Protein AF-0000000084555839 (afdb_homodimer)

Solvent-accessible surface area (backbone atoms only — not comparable to full-atom values): 30803 Å² total; per-residue (Å²): 134,95,77,89,76,88,74,80,77,80,77,76,78,78,76,76,76,76,74,70,78,74,72,72,72,71,71,73,68,73,72,70,64,72,69,70,69,66,74,74,69,61,77,71,42,89,78,49,50,37,58,37,58,81,68,30,46,62,40,41,57,36,42,36,50,47,16,20,75,46,68,78,52,48,59,37,49,46,43,77,37,67,68,51,37,22,25,45,70,39,37,57,35,46,31,54,32,42,55,54,39,40,77,72,46,28,33,40,33,37,38,48,27,44,37,27,42,55,27,39,48,43,51,45,56,48,55,69,39,75,82,69,57,90,27,29,82,61,24,25,68,87,48,60,62,88,40,33,55,83,72,60,77,47,54,88,69,58,67,25,17,35,20,33,21,39,32,43,52,49,25,30,51,78,73,61,38,69,54,64,52,64,67,46,92,79,41,54,52,68,75,31,17,48,48,45,25,25,41,64,91,78,60,45,70,69,73,46,62,88,70,96,64,79,52,94,82,53,77,55,51,64,67,17,51,48,48,47,43,54,54,51,51,45,39,42,74,49,46,28,40,72,54,76,62,34,66,42,37,34,30,38,60,84,47,94,37,85,87,44,71,43,60,66,62,39,52,79,72,86,111,141,91,85,89,78,83,75,79,77,78,80,78,78,77,78,77,76,78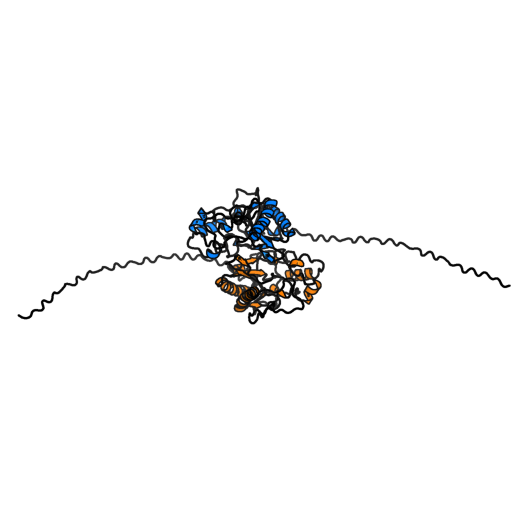,76,72,79,74,75,73,74,73,70,74,70,72,72,72,66,75,70,70,70,65,75,73,71,61,76,73,43,88,78,50,49,37,57,36,58,80,68,28,46,63,40,40,57,38,42,36,49,47,16,20,76,46,69,80,50,47,59,38,50,46,42,76,39,66,69,51,40,23,25,47,71,40,36,56,36,46,32,54,33,42,55,55,41,40,77,72,49,28,34,41,34,36,39,45,27,44,38,26,42,56,27,39,48,44,52,46,56,47,55,68,39,75,80,70,56,88,26,29,83,61,26,25,69,85,48,60,62,88,40,34,56,82,73,60,76,47,54,86,70,58,67,26,16,34,21,32,20,37,32,41,52,48,25,32,51,81,72,62,39,69,55,63,53,63,66,47,91,78,41,55,52,70,76,30,16,47,49,47,25,25,41,64,90,77,60,45,69,70,73,45,63,88,71,95,64,79,52,96,82,52,77,56,51,65,66,15,50,48,46,46,42,54,53,51,50,45,40,42,74,49,45,28,39,72,54,76,62,34,68,42,36,35,30,38,60,84,45,94,38,84,86,45,72,43,59,66,62,40,52,79,73,86,110

Organism: NCBI:txid82374

Foldseek 3Di:
DDDDDPPPCPPPPPPPPPPPPPPPPPPPPPCPVPPPPLVPQCCVPVVQKGFLCSLAVQEAEDAQLCDLPAQLSDRFPQAPDSTAMAHPVLSNLVNQLQVVVVVVQKGKYFHYAADALSRLVRVVVSLVVQPRRPRCVPAPVPDRSVCCVVVPLHDSDDPSLQGFKTFIFMAGNVVRGTDQLLDDPNHPDQQFFLPQQHDLVVLDGNHDDDDDDAPPSGGDDNRNNNRLSSSQVSSVVSAWDDDGRGSRMIGHHPRVRRPDRHHHGPDPVVD/DDDDDPPPPPPPPPPPPPPPPPPPPPPPPPPPVPPPPLVDQCPVPVVQKGFLCSLAVQEAEDAQLCDLPAQLSDRFPQAPDSTAMAHPVLSNLVNQLQVVVVVVQKGKYFHYAADALSRLVRVVVSLVVQPRRVCCVPAPVPDRSVCCVVVPLHDSDDPSLQGFKTFIFMAGNVVRGTDQLLDDPRHPDQQQFLPQQHDLVVLDGNHDDDDDDADPSGGDDSSNNNRLSSSQVSSVVSAWDDDGRGSRMIGHHPRPRRPDRHHHGPDPVVD

Secondary structure (DSSP, 8-state):
------------------------------------------TT-TT-EEEHHHH-TT-EE--GGGSS-SSSSSPPTTB-SS--EEEHHHHHHHHHHHHHHHHTTEEEEEEE----HHHHHHHHHHHH-TT--TTHHHH-TTS-GGGTTTTTSS-S--GGGGT-EEEEEEEETTTTEE---SS-TT--SGGGSTTTTEETTTTEE-S---SSS--TT-PPPHHHHHHHHHHHHHHHHTTEEE-SS-TTEEEETT-S-TT------B--TT-/------------------------------------------TT-TT-EEEHHHH-TT-EE--GGGSS-SSSSSPPTTB-SS--EEEHHHHHHHHHHHHHHHHTTEEEEEEE----HHHHHHHHHHHH-TT--TTHHHH-TTS-GGGTTTTTSS-S--GGGGT-EEEEEEEETTTTEE---SS-TT--SGGGSTTTTEETTTTEE-----SSS--TT-PPPHHHHHHHHHHHHHHHHTTEEE-SS-TTEEEETT-S-TT------B--TT-

pLDDT: mean 83.11, std 26.88, range [17.08, 98.94]

Radius of gyration: 32.77 Å; Cα contacts (8 Å, |Δi|>4): 913; chains: 2; bounding box: 186×90×65 Å

Sequence (542 aa):
MNKKLLGLVGGMLLASTVFMPVHSYAALADNTSVETTSRSVDVNDPTGFVVLSDVVPDIIQEVRYFSTYNFVGDRINGYTQPSILMSREAAEALKEVSDDVKKKGYRLKVYDAYRPQRAVDNFVAWAEDLGDKRMKDYFYPEVDKTRLFADGYIDAKSGHSRGSAIDLTLFDMNTGKEVDMGGTFDHFGLESHPTWCGDPNTGKYTGKFEGKSVPKNGKITEKQFKNRMILREAMMKHGFEPIDTEWWHFFLKNEPYPNTYFNFIIDDMKKMNKKLLGLVGGMLLASTVFMPVHSYAALADNTSVETTSRSVDVNDPTGFVVLSDVVPDIIQEVRYFSTYNFVGDRINGYTQPSILMSREAAEALKEVSDDVKKKGYRLKVYDAYRPQRAVDNFVAWAEDLGDKRMKDYFYPEVDKTRLFADGYIDAKSGHSRGSAIDLTLFDMNTGKEVDMGGTFDHFGLESHPTWCGDPNTGKYTGKFEGKSVPKNGKITEKQFKNRMILREAMMKHGFEPIDTEWWHFFLKNEPYPNTYFNFIIDDMKK

Nearest PDB structures (foldseek):
  1r44-assembly2_B  TM=9.490E-01  e=5.840E-23  Enterococcus faecium
  5hnm-assembly3_C  TM=6.308E-01  e=1.904E-03  Enterococcus faecalis V583
  4mph-assembly1_B  TM=4.986E-01  e=3.792E-04  Bacillus anthracis
  5zhw-assembly2_B  TM=6.302E-01  e=4.539E-03  Enterococcus faecalis V583
  4jid-assembly2_B  TM=5.377E-01  e=1.233E-03  Bacillus anthracis str. Ames

InterPro domains:
  IPR000755 D-alanyl-D-alanine dipeptidase [MF_01924] (48-265)
  IPR000755 D-alanyl-D-alanine dipeptidase [PF01427] (47-197)
  IPR000755 D-alanyl-D-alanine dipeptidase [PF01427] (212-266)
  IPR000755 D-alanyl-D-alanine dipeptidase [PIRSF026671] (38-267)
  IPR000755 D-alanyl-D-alanine dipeptidase [PTHR43126] (40-265)
  IPR009045 Peptidase M74/Hedgehog-like, zinc-binding domain superfamily [G3DSA:3.30.1380.10] (46-267)
  IPR009045 Peptidase M74/Hedgehog-like, zinc-binding domain superfamily [SSF55166] (47-264)

Structure (mmCIF, N/CA/C/O backbone):
data_AF-0000000084555839-model_v1
#
loop_
_entity.id
_entity.type
_entity.pdbx_description
1 polymer 'D-alanyl-D-alanine dipeptidase'
#
loop_
_atom_site.group_PDB
_atom_site.id
_atom_site.type_symbol
_atom_site.label_atom_id
_atom_site.label_alt_id
_atom_site.label_comp_id
_atom_site.label_asym_id
_atom_site.label_entity_id
_atom_site.label_seq_id
_atom_site.pdbx_PDB_ins_code
_atom_site.Cartn_x
_atom_site.Cartn_y
_atom_site.Cartn_z
_atom_site.occupancy
_atom_site.B_iso_or_equiv
_atom_site.auth_seq_id
_atom_site.auth_comp_id
_atom_site.auth_asym_id
_atom_site.auth_atom_id
_atom_site.pdbx_PDB_model_num
ATOM 1 N N . MET A 1 1 ? -95.312 -48.469 -25.906 1 18.44 1 MET A N 1
ATOM 2 C CA . MET A 1 1 ? -95.75 -48.312 -24.516 1 18.44 1 MET A CA 1
ATOM 3 C C . MET A 1 1 ? -94.562 -47.969 -23.625 1 18.44 1 MET A C 1
ATOM 5 O O . MET A 1 1 ? -94.688 -47.25 -22.641 1 18.44 1 MET A O 1
ATOM 9 N N . ASN A 1 2 ? -93.5 -48.812 -23.625 1 17.2 2 ASN A N 1
ATOM 10 C CA . ASN A 1 2 ? -92.875 -49.094 -22.328 1 17.2 2 ASN A CA 1
ATOM 11 C C . ASN A 1 2 ? -92 -47.938 -21.875 1 17.2 2 ASN A C 1
ATOM 13 O O . ASN A 1 2 ? -91.188 -47.438 -22.656 1 17.2 2 ASN A O 1
ATOM 17 N N . LYS A 1 3 ? -91.875 -47.531 -20.516 1 17.08 3 LYS A N 1
ATOM 18 C CA . LYS A 1 3 ? -91.875 -46.5 -19.453 1 17.08 3 LYS A CA 1
ATOM 19 C C . LYS A 1 3 ? -90.438 -46.156 -19.078 1 17.08 3 LYS A C 1
ATOM 21 O O . LYS A 1 3 ? -90.125 -45 -18.812 1 17.08 3 LYS A O 1
ATOM 26 N N . LYS A 1 4 ? -89.562 -47.188 -18.562 1 18.69 4 LYS A N 1
ATOM 27 C CA . LYS A 1 4 ? -89.125 -47 -17.188 1 18.69 4 LYS A CA 1
ATOM 28 C C . LYS A 1 4 ? -88 -45.938 -17.109 1 18.69 4 LYS A C 1
ATOM 30 O O . LYS A 1 4 ? -87.25 -45.75 -18.047 1 18.69 4 LYS A O 1
ATOM 35 N N . LEU A 1 5 ? -87.688 -45.312 -15.859 1 19.17 5 LEU A N 1
ATOM 36 C CA . LEU A 1 5 ? -87.438 -44.094 -15.055 1 19.17 5 LEU A CA 1
ATOM 37 C C . LEU A 1 5 ? -85.938 -43.906 -14.766 1 19.17 5 LEU A C 1
ATOM 39 O O . LEU A 1 5 ? -85.562 -42.844 -14.344 1 19.17 5 LEU A O 1
ATOM 43 N N . LEU A 1 6 ? -85 -44.906 -15.141 1 23.05 6 LEU A N 1
ATOM 44 C CA . LEU A 1 6 ? -84 -45.125 -14.094 1 23.05 6 LEU A CA 1
ATOM 45 C C . LEU A 1 6 ? -83.125 -43.875 -13.875 1 23.05 6 LEU A C 1
ATOM 47 O O . LEU A 1 6 ? -82.5 -43.375 -14.812 1 23.05 6 LEU A O 1
ATOM 51 N N . GLY A 1 7 ? -83.375 -43.062 -12.836 1 21.22 7 GLY A N 1
ATOM 52 C CA . GLY A 1 7 ? -83 -41.781 -12.281 1 21.22 7 GLY A CA 1
ATOM 53 C C . GLY A 1 7 ? -81.562 -41.719 -11.875 1 21.22 7 GLY A C 1
ATOM 54 O O . GLY A 1 7 ? -81.125 -42.438 -10.977 1 21.22 7 GLY A O 1
ATOM 55 N N . LEU A 1 8 ? -80.562 -41.875 -12.75 1 24 8 LEU A N 1
ATOM 56 C CA . LEU A 1 8 ? -79.125 -42.031 -12.461 1 24 8 LEU A CA 1
ATOM 57 C C . LEU A 1 8 ? -78.625 -40.875 -11.57 1 24 8 LEU A C 1
ATOM 59 O O . LEU A 1 8 ? -78.75 -39.719 -11.945 1 24 8 LEU A O 1
ATOM 63 N N . VAL A 1 9 ? -78.688 -41.062 -10.219 1 22.38 9 VAL A N 1
ATOM 64 C CA . VAL A 1 9 ? -78.438 -40.25 -9.039 1 22.38 9 VAL A CA 1
ATOM 65 C C . VAL A 1 9 ? -77 -39.688 -9.094 1 22.38 9 VAL A C 1
ATOM 67 O O . VAL A 1 9 ? -76.062 -40.469 -9.242 1 22.38 9 VAL A O 1
ATOM 70 N N . GLY A 1 10 ? -76.688 -38.594 -9.664 1 22.97 10 GLY A N 1
ATOM 71 C CA . GLY A 1 10 ? -75.438 -37.812 -9.875 1 22.97 10 GLY A CA 1
ATOM 72 C C . GLY A 1 10 ? -74.75 -37.438 -8.586 1 22.97 10 GLY A C 1
ATOM 73 O O . GLY A 1 10 ? -75.188 -36.531 -7.891 1 22.97 10 GLY A O 1
ATOM 74 N N . GLY A 1 11 ? -74.5 -38.406 -7.637 1 20.33 11 GLY A N 1
ATOM 75 C CA . GLY A 1 11 ? -74.062 -38.031 -6.293 1 20.33 11 GLY A CA 1
ATOM 76 C C . GLY A 1 11 ? -72.875 -37.094 -6.273 1 20.33 11 GLY A C 1
ATOM 77 O O . GLY A 1 11 ? -72 -37.219 -7.102 1 20.33 11 GLY A O 1
ATOM 78 N N . MET A 1 12 ? -73 -35.875 -5.844 1 23.2 12 MET A N 1
ATOM 79 C CA . MET A 1 12 ? -72.25 -34.656 -5.641 1 23.2 12 MET A CA 1
ATOM 80 C C . MET A 1 12 ? -71.062 -34.906 -4.664 1 23.2 12 MET A C 1
ATOM 82 O O . MET A 1 12 ? -71.312 -35.219 -3.498 1 23.2 12 MET A O 1
ATOM 86 N N . LEU A 1 13 ? -70.125 -35.781 -4.902 1 22.61 13 LEU A N 1
ATOM 87 C CA . LEU A 1 13 ? -69.188 -36.094 -3.836 1 22.61 13 LEU A CA 1
ATOM 88 C C . LEU A 1 13 ? -68.5 -34.812 -3.365 1 22.61 13 LEU A C 1
ATOM 90 O O . LEU A 1 13 ? -68 -34.062 -4.18 1 22.61 13 LEU A O 1
ATOM 94 N N . LEU A 1 1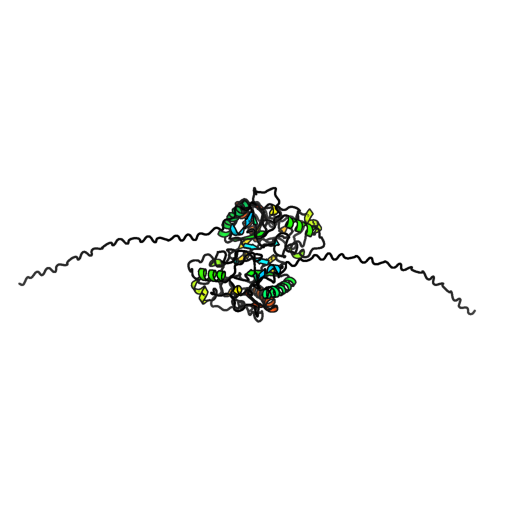4 ? -68.875 -34.281 -2.234 1 21.66 14 LEU A N 1
ATOM 95 C CA . LEU A 1 14 ? -68.438 -33.125 -1.439 1 21.66 14 LEU A CA 1
ATOM 96 C C . LEU A 1 14 ? -66.938 -33.281 -1.084 1 21.66 14 LEU A C 1
ATOM 98 O O . LEU A 1 14 ? -66.562 -34.25 -0.437 1 21.66 14 LEU A O 1
ATOM 102 N N . ALA 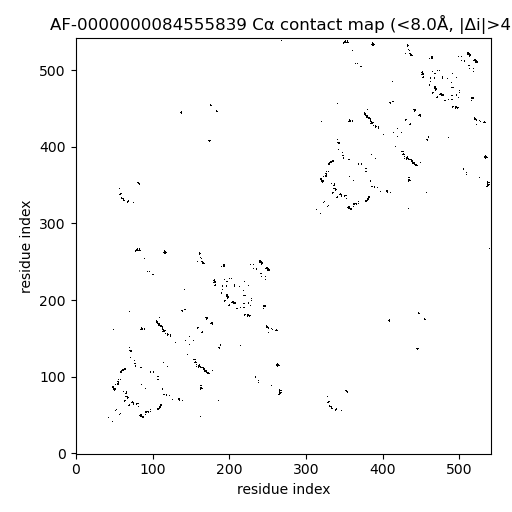A 1 15 ? -66.062 -33.062 -1.959 1 22.34 15 ALA A N 1
ATOM 103 C CA . ALA A 1 15 ? -64.625 -33.156 -1.672 1 22.34 15 ALA A CA 1
ATOM 104 C C . ALA A 1 15 ? -64.25 -32.25 -0.513 1 22.34 15 ALA A C 1
ATOM 106 O O . ALA A 1 15 ? -64.5 -31.047 -0.55 1 22.34 15 ALA A O 1
ATOM 107 N N . SER A 1 16 ? -64.375 -32.719 0.734 1 21.23 16 SER A N 1
ATOM 108 C CA . SER A 1 16 ? -63.969 -32.031 1.959 1 21.23 16 SER A CA 1
ATOM 109 C C . SER A 1 16 ? -62.531 -31.547 1.883 1 21.23 16 SER A C 1
ATOM 111 O O . SER A 1 16 ? -61.625 -32.281 1.478 1 21.23 16 SER A O 1
ATOM 113 N N . THR A 1 17 ? -62.312 -30.328 1.509 1 25 17 THR A N 1
ATOM 114 C CA . THR A 1 17 ? -61.062 -29.578 1.425 1 25 17 THR A CA 1
ATOM 115 C C . THR A 1 17 ? -60.375 -29.531 2.781 1 25 17 THR A C 1
ATOM 117 O O . THR A 1 17 ? -60.875 -28.938 3.73 1 25 17 THR A O 1
ATOM 120 N N . VAL A 1 18 ? -60 -30.656 3.389 1 24.2 18 VAL A N 1
ATOM 121 C CA . VAL A 1 18 ? -59.375 -30.531 4.707 1 24.2 18 VAL A CA 1
ATOM 122 C C . VAL A 1 18 ? -58.219 -29.547 4.641 1 24.2 18 VAL A C 1
ATOM 124 O O . VAL A 1 18 ? -57.312 -29.703 3.803 1 24.2 18 VAL A O 1
ATOM 127 N N . PHE A 1 19 ? -58.406 -28.359 5.016 1 25.02 19 PHE A N 1
ATOM 128 C CA . PHE A 1 19 ? -57.469 -27.266 5.207 1 25.02 19 PHE A CA 1
ATOM 129 C C . PHE A 1 19 ? -56.375 -27.656 6.211 1 25.02 19 PHE A C 1
ATOM 131 O O . PHE A 1 19 ? -56.688 -27.844 7.398 1 25.02 19 PHE A O 1
ATOM 138 N N . MET A 1 20 ? -55.656 -28.672 5.992 1 24.89 20 MET A N 1
ATOM 139 C CA . MET A 1 20 ? -54.719 -28.906 7.082 1 24.89 20 MET A CA 1
ATOM 140 C C . MET A 1 20 ? -53.844 -27.672 7.34 1 24.89 20 MET A C 1
ATOM 142 O O . MET A 1 20 ? -53.344 -27.047 6.402 1 24.89 20 MET A O 1
ATOM 146 N N . PRO A 1 21 ? -54.094 -27.062 8.539 1 26.33 21 PRO A N 1
ATOM 147 C CA . PRO A 1 21 ? -53.312 -25.875 8.891 1 26.33 21 PRO A CA 1
ATOM 148 C C . PRO A 1 21 ? -51.812 -26.125 8.82 1 26.33 21 PRO A C 1
ATOM 150 O O . PRO A 1 21 ? -51.344 -27.203 9.164 1 26.33 21 PRO A O 1
ATOM 153 N N . VAL A 1 22 ? -51.219 -25.734 7.695 1 27.47 22 VAL A N 1
ATOM 154 C CA . VAL A 1 22 ? -49.781 -25.75 7.555 1 27.47 22 VAL A CA 1
ATOM 155 C C . VAL A 1 22 ? -49.125 -25.094 8.773 1 27.47 22 VAL A C 1
ATOM 157 O O . VAL A 1 22 ? -49.438 -23.953 9.109 1 27.47 22 VAL A O 1
ATOM 160 N N . HIS A 1 23 ? -49 -25.875 9.828 1 26.06 23 HIS A N 1
ATOM 161 C CA . HIS A 1 23 ? -48.219 -25.344 10.945 1 26.06 23 HIS A CA 1
ATOM 162 C C . HIS A 1 23 ? -46.906 -24.719 10.461 1 26.06 23 HIS A C 1
ATOM 164 O O . HIS A 1 23 ? -46.188 -25.312 9.656 1 26.06 23 HIS A O 1
ATOM 170 N N . SER A 1 24 ? -46.906 -23.484 10.359 1 24.17 24 SER A N 1
ATOM 171 C CA . SER A 1 24 ? -45.75 -22.641 10.102 1 24.17 24 SER A CA 1
ATOM 172 C C . SER A 1 24 ? -44.562 -23.047 10.992 1 24.17 24 SER A C 1
ATOM 174 O O . SER A 1 24 ? -44.688 -23.031 12.219 1 24.17 24 SER A O 1
ATOM 176 N N . TYR A 1 25 ? -44.031 -24.172 10.711 1 22.83 25 TYR A N 1
ATOM 177 C CA . TYR A 1 25 ? -42.812 -24.359 11.492 1 22.83 25 TYR A CA 1
ATOM 178 C C . TYR A 1 25 ? -41.969 -23.078 11.484 1 22.83 25 TYR A C 1
ATOM 180 O O . TYR A 1 25 ? -41.562 -22.594 10.422 1 22.83 25 TYR A O 1
ATOM 188 N N . ALA A 1 26 ? -42.188 -22.266 12.445 1 25.02 26 ALA A N 1
ATOM 189 C CA . ALA A 1 26 ? -41.25 -21.203 12.734 1 25.02 26 ALA A CA 1
ATOM 190 C C . ALA A 1 26 ? -39.812 -21.719 12.695 1 25.02 26 ALA A C 1
ATOM 192 O O . ALA A 1 26 ? -39.469 -22.656 13.414 1 25.02 26 ALA A O 1
ATOM 193 N N . ALA A 1 27 ? -39.281 -21.75 11.469 1 26.27 27 ALA A N 1
ATOM 194 C CA . ALA A 1 27 ? -37.844 -21.875 11.406 1 26.27 27 ALA A CA 1
ATOM 195 C C . ALA A 1 27 ? -37.156 -21.156 12.586 1 26.27 27 ALA A C 1
ATOM 197 O O . ALA A 1 27 ? -37.312 -19.953 12.758 1 26.27 27 ALA A O 1
ATOM 198 N N . LEU A 1 28 ? -37.094 -21.828 13.641 1 25.45 28 LEU A N 1
ATOM 199 C CA . LEU A 1 28 ? -36.188 -21.297 14.617 1 25.45 28 LEU A CA 1
ATOM 200 C C . LEU A 1 28 ? -34.844 -20.922 13.961 1 25.45 28 LEU A C 1
ATOM 202 O O . LEU A 1 28 ? -34.156 -21.781 13.406 1 25.45 28 LEU A O 1
ATOM 206 N N . ALA A 1 29 ? -34.906 -19.828 13.156 1 26.53 29 ALA A N 1
ATOM 207 C CA . ALA A 1 29 ? -33.625 -19.188 12.82 1 26.53 29 ALA A CA 1
ATOM 208 C C . ALA A 1 29 ? -32.688 -19.203 14.016 1 26.53 29 ALA A C 1
ATOM 210 O O . ALA A 1 29 ? -32.938 -18.562 15.031 1 26.53 29 ALA A O 1
ATOM 211 N N . ASP A 1 30 ? -32.219 -20.328 14.305 1 26.44 30 ASP A N 1
ATOM 212 C CA . ASP A 1 30 ? -31.078 -20.234 15.211 1 26.44 30 ASP A CA 1
ATOM 213 C C . ASP A 1 30 ? -30.141 -19.094 14.797 1 26.44 30 ASP A C 1
ATOM 215 O O . ASP A 1 30 ? -29.594 -19.109 13.688 1 26.44 30 ASP A O 1
ATOM 219 N N . ASN A 1 31 ? -30.5 -17.906 15.172 1 28.39 31 ASN A N 1
ATOM 220 C CA . ASN A 1 31 ? -29.594 -16.766 15.148 1 28.39 31 ASN A CA 1
ATOM 221 C C . ASN A 1 31 ? -28.188 -17.156 15.617 1 28.39 31 ASN A C 1
ATOM 223 O O . ASN A 1 31 ? -27.906 -17.172 16.812 1 28.39 31 ASN A O 1
ATOM 227 N N . THR A 1 32 ? -27.641 -18.141 15.016 1 27.53 32 THR A N 1
ATOM 228 C CA . THR A 1 32 ? -26.219 -18.172 15.352 1 27.53 32 THR A CA 1
ATOM 229 C C . THR A 1 32 ? -25.594 -16.781 15.195 1 27.53 32 THR A C 1
ATOM 231 O O . THR A 1 32 ? -25.453 -16.297 14.07 1 27.53 32 THR A O 1
ATOM 234 N N . SER A 1 33 ? -25.906 -15.93 16.125 1 28.25 33 SER A N 1
ATOM 235 C CA . SER A 1 33 ? -25.141 -14.695 16.234 1 28.25 33 SER A CA 1
ATOM 236 C C . SER A 1 33 ? -23.656 -14.953 16.031 1 28.25 33 SER A C 1
ATOM 238 O O . SER A 1 33 ? -23.031 -15.711 16.781 1 28.25 33 SER A O 1
ATOM 240 N N . VAL A 1 34 ? -23.297 -15.172 14.836 1 28.28 34 VAL A N 1
ATOM 241 C CA . VAL A 1 34 ? -21.859 -14.969 14.68 1 28.28 34 VAL A CA 1
ATOM 242 C C . VAL A 1 34 ? -21.391 -13.82 15.57 1 28.28 34 VAL A C 1
ATOM 244 O O . VAL A 1 34 ? -21.797 -12.672 15.375 1 28.28 34 VAL A O 1
ATOM 247 N N . GLU A 1 35 ? -21.25 -14.156 16.859 1 27.91 35 GLU A N 1
ATOM 248 C CA . GLU A 1 35 ? -20.547 -13.188 17.703 1 27.91 35 GLU A CA 1
ATOM 249 C C . GLU A 1 35 ? -19.375 -12.562 16.969 1 27.91 35 GLU A C 1
ATOM 251 O O . GLU A 1 35 ? -18.406 -13.258 16.625 1 27.91 35 GLU A O 1
ATOM 256 N N . THR A 1 36 ? -19.672 -11.68 16.141 1 29 36 THR A N 1
ATOM 257 C CA . THR A 1 36 ? -18.578 -10.773 15.812 1 29 36 THR A CA 1
ATOM 258 C C . THR A 1 36 ? -17.766 -10.422 17.062 1 29 36 THR A C 1
ATOM 260 O O . THR A 1 36 ? -18.266 -9.734 17.953 1 29 36 THR A O 1
ATOM 263 N N . THR A 1 37 ? -17.156 -11.422 17.594 1 28.48 37 THR A N 1
ATOM 264 C CA . THR A 1 37 ? -16.25 -11.008 18.656 1 28.48 37 THR A CA 1
ATOM 265 C C . THR A 1 37 ? -15.508 -9.727 18.266 1 28.48 37 THR A C 1
ATOM 267 O O . THR A 1 37 ? -14.695 -9.727 17.344 1 28.48 37 THR A O 1
ATOM 270 N N . SER A 1 38 ? -16.234 -8.711 18.312 1 29.28 38 SER A N 1
ATOM 271 C CA . SER A 1 38 ? -15.477 -7.461 18.375 1 29.28 38 SER A CA 1
ATOM 272 C C . SER A 1 38 ? -14.258 -7.598 19.297 1 29.28 38 SER A C 1
ATOM 274 O O . SER A 1 38 ? -14.398 -7.855 20.484 1 29.28 38 SER A O 1
ATOM 276 N N . ARG A 1 39 ? -13.156 -8.164 18.875 1 32.16 39 ARG A N 1
ATOM 277 C CA . ARG A 1 39 ? -12.008 -7.969 19.75 1 32.16 39 ARG A CA 1
ATOM 278 C C . ARG A 1 39 ? -12.102 -6.625 20.484 1 32.16 39 ARG A C 1
ATOM 280 O O . ARG A 1 39 ? -12.383 -5.602 19.859 1 32.16 39 ARG A O 1
ATOM 287 N N . SER A 1 40 ? -12.414 -6.672 21.75 1 30.94 40 SER A N 1
ATOM 288 C CA . SER A 1 40 ? -12.438 -5.555 22.688 1 30.94 40 SER A CA 1
ATOM 289 C C . SER A 1 40 ? -11.305 -4.57 22.391 1 30.94 40 SER A C 1
ATOM 291 O O . SER A 1 40 ? -10.148 -4.969 22.234 1 30.94 40 SER A O 1
ATOM 293 N N . VAL A 1 41 ? -11.562 -3.541 21.688 1 36.84 41 VAL A N 1
ATOM 294 C CA . VAL A 1 41 ? -10.734 -2.348 21.844 1 36.84 41 VAL A CA 1
ATOM 295 C C . VAL A 1 41 ? -10.242 -2.238 23.281 1 36.84 41 VAL A C 1
ATOM 297 O O . VAL A 1 41 ? -11.039 -2.189 24.219 1 36.84 41 VAL A O 1
ATOM 300 N N . ASP A 1 42 ? -9.203 -2.84 23.578 1 34.53 42 ASP A N 1
ATOM 301 C CA . ASP A 1 42 ? -8.758 -2.461 24.922 1 34.53 42 ASP A CA 1
ATOM 302 C C . ASP A 1 42 ? -8.891 -0.956 25.141 1 34.53 42 ASP A C 1
ATOM 304 O O . ASP A 1 42 ? -8.031 -0.181 24.703 1 34.53 42 ASP A O 1
ATOM 308 N N . VAL A 1 43 ? -10.016 -0.462 25.234 1 39.88 43 VAL A N 1
ATOM 309 C CA . VAL A 1 43 ? -10.328 0.853 25.781 1 39.88 43 VAL A CA 1
ATOM 310 C C . VAL A 1 43 ? -9.406 1.155 26.969 1 39.88 43 VAL A C 1
ATOM 312 O O . VAL A 1 43 ? -9.367 2.285 27.453 1 39.88 43 VAL A O 1
ATOM 315 N N . ASN A 1 44 ? -8.898 0.145 27.453 1 39.59 44 ASN A N 1
ATOM 316 C CA . ASN A 1 44 ? -8.156 0.344 28.688 1 39.59 44 ASN A CA 1
ATOM 317 C C . ASN A 1 44 ? -6.695 0.694 28.422 1 39.59 44 ASN A C 1
ATOM 319 O O . ASN A 1 44 ? -5.855 0.59 29.312 1 39.59 44 ASN A O 1
ATOM 323 N N . ASP A 1 45 ? -6.211 0.78 27.094 1 52.12 45 ASP A N 1
ATOM 324 C CA . ASP A 1 45 ? -4.848 1.301 27.031 1 52.12 45 ASP A CA 1
ATOM 325 C C . ASP A 1 45 ? -4.785 2.734 27.547 1 52.12 45 ASP A C 1
ATOM 327 O O . ASP A 1 45 ? -5.453 3.623 27.016 1 52.12 45 ASP A O 1
ATOM 331 N N . PRO A 1 46 ? -4.367 2.877 28.656 1 55.31 46 PRO A N 1
ATOM 332 C CA . PRO A 1 46 ? -4.281 4.195 29.297 1 55.31 46 PRO A CA 1
ATOM 333 C C . PRO A 1 46 ? -3.873 5.297 28.328 1 55.31 46 P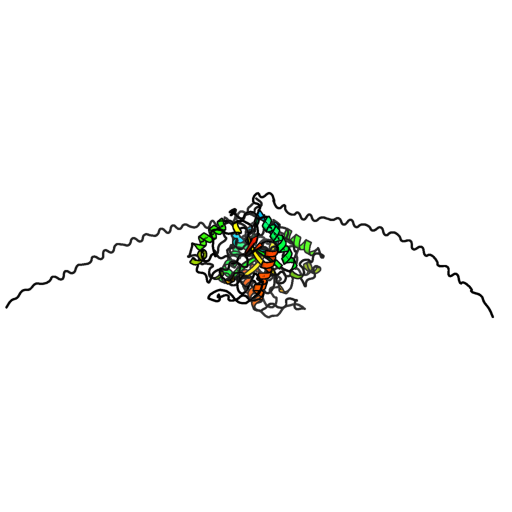RO A C 1
ATOM 335 O O . PRO A 1 46 ? -4.039 6.48 28.625 1 55.31 46 PRO A O 1
ATOM 338 N N . THR A 1 47 ? -3.463 4.922 27.047 1 67.25 47 THR A N 1
ATOM 339 C CA . THR A 1 47 ? -2.945 6.02 26.25 1 67.25 47 THR A CA 1
ATOM 340 C C . THR A 1 47 ? -4.051 6.625 25.391 1 67.25 47 THR A C 1
ATOM 342 O O . THR A 1 47 ? -3.904 7.734 24.875 1 67.25 47 THR A O 1
ATOM 345 N N . GLY A 1 48 ? -5.273 6 25.328 1 92.38 48 GLY A N 1
ATOM 346 C CA . GLY A 1 48 ? -6.309 6.598 24.5 1 92.38 48 GLY A CA 1
ATOM 347 C C . GLY A 1 48 ? -6.113 6.332 23.016 1 92.38 48 GLY A C 1
ATOM 348 O O . GLY A 1 48 ? -6.875 6.836 22.188 1 92.38 48 GLY A O 1
ATOM 349 N N . PHE A 1 49 ? -5.168 5.465 22.672 1 96.06 49 PHE A N 1
ATOM 350 C CA . PHE A 1 49 ? -4.887 5.137 21.281 1 96.06 49 PHE A CA 1
ATOM 351 C C . PHE A 1 49 ? -5.477 3.777 20.922 1 96.06 49 PHE A C 1
ATOM 353 O O . PHE A 1 49 ? -5.688 2.932 21.797 1 96.06 49 PHE A O 1
ATOM 360 N N . VAL A 1 50 ? -5.777 3.574 19.656 1 96.25 50 VAL A N 1
ATOM 361 C CA . VAL A 1 50 ? -6.266 2.311 19.109 1 96.25 50 VAL A CA 1
ATOM 362 C C . VAL A 1 50 ? -5.48 1.949 17.859 1 96.25 50 VAL A C 1
ATOM 364 O O . VAL A 1 50 ? -4.883 2.818 17.219 1 96.25 50 VAL A O 1
ATOM 367 N N . VAL A 1 51 ? -5.406 0.643 17.578 1 95.38 51 VAL A N 1
ATOM 368 C CA . VAL A 1 51 ? -4.988 0.203 16.25 1 95.38 51 VAL A CA 1
ATOM 369 C C . VAL A 1 51 ? -6.062 0.56 15.227 1 95.38 51 VAL A C 1
ATOM 371 O O . VAL A 1 51 ? -7.195 0.084 15.32 1 95.38 51 VAL A O 1
ATOM 374 N N . LEU A 1 52 ? -5.719 1.296 14.289 1 97.38 52 LEU A N 1
ATOM 375 C CA . LEU A 1 52 ? -6.711 1.9 13.406 1 97.38 52 LEU A CA 1
ATOM 376 C C . LEU A 1 52 ? -7.527 0.829 12.695 1 97.38 52 LEU A C 1
ATOM 378 O O . LEU A 1 52 ? -8.75 0.947 12.578 1 97.38 52 LEU A O 1
ATOM 382 N N . SER A 1 53 ? -6.902 -0.233 12.219 1 96.38 53 SER A N 1
ATOM 383 C CA . SER A 1 53 ? -7.562 -1.261 11.422 1 96.38 53 SER A CA 1
ATOM 384 C C . SER A 1 53 ? -8.594 -2.02 12.25 1 96.38 53 SER A C 1
ATOM 386 O O . SER A 1 53 ? -9.469 -2.695 11.695 1 96.38 53 SER A O 1
ATOM 388 N N . ASP A 1 54 ? -8.469 -1.982 13.516 1 94.56 54 ASP A N 1
ATOM 389 C CA . ASP A 1 54 ? -9.445 -2.635 14.375 1 94.56 54 ASP A CA 1
ATOM 390 C C . ASP A 1 54 ? -10.75 -1.836 14.43 1 94.56 54 ASP A C 1
ATOM 392 O O . ASP A 1 54 ? -11.828 -2.404 14.609 1 94.56 54 ASP A O 1
ATOM 396 N N . VAL A 1 55 ? -10.617 -0.56 14.281 1 97.44 55 VAL A N 1
ATOM 397 C CA . VAL A 1 55 ? -11.773 0.332 14.344 1 97.44 55 VAL A CA 1
ATOM 398 C C . VAL A 1 55 ? -12.305 0.583 12.93 1 97.44 55 VAL A C 1
ATOM 400 O O . VAL A 1 55 ? -13.516 0.69 12.727 1 97.44 55 VAL A O 1
ATOM 403 N N . VAL A 1 56 ? -11.43 0.674 12 1 98.38 56 VAL A N 1
ATOM 404 C CA . VAL A 1 56 ? -11.758 0.931 10.594 1 98.38 56 VAL A CA 1
ATOM 405 C C . VAL A 1 56 ? -11.211 -0.198 9.727 1 98.38 56 VAL A C 1
ATOM 407 O O . VAL A 1 56 ? -10.219 -0.017 9.008 1 98.38 56 VAL A O 1
ATOM 410 N N . PRO A 1 57 ? -11.828 -1.263 9.633 1 96.81 57 PRO A N 1
ATOM 411 C CA . PRO A 1 57 ? -11.266 -2.451 8.992 1 96.81 57 PRO A CA 1
ATOM 412 C C . PRO A 1 57 ? -11.141 -2.301 7.477 1 96.81 57 PRO A C 1
ATOM 414 O O . PRO A 1 57 ? -10.406 -3.055 6.836 1 96.81 57 PRO A O 1
ATOM 417 N N . ASP A 1 58 ? -11.867 -1.324 6.918 1 98.06 58 ASP A N 1
ATOM 418 C CA . ASP A 1 58 ? -11.93 -1.226 5.461 1 98.06 58 ASP A CA 1
ATOM 419 C C . ASP A 1 58 ? -10.773 -0.388 4.918 1 98.06 58 ASP A C 1
ATOM 421 O O . ASP A 1 58 ? -10.641 -0.219 3.703 1 98.06 58 ASP A O 1
ATOM 425 N N . ILE A 1 59 ? -9.867 0.085 5.793 1 98.5 59 ILE A N 1
ATOM 426 C CA . ILE A 1 59 ? -8.734 0.851 5.289 1 98.5 59 ILE A CA 1
ATOM 427 C C . ILE A 1 59 ? -7.73 -0.089 4.625 1 98.5 59 ILE A C 1
ATOM 429 O O . ILE A 1 59 ? -7.652 -1.271 4.969 1 98.5 59 ILE A O 1
ATOM 433 N N . ILE A 1 60 ? -7.113 0.423 3.643 1 98.06 60 ILE A N 1
ATOM 434 C CA . ILE A 1 60 ? -5.887 -0.163 3.111 1 98.06 60 ILE A CA 1
ATOM 435 C C . ILE A 1 60 ? -4.676 0.544 3.713 1 98.06 60 ILE A C 1
ATOM 437 O O . ILE A 1 60 ? -4.656 1.772 3.82 1 98.06 60 ILE A O 1
ATOM 441 N N . GLN A 1 61 ? -3.682 -0.22 4.188 1 97.56 61 GLN A N 1
ATOM 442 C CA . GLN A 1 61 ? -2.533 0.395 4.844 1 97.56 61 GLN A CA 1
ATOM 443 C C . GLN A 1 61 ? -1.259 0.188 4.031 1 97.56 61 GLN A C 1
ATOM 445 O O . GLN A 1 61 ? -0.999 -0.914 3.545 1 97.56 61 GLN A O 1
ATOM 450 N N . GLU A 1 62 ? -0.6 1.125 3.783 1 97.31 62 GLU A N 1
ATOM 451 C CA . GLU A 1 62 ? 0.773 1.15 3.289 1 97.31 62 GLU A CA 1
ATOM 452 C C . GLU A 1 62 ? 1.647 2.074 4.133 1 97.31 62 GLU A C 1
ATOM 454 O O . GLU A 1 62 ? 1.85 3.238 3.781 1 97.31 62 GLU A O 1
ATOM 459 N N . VAL A 1 63 ? 2.18 1.564 5.211 1 97.25 63 VAL A N 1
ATOM 460 C CA . VAL A 1 63 ? 2.871 2.377 6.203 1 97.25 63 VAL A CA 1
ATOM 461 C C . VAL A 1 63 ? 4.219 2.834 5.652 1 97.25 63 VAL A C 1
ATOM 463 O O . VAL A 1 63 ? 5.215 2.115 5.758 1 97.25 63 VAL A O 1
ATOM 466 N N . ARG A 1 64 ? 4.23 3.967 5.152 1 97.25 64 ARG A N 1
ATOM 467 C CA . ARG A 1 64 ? 5.344 4.484 4.363 1 97.25 64 ARG A CA 1
ATOM 468 C C . ARG A 1 64 ? 6.613 4.574 5.207 1 97.25 64 ARG A C 1
ATOM 470 O O . ARG A 1 64 ? 7.699 4.215 4.742 1 97.25 64 ARG A O 1
ATOM 477 N N . TYR A 1 65 ? 6.492 4.938 6.473 1 98.06 65 TYR A N 1
ATOM 478 C CA . TYR A 1 65 ? 7.672 5.223 7.281 1 98.06 65 TYR A CA 1
ATOM 479 C C . TYR A 1 65 ? 8.211 3.949 7.926 1 98.06 65 TYR A C 1
ATOM 481 O O . TYR A 1 65 ? 9.25 3.977 8.594 1 98.06 65 TYR A O 1
ATOM 489 N N . PHE A 1 66 ? 7.527 2.846 7.699 1 96.56 66 PHE A N 1
ATOM 490 C CA . PHE A 1 66 ? 8.078 1.537 8.023 1 96.56 66 PHE A CA 1
ATOM 491 C C . PHE A 1 66 ? 8.969 1.026 6.898 1 96.56 66 PHE A C 1
ATOM 493 O O . PHE A 1 66 ? 9.82 0.162 7.113 1 96.56 66 PHE A O 1
ATOM 500 N N . SER A 1 67 ? 8.797 1.52 5.688 1 94.75 67 SER A N 1
ATOM 501 C CA . SER A 1 67 ? 9.641 1.201 4.539 1 94.75 67 SER A CA 1
ATOM 502 C C . SER A 1 67 ? 10.766 2.217 4.383 1 94.75 67 SER A C 1
ATOM 504 O O . SER A 1 67 ? 10.867 3.168 5.16 1 94.75 67 SER A O 1
ATOM 506 N N . THR A 1 68 ? 11.617 1.967 3.355 1 97.81 68 THR A N 1
ATOM 507 C CA . THR A 1 68 ? 12.711 2.9 3.109 1 97.81 68 THR A CA 1
ATOM 508 C C . THR A 1 68 ? 12.359 3.855 1.972 1 97.81 68 THR A C 1
ATOM 510 O O . THR A 1 68 ? 13.117 4.785 1.681 1 97.81 68 THR A O 1
ATOM 513 N N . TYR A 1 69 ? 11.195 3.611 1.3 1 97.88 69 TYR A N 1
ATOM 514 C CA . TYR A 1 69 ? 10.766 4.555 0.273 1 97.88 69 TYR A CA 1
ATOM 515 C C . TYR A 1 69 ? 10.062 5.754 0.894 1 97.88 69 TYR A C 1
ATOM 517 O O . TYR A 1 69 ? 8.836 5.809 0.938 1 97.88 69 TYR A O 1
ATOM 525 N N . ASN A 1 70 ? 10.789 6.668 1.31 1 98.25 70 ASN A N 1
ATOM 526 C CA . ASN A 1 70 ? 10.43 7.973 1.855 1 98.25 70 ASN A CA 1
ATOM 527 C C . ASN A 1 70 ? 11.539 8.992 1.643 1 98.25 70 ASN A C 1
ATOM 529 O O . ASN A 1 70 ? 12.594 8.672 1.098 1 98.25 70 ASN A O 1
ATOM 533 N N . PHE A 1 71 ? 11.336 10.219 2.094 1 98.19 71 PHE A N 1
ATOM 534 C CA . PHE A 1 71 ? 12.258 11.289 1.732 1 98.19 71 PHE A CA 1
ATOM 535 C C . PHE A 1 71 ? 13.586 11.133 2.467 1 98.19 71 PHE A C 1
ATOM 537 O O . PHE A 1 71 ? 14.578 11.766 2.105 1 98.19 71 PHE A O 1
ATOM 544 N N . VAL A 1 72 ? 13.656 10.297 3.543 1 98.5 72 VAL A N 1
ATOM 545 C CA . VAL A 1 72 ? 14.883 10.023 4.293 1 98.5 72 VAL A CA 1
ATOM 546 C C . VAL A 1 72 ? 15.656 8.891 3.627 1 98.5 72 VAL A C 1
ATOM 548 O O . VAL A 1 72 ? 16.891 8.93 3.541 1 98.5 72 VAL A O 1
ATOM 551 N N . GLY A 1 73 ? 14.969 7.879 3.174 1 98.19 73 GLY A N 1
ATOM 552 C CA . GLY A 1 73 ? 15.602 6.75 2.516 1 98.19 73 GLY A CA 1
ATOM 553 C C . GLY A 1 73 ? 15.867 5.586 3.451 1 98.19 73 GLY A C 1
ATOM 554 O O . GLY A 1 73 ? 16.5 4.602 3.064 1 98.19 73 GLY A O 1
ATOM 555 N N . ASP A 1 74 ? 15.398 5.727 4.699 1 98.19 74 ASP A N 1
ATOM 556 C CA . ASP A 1 74 ? 15.523 4.695 5.727 1 98.19 74 ASP A CA 1
ATOM 557 C C . ASP A 1 74 ? 14.195 4.5 6.461 1 98.19 74 ASP A C 1
ATOM 559 O O . ASP A 1 74 ? 13.312 5.352 6.395 1 98.19 74 ASP A O 1
ATOM 563 N N . ARG A 1 75 ? 14.07 3.312 7.105 1 98 75 ARG A N 1
ATOM 564 C CA . ARG A 1 75 ? 12.969 3.178 8.055 1 98 75 ARG A CA 1
ATOM 565 C C . ARG A 1 75 ? 13.078 4.215 9.172 1 98 75 ARG A C 1
ATOM 567 O O . ARG A 1 75 ? 14.156 4.418 9.727 1 98 75 ARG A O 1
ATOM 574 N N . ILE A 1 76 ? 12 4.84 9.484 1 98.56 76 ILE A N 1
ATOM 575 C CA . ILE A 1 76 ? 12.016 5.98 10.398 1 98.56 76 ILE A CA 1
ATOM 576 C C . ILE A 1 76 ? 12.008 5.484 11.844 1 98.56 76 ILE A C 1
ATOM 578 O O . ILE A 1 76 ? 11.344 4.492 12.164 1 98.56 76 ILE A O 1
ATOM 582 N N . ASN A 1 77 ? 12.688 6.219 12.711 1 98.38 77 ASN A N 1
ATOM 583 C CA . ASN A 1 77 ? 12.742 5.855 14.125 1 98.38 77 ASN A CA 1
ATOM 584 C C . ASN A 1 77 ? 11.352 5.785 14.742 1 98.38 77 ASN A C 1
ATOM 586 O O . ASN A 1 77 ? 10.531 6.68 14.539 1 98.38 77 ASN A O 1
ATOM 590 N N . GLY A 1 78 ? 11.141 4.688 15.438 1 97.44 78 GLY A N 1
ATOM 591 C CA . GLY A 1 78 ? 9.875 4.543 16.141 1 97.44 78 GLY A CA 1
ATOM 592 C C . GLY A 1 78 ? 8.898 3.637 15.422 1 97.44 78 GLY A C 1
ATOM 593 O O . GLY A 1 78 ? 7.895 3.211 16 1 97.44 78 GLY A O 1
ATOM 594 N N . TYR A 1 79 ? 9.125 3.385 14.188 1 96.56 79 TYR A N 1
ATOM 595 C CA . TYR A 1 79 ? 8.289 2.477 13.414 1 96.56 79 TYR A CA 1
ATOM 596 C C . TYR A 1 79 ? 8.859 1.064 13.422 1 96.56 79 TYR A C 1
ATOM 598 O O . TYR A 1 79 ? 9.539 0.657 12.477 1 96.56 79 TYR A O 1
ATOM 606 N N . THR A 1 80 ? 8.477 0.318 14.438 1 93.38 80 THR A N 1
ATOM 607 C CA . THR A 1 80 ? 9.016 -1.031 14.578 1 93.38 80 THR A CA 1
ATOM 608 C C . THR A 1 80 ? 8.047 -2.061 14 1 93.38 80 THR A C 1
ATOM 610 O O . THR A 1 80 ? 8.422 -3.219 13.789 1 93.38 80 THR A O 1
ATOM 613 N N . GLN A 1 81 ? 6.867 -1.677 13.719 1 91.56 81 GLN A N 1
ATOM 614 C CA . GLN A 1 81 ? 5.832 -2.469 13.062 1 91.56 81 GLN A CA 1
ATOM 615 C C . GLN A 1 81 ? 5.074 -1.637 12.031 1 91.56 81 GLN A C 1
ATOM 617 O O . GLN A 1 81 ? 4.996 -0.413 12.148 1 91.56 81 GLN A O 1
ATOM 622 N N . PRO A 1 82 ? 4.586 -2.312 11.062 1 94.38 82 PRO A N 1
ATOM 623 C CA . PRO A 1 82 ? 3.797 -1.591 10.062 1 94.38 82 PRO A CA 1
ATOM 624 C C . PRO A 1 82 ? 2.348 -1.374 10.492 1 94.38 82 PRO A C 1
ATOM 626 O O . PRO A 1 82 ? 1.424 -1.595 9.711 1 94.38 82 PRO A O 1
ATOM 629 N N . SER A 1 83 ? 2.146 -0.877 11.672 1 93.06 83 SER A N 1
ATOM 630 C CA . SER A 1 83 ? 0.826 -0.632 12.234 1 93.06 83 SER A CA 1
ATOM 631 C C . SER A 1 83 ? 0.51 0.859 12.281 1 93.06 83 SER A C 1
ATOM 633 O O . SER A 1 83 ? 1.417 1.688 12.375 1 93.06 83 SER A O 1
ATOM 635 N N . ILE A 1 84 ? -0.739 1.132 12.172 1 96.69 84 ILE A N 1
ATOM 636 C CA . ILE A 1 84 ? -1.209 2.51 12.242 1 96.69 84 ILE A CA 1
ATOM 637 C C . ILE A 1 84 ? -2.021 2.713 13.516 1 96.69 84 ILE A C 1
ATOM 639 O O . ILE A 1 84 ? -3.01 2.012 13.75 1 96.69 84 ILE A O 1
ATOM 643 N N . LEU A 1 85 ? -1.608 3.625 14.336 1 96.81 85 LEU A N 1
ATOM 644 C CA . LEU A 1 85 ? -2.297 3.967 15.578 1 96.81 85 LEU A CA 1
ATOM 645 C C . LEU A 1 85 ? -2.916 5.359 15.492 1 96.81 85 LEU A C 1
ATOM 647 O O . LEU A 1 85 ? -2.414 6.219 14.766 1 96.81 85 LEU A O 1
ATOM 651 N N . MET A 1 86 ? -3.934 5.547 16.203 1 97.81 86 MET A N 1
ATOM 652 C CA . MET A 1 86 ? -4.609 6.836 16.328 1 97.81 86 MET A CA 1
ATOM 653 C C . MET A 1 86 ? -5.32 6.957 17.672 1 97.81 86 MET A C 1
ATOM 655 O O . MET A 1 86 ? -5.59 5.953 18.328 1 97.81 86 MET A O 1
ATOM 659 N N . SER A 1 87 ? -5.539 8.25 18.047 1 97.94 87 SER A N 1
ATOM 660 C CA . SER A 1 87 ? -6.461 8.398 19.172 1 97.94 87 SER A CA 1
ATOM 661 C C . SER A 1 87 ? -7.816 7.773 18.859 1 97.94 87 SER A C 1
ATOM 663 O O . SER A 1 87 ? -8.25 7.754 17.703 1 97.94 87 SER A O 1
ATOM 665 N N . ARG A 1 88 ? -8.445 7.285 19.859 1 97.75 88 ARG A N 1
ATOM 666 C CA . ARG A 1 88 ? -9.734 6.625 19.703 1 97.75 88 ARG A CA 1
ATOM 667 C C . ARG A 1 88 ? -10.742 7.547 19.016 1 97.75 88 ARG A C 1
ATOM 669 O O . ARG A 1 88 ? -11.453 7.129 18.094 1 97.75 88 ARG A O 1
ATOM 676 N N . GLU A 1 89 ? -10.812 8.781 19.438 1 98.38 89 GLU A N 1
ATOM 677 C CA . GLU A 1 89 ? -11.758 9.75 18.891 1 98.38 89 GLU A CA 1
ATOM 678 C C . GLU A 1 89 ? -11.531 9.961 17.406 1 98.38 89 GLU A C 1
ATOM 680 O O . GLU A 1 89 ? -12.484 9.984 16.625 1 98.38 89 GLU A O 1
ATOM 685 N N . ALA A 1 90 ? -10.312 10.086 17.031 1 98.75 90 ALA A N 1
ATOM 686 C CA . ALA A 1 90 ? -9.992 10.289 15.617 1 98.75 90 ALA A CA 1
ATOM 687 C C . ALA A 1 90 ? -10.328 9.055 14.789 1 98.75 90 ALA A C 1
ATOM 689 O O . ALA A 1 90 ? -10.844 9.164 13.672 1 98.75 90 ALA A O 1
ATOM 690 N N . ALA A 1 91 ? -10.016 7.898 15.32 1 98.75 91 ALA A N 1
ATOM 691 C CA . ALA A 1 91 ? -10.305 6.648 14.625 1 98.75 91 ALA A CA 1
ATOM 692 C C . ALA A 1 91 ? -11.805 6.488 14.391 1 98.75 91 ALA A C 1
ATOM 694 O O . ALA A 1 91 ? -12.234 6.082 13.305 1 98.75 91 ALA A O 1
ATOM 695 N N . GLU A 1 92 ? -12.562 6.781 15.391 1 98.69 92 GLU A N 1
ATOM 696 C CA . GLU A 1 92 ? -14.016 6.676 15.273 1 98.69 92 GLU A CA 1
ATOM 697 C C . GLU A 1 92 ? -14.555 7.629 14.219 1 98.69 92 GLU A C 1
ATOM 699 O O . GLU A 1 92 ? -15.438 7.266 13.438 1 98.69 92 GLU A O 1
ATOM 704 N N . ALA A 1 93 ? -14.008 8.828 14.227 1 98.88 93 ALA A N 1
ATOM 705 C CA . ALA A 1 93 ? -14.398 9.781 13.188 1 98.88 93 ALA A CA 1
ATOM 706 C C . ALA A 1 93 ? -14.008 9.273 11.797 1 98.88 93 ALA A C 1
ATOM 708 O O . ALA A 1 93 ? -14.773 9.414 10.844 1 98.88 93 ALA A O 1
ATOM 709 N N . LEU A 1 94 ? -12.844 8.648 11.688 1 98.94 94 LEU A N 1
ATOM 710 C CA . LEU A 1 94 ? -12.367 8.141 10.406 1 98.94 94 LEU A CA 1
ATOM 711 C C . LEU A 1 94 ? -13.227 6.984 9.922 1 98.94 94 LEU A C 1
ATOM 713 O O . LEU A 1 94 ? -13.367 6.773 8.711 1 98.94 94 LEU A O 1
ATOM 717 N N . LYS A 1 95 ? -13.75 6.242 10.859 1 98.94 95 LYS A N 1
ATOM 718 C CA . LYS A 1 95 ? -14.672 5.168 10.492 1 98.94 95 LYS A CA 1
ATOM 719 C C . LYS A 1 95 ? -15.844 5.703 9.68 1 98.94 95 LYS A C 1
ATOM 721 O O . LYS A 1 95 ? -16.266 5.086 8.695 1 98.94 95 LYS A O 1
ATOM 726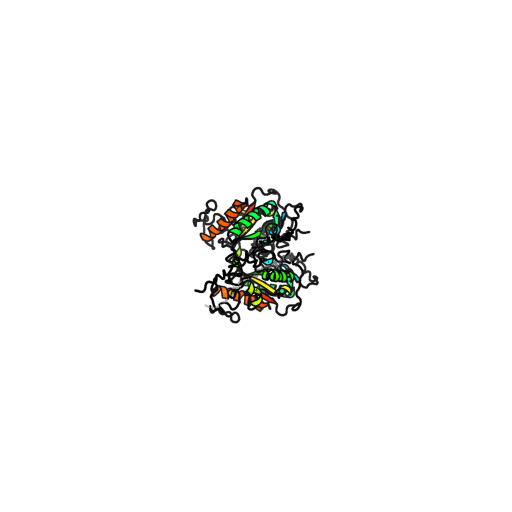 N N . GLU A 1 96 ? -16.344 6.824 10.07 1 98.88 96 GLU A N 1
ATOM 727 C CA . GLU A 1 96 ? -17.438 7.441 9.336 1 98.88 96 GLU A CA 1
ATOM 728 C C . GLU A 1 96 ? -17 7.887 7.945 1 98.88 96 GLU A C 1
ATOM 730 O O . GLU A 1 96 ? -17.75 7.715 6.973 1 98.88 96 GLU A O 1
ATOM 735 N N . VAL A 1 97 ? -15.812 8.445 7.848 1 98.94 97 VAL A N 1
ATOM 736 C CA . VAL A 1 97 ? -15.266 8.82 6.547 1 98.94 97 VAL A CA 1
ATOM 737 C C . VAL A 1 97 ? -15.164 7.59 5.648 1 98.94 97 VAL A C 1
ATOM 739 O O . VAL A 1 97 ? -15.602 7.617 4.496 1 98.94 97 VAL A O 1
ATOM 742 N N . SER A 1 98 ? -14.609 6.551 6.203 1 98.88 98 SER A N 1
ATOM 743 C CA . SER A 1 98 ? -14.422 5.301 5.477 1 98.88 98 SER A CA 1
ATOM 744 C C . SER A 1 98 ? -15.75 4.758 4.961 1 98.88 98 SER A C 1
ATOM 746 O O . SER A 1 98 ? -15.852 4.348 3.803 1 98.88 98 SER A O 1
ATOM 748 N N . ASP A 1 99 ? -16.75 4.789 5.793 1 98.69 99 ASP A N 1
ATOM 749 C CA . ASP A 1 99 ? -18.062 4.293 5.395 1 98.69 99 ASP A CA 1
ATOM 750 C C . ASP A 1 99 ? -18.641 5.121 4.25 1 98.69 99 ASP A C 1
ATOM 752 O O . ASP A 1 99 ? -19.219 4.574 3.307 1 98.69 99 ASP A O 1
ATOM 756 N N . ASP A 1 100 ? -18.469 6.398 4.316 1 98.75 100 ASP A N 1
ATOM 757 C CA . ASP A 1 100 ? -18.984 7.289 3.287 1 98.75 100 ASP A CA 1
ATOM 758 C C . ASP A 1 100 ? -18.328 7.027 1.938 1 98.75 100 ASP A C 1
ATOM 760 O O . ASP A 1 100 ? -19 6.883 0.921 1 98.75 100 ASP A O 1
ATOM 764 N N . VAL A 1 101 ? -17.016 6.957 1.934 1 98.81 101 VAL A N 1
ATOM 765 C CA . VAL A 1 101 ? -16.328 6.855 0.648 1 98.81 101 VAL A CA 1
ATOM 766 C C . VAL A 1 101 ? -16.5 5.449 0.079 1 98.81 101 VAL A C 1
ATOM 768 O O . VAL A 1 101 ? -16.5 5.262 -1.141 1 98.81 101 VAL A O 1
ATOM 771 N N . LYS A 1 102 ? -16.594 4.488 0.925 1 98.44 102 LYS A N 1
ATOM 772 C CA . LYS A 1 102 ? -16.828 3.125 0.455 1 98.44 102 LYS A CA 1
ATOM 773 C C . LYS A 1 102 ? -18.125 3.035 -0.35 1 98.44 102 LYS A C 1
ATOM 775 O O . LYS A 1 102 ? -18.172 2.35 -1.374 1 98.44 102 LYS A O 1
ATOM 780 N N . LYS A 1 103 ? -19.156 3.723 0.077 1 97.81 103 LYS A N 1
ATOM 781 C CA . LYS A 1 103 ? -20.438 3.752 -0.632 1 97.81 103 LYS A CA 1
ATOM 782 C C . LYS A 1 103 ? -20.281 4.332 -2.033 1 97.81 103 LYS A C 1
ATOM 784 O O . LYS A 1 103 ? -21.094 4.066 -2.92 1 97.81 103 LYS A O 1
ATOM 789 N N . LYS A 1 104 ? -19.25 5.055 -2.201 1 98 104 LYS A N 1
ATOM 790 C CA . LYS A 1 104 ? -19 5.707 -3.484 1 98 104 LYS A CA 1
ATOM 791 C C . LYS A 1 104 ? -18 4.91 -4.32 1 98 104 LYS A C 1
ATOM 793 O O . LYS A 1 104 ? -17.547 5.375 -5.371 1 98 104 LYS A O 1
ATOM 798 N N . GLY A 1 105 ? -17.562 3.762 -3.867 1 97.81 105 GLY A N 1
ATOM 799 C CA . GLY A 1 105 ? -16.672 2.891 -4.629 1 97.81 105 GLY A CA 1
ATOM 800 C C . GLY A 1 105 ? -15.211 3.09 -4.305 1 97.81 105 GLY A C 1
ATOM 801 O O . GLY A 1 105 ? -14.336 2.662 -5.062 1 97.81 105 GLY A O 1
ATOM 802 N N . TYR A 1 106 ? -14.969 3.795 -3.127 1 98.69 106 TYR A N 1
ATOM 803 C CA . TYR A 1 106 ? -13.586 4.066 -2.742 1 98.69 106 TYR A CA 1
ATOM 804 C C . TYR A 1 106 ? -13.25 3.383 -1.423 1 98.69 106 TYR A C 1
ATOM 806 O O . TYR A 1 106 ? -14.141 2.969 -0.682 1 98.69 106 TYR A O 1
ATOM 814 N N . ARG A 1 107 ? -11.992 3.143 -1.196 1 98.69 107 ARG A N 1
ATOM 815 C CA . ARG A 1 107 ? -11.414 2.881 0.118 1 98.69 107 ARG A CA 1
ATOM 816 C C . ARG A 1 107 ? -10.43 3.98 0.513 1 98.69 107 ARG A C 1
ATOM 818 O O . ARG A 1 107 ? -9.922 4.703 -0.347 1 98.69 107 ARG A O 1
ATOM 825 N N . LEU A 1 108 ? -10.258 4.145 1.829 1 98.94 108 LEU A N 1
ATOM 826 C CA . LEU A 1 108 ? -9.156 4.98 2.301 1 98.94 108 LEU A CA 1
ATOM 827 C C . LEU A 1 108 ? -7.848 4.199 2.32 1 98.94 108 LEU A C 1
ATOM 829 O O . LEU A 1 108 ? -7.793 3.084 2.848 1 98.94 108 LEU A O 1
ATOM 833 N N . LYS A 1 109 ? -6.863 4.703 1.687 1 98.75 109 LYS A N 1
ATOM 834 C CA . LYS A 1 109 ? -5.504 4.188 1.805 1 98.75 109 LYS A CA 1
ATOM 835 C C . LYS A 1 109 ? -4.652 5.078 2.701 1 98.75 109 LYS A C 1
ATOM 837 O O . LYS A 1 109 ? -4.469 6.266 2.412 1 98.75 109 LYS A O 1
ATOM 842 N N . VAL A 1 110 ? -4.109 4.539 3.764 1 98.81 110 VAL A N 1
ATOM 843 C CA . VAL A 1 110 ? -3.463 5.32 4.812 1 98.81 110 VAL A CA 1
ATOM 844 C C . VAL A 1 110 ? -1.953 5.105 4.762 1 98.81 110 VAL A C 1
ATOM 846 O O . VAL A 1 110 ? -1.485 3.965 4.695 1 98.81 110 VAL A O 1
ATOM 849 N N . TYR A 1 111 ? -1.229 6.207 4.828 1 98.56 111 TYR A N 1
ATOM 850 C CA . TYR A 1 111 ? 0.227 6.176 4.777 1 98.56 111 TYR A CA 1
ATOM 851 C C . TYR A 1 111 ? 0.828 6.379 6.16 1 98.56 111 TYR A C 1
ATOM 853 O O . TYR A 1 111 ? 1.913 5.871 6.457 1 98.56 111 TYR A O 1
ATOM 861 N N . ASP A 1 112 ? 0.17 7.207 6.949 1 98.62 112 ASP A N 1
ATOM 862 C CA . ASP A 1 112 ? 0.688 7.574 8.266 1 98.62 112 ASP A CA 1
ATOM 863 C C . ASP A 1 112 ? -0.397 8.227 9.117 1 98.62 112 ASP A C 1
ATOM 865 O O . ASP A 1 112 ? -1.276 8.914 8.594 1 98.62 112 ASP A O 1
ATOM 869 N N . ALA A 1 113 ? -0.341 7.938 10.398 1 98.62 113 ALA A N 1
ATOM 870 C CA . ALA A 1 113 ? -1.188 8.617 11.375 1 98.62 113 ALA A CA 1
ATOM 871 C C . ALA A 1 113 ? -0.383 9.039 12.602 1 98.62 113 ALA A C 1
ATOM 873 O O . ALA A 1 113 ? 0.407 9.984 12.539 1 98.62 113 ALA A O 1
ATOM 874 N N . TYR A 1 114 ? -0.558 8.297 13.703 1 98 114 TYR A N 1
ATOM 875 C CA . TYR A 1 114 ? 0.325 8.609 14.82 1 98 114 TYR A CA 1
ATOM 876 C C . TYR A 1 114 ? 1.788 8.469 14.414 1 98 114 TYR A C 1
ATOM 878 O O . TYR A 1 114 ? 2.178 7.469 13.805 1 98 114 TYR A O 1
ATOM 886 N N . ARG A 1 115 ? 2.525 9.477 14.734 1 98.44 115 ARG A N 1
ATOM 887 C CA . ARG A 1 115 ? 3.963 9.562 14.508 1 98.44 115 ARG A CA 1
ATOM 888 C C . ARG A 1 115 ? 4.703 9.906 15.797 1 98.44 115 ARG A C 1
ATOM 890 O O . ARG A 1 115 ? 4.594 11.023 16.297 1 98.44 115 ARG A O 1
ATOM 897 N N . PRO A 1 116 ? 5.477 8.984 16.359 1 98 116 PRO A N 1
ATOM 898 C CA . PRO A 1 116 ? 6.203 9.32 17.578 1 98 116 PRO A CA 1
ATOM 899 C C . PRO A 1 116 ? 7.129 10.523 17.422 1 98 116 PRO A C 1
ATOM 901 O O . PRO A 1 116 ? 7.715 10.703 16.344 1 98 116 PRO A O 1
ATOM 904 N N . GLN A 1 117 ? 7.25 11.273 18.5 1 98.5 117 GLN A N 1
ATOM 905 C CA . GLN A 1 117 ? 8.148 12.422 18.453 1 98.5 117 GLN A CA 1
ATOM 906 C C . GLN A 1 117 ? 9.547 12.008 17.984 1 98.5 117 GLN A C 1
ATOM 908 O O . GLN A 1 117 ? 10.227 12.766 17.281 1 98.5 117 GLN A O 1
ATOM 913 N N . ARG A 1 118 ? 10 10.859 18.344 1 98.69 118 ARG A N 1
ATOM 914 C CA . ARG A 1 118 ? 11.32 10.398 17.938 1 98.69 118 ARG A CA 1
ATOM 915 C C . ARG A 1 118 ? 11.422 10.297 16.422 1 98.69 118 ARG A C 1
ATOM 917 O O . ARG A 1 118 ? 12.508 10.438 15.852 1 98.69 118 ARG A O 1
ATOM 924 N N . ALA A 1 119 ? 10.352 9.93 15.719 1 98.81 119 ALA A N 1
ATOM 925 C CA . ALA A 1 119 ? 10.336 9.945 14.258 1 98.81 119 ALA A CA 1
ATOM 926 C C . ALA A 1 119 ? 10.562 11.352 13.727 1 98.81 119 ALA A C 1
ATOM 928 O O . ALA A 1 119 ? 11.336 11.555 12.781 1 98.81 119 ALA A O 1
ATOM 929 N N . VAL A 1 120 ? 9.883 12.312 14.289 1 98.81 120 VAL A N 1
ATOM 930 C CA . VAL A 1 120 ? 10.039 13.711 13.906 1 98.81 120 VAL A CA 1
ATOM 931 C C . VAL A 1 120 ? 11.477 14.156 14.141 1 98.81 120 VAL A C 1
ATOM 933 O O . VAL A 1 120 ? 12.078 14.82 13.297 1 98.81 120 VAL A O 1
ATOM 936 N N . ASP A 1 121 ? 12.031 13.773 15.32 1 98.81 121 ASP A N 1
ATOM 937 C CA . ASP A 1 121 ? 13.438 14.055 15.602 1 98.81 121 ASP A CA 1
ATOM 938 C C . ASP A 1 121 ? 14.344 13.453 14.531 1 98.81 121 ASP A C 1
ATOM 940 O O . ASP A 1 121 ? 15.352 14.055 14.156 1 98.81 121 ASP A O 1
ATOM 944 N N . ASN A 1 122 ? 13.984 12.328 14.094 1 98.81 122 ASN A N 1
ATOM 945 C CA . ASN A 1 122 ? 14.727 11.688 13.016 1 98.81 122 ASN A CA 1
ATOM 946 C C . ASN A 1 122 ? 14.688 12.523 11.734 1 98.81 122 ASN A C 1
ATOM 948 O O . ASN A 1 122 ? 15.711 12.68 11.062 1 98.81 122 ASN A O 1
ATOM 952 N N . PHE A 1 123 ? 13.539 13.055 11.352 1 98.81 123 PHE A N 1
ATOM 953 C CA . PHE A 1 123 ? 13.398 13.93 10.195 1 98.81 123 PHE A CA 1
ATOM 954 C C . PHE A 1 123 ? 14.289 15.156 10.344 1 98.81 123 PHE A C 1
ATOM 956 O O . PHE A 1 123 ? 14.953 15.57 9.391 1 98.81 123 PHE A O 1
ATOM 963 N N . VAL A 1 124 ? 14.25 15.711 11.508 1 98.75 124 VAL A N 1
ATOM 964 C CA . VAL A 1 124 ? 15.055 16.906 11.781 1 98.75 124 VAL A CA 1
ATOM 965 C C . VAL A 1 124 ? 16.531 16.578 11.609 1 98.75 124 VAL A C 1
ATOM 967 O O . VAL A 1 124 ? 17.266 17.312 10.938 1 98.75 124 VAL A O 1
ATOM 970 N N . ALA A 1 125 ? 17 15.484 12.25 1 98.81 125 ALA A N 1
ATOM 971 C CA . ALA A 1 125 ? 18.406 15.078 12.133 1 98.81 125 ALA A CA 1
ATOM 972 C C . ALA A 1 125 ? 18.797 14.859 10.68 1 98.81 125 ALA A C 1
ATOM 974 O O . ALA A 1 125 ? 19.875 15.273 10.25 1 98.81 125 ALA A O 1
ATOM 975 N N . TRP A 1 126 ? 17.953 14.25 9.914 1 98.81 126 TRP A N 1
ATOM 976 C CA . TRP A 1 126 ? 18.188 14.047 8.484 1 98.81 126 TRP A CA 1
ATOM 977 C C . TRP A 1 126 ? 18.312 15.383 7.762 1 98.81 126 TRP A C 1
ATOM 979 O O . TRP A 1 126 ? 19.203 15.57 6.93 1 98.81 126 TRP A O 1
ATOM 989 N N . ALA A 1 127 ? 17.375 16.266 8.047 1 98.44 127 ALA A N 1
ATOM 990 C CA . ALA A 1 127 ? 17.344 17.562 7.383 1 98.44 127 ALA A CA 1
ATOM 991 C C . ALA A 1 127 ? 18.625 18.359 7.668 1 98.44 127 ALA A C 1
ATOM 993 O O . ALA A 1 127 ? 19.062 19.141 6.836 1 98.44 127 ALA A O 1
ATOM 994 N N . GLU A 1 128 ? 19.172 18.141 8.82 1 98.25 128 GLU A N 1
ATOM 995 C CA . GLU A 1 128 ? 20.391 18.844 9.219 1 98.25 128 GLU A CA 1
ATOM 996 C C . GLU A 1 128 ? 21.625 18.266 8.523 1 98.25 128 GLU A C 1
ATOM 998 O O . GLU A 1 128 ? 22.656 18.922 8.422 1 98.25 128 GLU A O 1
ATOM 1003 N N . ASP A 1 129 ? 21.5 17.016 8.141 1 98.38 129 ASP A N 1
ATOM 1004 C CA . ASP A 1 129 ? 22.578 16.406 7.363 1 98.38 129 ASP A CA 1
ATOM 1005 C C . ASP A 1 129 ? 22.453 16.781 5.883 1 98.38 129 ASP A C 1
ATOM 1007 O O . ASP A 1 129 ? 21.906 16 5.09 1 98.38 129 ASP A O 1
ATOM 1011 N N . LEU A 1 130 ? 23.062 17.828 5.512 1 97.75 130 LEU A N 1
ATOM 1012 C CA . LEU A 1 130 ? 22.859 18.406 4.188 1 97.75 130 LEU A CA 1
ATOM 1013 C C . LEU A 1 130 ? 23.469 17.516 3.107 1 97.75 130 LEU A C 1
ATOM 1015 O O . LEU A 1 130 ? 23.125 17.656 1.929 1 97.75 130 LEU A O 1
ATOM 1019 N N . GLY A 1 131 ? 24.281 16.594 3.502 1 97.94 131 GLY A N 1
ATOM 1020 C CA . GLY A 1 131 ? 24.938 15.719 2.545 1 97.94 131 GLY A CA 1
ATOM 1021 C C . GLY A 1 131 ? 24.078 14.531 2.148 1 97.94 131 GLY A C 1
ATOM 1022 O O . GLY A 1 131 ? 24.344 13.883 1.13 1 97.94 131 GLY A O 1
ATOM 1023 N N . ASP A 1 132 ? 23.109 14.25 2.922 1 98.38 132 ASP A N 1
ATOM 1024 C CA . ASP A 1 132 ? 22.234 13.109 2.611 1 98.38 132 ASP A CA 1
ATOM 1025 C C . ASP A 1 132 ? 21.109 13.531 1.672 1 98.38 132 ASP A C 1
ATOM 1027 O O . ASP A 1 132 ? 20.047 13.945 2.125 1 98.38 132 ASP A O 1
ATOM 1031 N N . LYS A 1 133 ? 21.328 13.32 0.442 1 98.12 133 LYS A N 1
ATOM 1032 C CA . LYS A 1 133 ? 20.359 13.703 -0.589 1 98.12 133 LYS A CA 1
ATOM 1033 C C . LYS A 1 133 ? 19.938 12.492 -1.418 1 98.12 133 LYS A C 1
ATOM 1035 O O . LYS A 1 133 ? 19.562 12.633 -2.584 1 98.12 133 LYS A O 1
ATOM 1040 N N . ARG A 1 134 ? 19.969 11.297 -0.804 1 97.38 134 ARG A N 1
ATOM 1041 C CA . ARG A 1 134 ? 19.766 10.039 -1.52 1 97.38 134 ARG A CA 1
ATOM 1042 C C . ARG A 1 134 ? 18.391 9.992 -2.17 1 97.38 134 ARG A C 1
ATOM 1044 O O . ARG A 1 134 ? 18.203 9.344 -3.199 1 97.38 134 ARG A O 1
ATOM 1051 N N . MET A 1 135 ? 17.438 10.703 -1.6 1 97.88 135 MET A N 1
ATOM 1052 C CA . MET A 1 135 ? 16.078 10.57 -2.078 1 97.88 135 MET A CA 1
ATOM 1053 C C . MET A 1 135 ? 15.586 11.875 -2.709 1 97.88 135 MET A C 1
ATOM 1055 O O . MET A 1 135 ? 14.398 12.023 -2.992 1 97.88 135 MET A O 1
ATOM 1059 N N . LYS A 1 136 ? 16.422 12.773 -2.957 1 97.38 136 LYS A N 1
ATOM 1060 C CA . LYS A 1 136 ? 16.078 14.109 -3.449 1 97.38 136 LYS A CA 1
ATOM 1061 C C . LYS A 1 136 ? 15.328 14.031 -4.773 1 97.38 136 LYS A C 1
ATOM 1063 O O . LYS A 1 136 ? 14.312 14.695 -4.953 1 97.38 136 LYS A O 1
ATOM 1068 N N . ASP A 1 137 ? 15.727 13.219 -5.691 1 95.25 137 ASP A N 1
ATOM 1069 C CA . ASP A 1 137 ? 15.156 13.172 -7.035 1 95.25 137 ASP A CA 1
ATOM 1070 C C . ASP A 1 137 ? 13.695 12.734 -6.992 1 95.25 137 ASP A C 1
ATOM 1072 O O . ASP A 1 137 ? 12.906 13.086 -7.875 1 95.25 137 ASP A O 1
ATOM 1076 N N . TYR A 1 138 ? 13.328 12.055 -5.949 1 95.75 138 TYR A N 1
ATOM 1077 C CA . TYR A 1 138 ? 11.992 11.469 -5.902 1 95.75 138 TYR A CA 1
ATOM 1078 C C . TYR A 1 138 ? 11.047 12.344 -5.094 1 95.75 138 TYR A C 1
ATOM 1080 O O . TYR A 1 138 ? 9.852 12.43 -5.406 1 95.75 138 TYR A O 1
ATOM 1088 N N . PHE A 1 139 ? 11.578 13.039 -4.094 1 96.81 139 PHE A N 1
ATOM 1089 C CA . PHE A 1 139 ? 10.648 13.625 -3.139 1 96.81 139 PHE A CA 1
ATOM 1090 C C . PHE A 1 139 ? 10.797 15.141 -3.096 1 96.81 139 PHE A C 1
ATOM 1092 O O . PHE A 1 139 ? 9.852 15.852 -2.734 1 96.81 139 PHE A O 1
ATOM 1099 N N . TYR A 1 140 ? 11.945 15.656 -3.457 1 95.06 140 TYR A N 1
ATOM 1100 C CA . TYR A 1 140 ? 12.141 17.094 -3.363 1 95.06 140 TYR A CA 1
ATOM 1101 C C . TYR A 1 140 ? 13.164 17.578 -4.383 1 95.06 140 TYR A C 1
ATOM 1103 O O . TYR A 1 140 ? 14.125 18.266 -4.031 1 95.06 140 TYR A O 1
ATOM 1111 N N . PRO A 1 141 ? 12.883 17.312 -5.574 1 93.25 141 PRO A N 1
ATOM 1112 C CA . PRO A 1 141 ? 13.859 17.609 -6.621 1 93.25 141 PRO A CA 1
ATOM 1113 C C . PRO A 1 141 ? 14.125 19.109 -6.77 1 93.25 141 PRO A C 1
ATOM 1115 O O . PRO A 1 141 ? 15.219 19.516 -7.184 1 93.25 141 PRO A O 1
ATOM 1118 N N . GLU A 1 142 ? 13.18 19.953 -6.402 1 90.81 142 GLU A N 1
ATOM 1119 C CA . GLU A 1 142 ? 13.312 21.375 -6.668 1 90.81 142 GLU A CA 1
ATOM 1120 C C . GLU A 1 142 ? 13.555 22.156 -5.375 1 90.81 142 GLU A C 1
ATOM 1122 O O . GLU A 1 142 ? 13.484 23.391 -5.367 1 90.81 142 GLU A O 1
ATOM 1127 N N . VAL A 1 143 ? 13.727 21.469 -4.348 1 93.69 143 VAL A N 1
ATOM 1128 C CA . VAL A 1 143 ? 13.914 22.125 -3.062 1 93.69 143 VAL A CA 1
ATOM 1129 C C . VAL A 1 143 ? 15.344 21.922 -2.578 1 93.69 143 VAL A C 1
ATOM 1131 O O . VAL A 1 143 ? 15.82 20.781 -2.5 1 93.69 143 VAL A O 1
ATOM 1134 N N . ASP A 1 144 ? 15.984 23.031 -2.338 1 95.75 144 ASP A N 1
ATOM 1135 C CA . ASP A 1 144 ? 17.281 22.938 -1.674 1 95.75 144 ASP A CA 1
ATOM 1136 C C . ASP A 1 144 ? 17.125 22.469 -0.23 1 95.75 144 ASP A C 1
ATOM 1138 O O . ASP A 1 144 ? 16.281 22.984 0.513 1 95.75 144 ASP A O 1
ATOM 1142 N N . LYS A 1 145 ? 17.875 21.5 0.103 1 96.19 145 LYS A N 1
ATOM 1143 C CA . LYS A 1 145 ? 17.719 20.891 1.425 1 96.19 145 LYS A CA 1
ATOM 1144 C C . LYS A 1 145 ? 17.875 21.938 2.525 1 96.19 145 LYS A C 1
ATOM 1146 O O . LYS A 1 145 ? 17.281 21.812 3.594 1 96.19 145 LYS A O 1
ATOM 1151 N N . THR A 1 146 ? 18.656 22.984 2.314 1 97.25 146 THR A N 1
ATOM 1152 C CA . THR A 1 146 ? 18.875 24.047 3.295 1 97.25 146 THR A CA 1
ATOM 1153 C C . THR A 1 146 ? 17.578 24.797 3.555 1 97.25 146 THR A C 1
ATOM 1155 O O . THR A 1 146 ? 17.469 25.547 4.527 1 97.25 146 THR A O 1
ATOM 1158 N N . ARG A 1 147 ? 16.625 24.594 2.703 1 96.56 147 ARG A N 1
ATOM 1159 C CA . ARG A 1 147 ? 15.398 25.375 2.791 1 96.56 147 ARG A CA 1
ATOM 1160 C C . ARG A 1 147 ? 14.297 24.594 3.5 1 96.56 147 ARG A C 1
ATOM 1162 O O . ARG A 1 147 ? 13.211 25.125 3.748 1 96.56 147 ARG A O 1
ATOM 1169 N N . LEU A 1 148 ? 14.578 23.359 3.85 1 96.62 148 LEU A N 1
ATOM 1170 C CA . LEU A 1 148 ? 13.539 22.469 4.355 1 96.62 148 LEU A CA 1
ATOM 1171 C C . LEU A 1 148 ? 12.891 23.047 5.609 1 96.62 148 LEU A C 1
ATOM 1173 O O . LEU A 1 148 ? 11.68 22.938 5.789 1 96.62 148 LEU A O 1
ATOM 1177 N N . PHE A 1 149 ? 13.695 23.688 6.484 1 95.06 149 PHE A N 1
ATOM 1178 C CA . PHE A 1 149 ? 13.156 24.266 7.707 1 95.06 149 PHE A CA 1
ATOM 1179 C C . PHE A 1 149 ? 12.469 25.594 7.414 1 95.06 149 PHE A C 1
ATOM 1181 O O . PHE A 1 149 ? 11.32 25.812 7.805 1 95.06 149 PHE A O 1
ATOM 1188 N N . ALA A 1 150 ? 13.156 26.453 6.691 1 94.31 150 ALA A N 1
ATOM 1189 C CA . ALA A 1 150 ? 12.664 27.797 6.41 1 94.31 150 ALA A CA 1
ATOM 1190 C C . ALA A 1 150 ? 11.352 27.75 5.633 1 94.31 150 ALA A C 1
ATOM 1192 O O . ALA A 1 150 ? 10.469 28.594 5.84 1 94.31 150 ALA A O 1
ATOM 1193 N N . ASP A 1 151 ? 11.242 26.766 4.758 1 92.81 151 ASP A N 1
ATOM 1194 C CA . ASP A 1 151 ? 10.062 26.656 3.916 1 92.81 151 ASP A CA 1
ATOM 1195 C C . ASP A 1 151 ? 8.984 25.797 4.578 1 92.81 151 ASP A C 1
ATOM 1197 O O . ASP A 1 151 ? 7.918 25.578 4.008 1 92.81 151 ASP A O 1
ATOM 1201 N N . GLY A 1 152 ? 9.273 25.25 5.707 1 94.38 152 GLY A N 1
ATOM 1202 C CA . GLY A 1 152 ? 8.258 24.609 6.527 1 94.38 152 GLY A CA 1
ATOM 1203 C C . GLY A 1 152 ? 8.031 23.156 6.176 1 94.38 152 GLY A C 1
ATOM 1204 O O . GLY A 1 152 ? 7.047 22.562 6.605 1 94.38 152 GLY A O 1
ATOM 1205 N N . TYR A 1 153 ? 8.875 22.547 5.371 1 95.38 153 TYR A N 1
ATOM 1206 C CA . TYR A 1 153 ? 8.719 21.141 5.004 1 95.38 153 TYR A CA 1
ATOM 1207 C C . TYR A 1 153 ? 9.047 20.234 6.18 1 95.38 153 TYR A C 1
ATOM 1209 O O . TYR A 1 153 ? 8.484 19.141 6.301 1 95.38 153 TYR A O 1
ATOM 1217 N N . ILE A 1 154 ? 9.953 20.625 6.977 1 97 154 ILE A N 1
ATOM 1218 C CA . ILE A 1 154 ? 10.352 19.891 8.18 1 97 154 ILE A CA 1
ATOM 1219 C C . ILE A 1 154 ? 10.227 20.812 9.398 1 97 154 ILE A C 1
ATOM 1221 O O . ILE A 1 154 ? 10.609 21.984 9.344 1 97 154 ILE A O 1
ATOM 1225 N N . ASP A 1 155 ? 9.656 20.328 10.414 1 96.06 155 ASP A N 1
ATOM 1226 C CA . ASP A 1 155 ? 9.508 21.031 11.688 1 96.06 155 ASP A CA 1
ATOM 1227 C C . ASP A 1 155 ? 9.891 20.141 12.859 1 96.06 155 ASP A C 1
ATOM 1229 O O . ASP A 1 155 ? 9.867 18.922 12.75 1 96.06 155 ASP A O 1
ATOM 1233 N N . ALA A 1 156 ? 10.195 20.75 13.977 1 97.25 156 ALA A N 1
ATOM 1234 C CA . ALA A 1 156 ? 10.625 20.016 15.156 1 97.25 156 ALA A CA 1
ATOM 1235 C C . ALA A 1 156 ? 9.445 19.359 15.859 1 97.25 156 ALA A C 1
ATOM 1237 O O . ALA A 1 156 ? 9.625 18.484 16.719 1 97.25 156 ALA A O 1
ATOM 1238 N N . LYS A 1 157 ? 8.305 19.828 15.555 1 97.62 157 LYS A N 1
ATOM 1239 C CA . LYS A 1 157 ? 7.07 19.25 16.078 1 97.62 157 LYS A CA 1
ATOM 1240 C C . LYS A 1 157 ? 6.082 18.938 14.961 1 97.62 157 LYS A C 1
ATOM 1242 O O . LYS A 1 157 ? 6.062 19.625 13.938 1 97.62 157 LYS A O 1
ATOM 1247 N N . SER A 1 158 ? 5.336 17.938 15.188 1 97.81 158 SER A N 1
ATOM 1248 C CA . SER A 1 158 ? 4.328 17.531 14.211 1 97.81 158 SER A CA 1
ATOM 1249 C C . SER A 1 158 ? 2.992 17.25 14.883 1 97.81 158 SER A C 1
ATOM 1251 O O . SER A 1 158 ? 2.947 16.641 15.953 1 97.81 158 SER A O 1
ATOM 1253 N N . GLY A 1 159 ? 1.929 17.672 14.258 1 97.88 159 GLY A N 1
ATOM 1254 C CA . GLY A 1 159 ? 0.605 17.312 14.742 1 97.88 159 GLY A CA 1
ATOM 1255 C C . GLY A 1 159 ? 0.37 15.812 14.773 1 97.88 159 GLY A C 1
ATOM 1256 O O . GLY A 1 159 ? -0.48 15.328 15.523 1 97.88 159 GLY A O 1
ATOM 1257 N N . HIS A 1 160 ? 1.065 15.031 13.961 1 98.75 160 HIS A N 1
ATOM 1258 C CA . HIS A 1 160 ? 0.956 13.57 13.977 1 98.75 160 HIS A CA 1
ATOM 1259 C C . HIS A 1 160 ? 1.29 13.008 15.352 1 98.75 160 HIS A C 1
ATOM 1261 O O . HIS A 1 160 ? 0.741 11.977 15.75 1 98.75 160 HIS A O 1
ATOM 1267 N N . SER A 1 161 ? 2.17 13.68 16.078 1 98.44 161 SER A N 1
ATOM 1268 C CA . SER A 1 161 ? 2.615 13.164 17.359 1 98.44 161 SER A CA 1
ATOM 1269 C C . SER A 1 161 ? 1.544 13.344 18.438 1 98.44 161 SER A C 1
ATOM 1271 O O . SER A 1 161 ? 1.646 12.781 19.531 1 98.44 161 SER A O 1
ATOM 1273 N N . ARG A 1 162 ? 0.497 14.078 18.094 1 98.12 162 ARG A N 1
ATOM 1274 C CA . ARG A 1 162 ? -0.6 14.281 19.031 1 98.12 162 ARG A CA 1
ATOM 1275 C C . ARG A 1 162 ? -1.675 13.219 18.859 1 98.12 162 ARG A C 1
ATOM 1277 O O . ARG A 1 162 ? -2.611 13.141 19.656 1 98.12 162 ARG A O 1
ATOM 1284 N N . GLY A 1 163 ? -1.59 12.414 17.781 1 98.12 163 GLY A N 1
ATOM 1285 C CA . GLY A 1 163 ? -2.357 11.18 17.688 1 98.12 163 GLY A CA 1
ATOM 1286 C C . GLY A 1 163 ? -3.621 11.32 16.859 1 98.12 163 GLY A C 1
ATOM 1287 O O . GLY A 1 163 ? -4.34 10.344 16.641 1 98.12 163 GLY A O 1
ATOM 1288 N N . SER A 1 164 ? -3.863 12.547 16.312 1 98.75 164 SER A N 1
ATOM 1289 C CA . SER A 1 164 ? -5.152 12.719 15.641 1 98.75 164 SER A CA 1
ATOM 1290 C C . SER A 1 164 ? -4.977 13.266 14.234 1 98.75 164 SER A C 1
ATOM 1292 O O . SER A 1 164 ? -5.922 13.789 13.641 1 98.75 164 SER A O 1
ATOM 1294 N N . ALA A 1 165 ? -3.74 13.242 13.727 1 98.88 165 ALA A N 1
ATOM 1295 C CA . ALA A 1 165 ? -3.453 13.562 12.328 1 98.88 165 ALA A CA 1
ATOM 1296 C C . ALA A 1 165 ? -3.293 12.297 11.5 1 98.88 165 ALA A C 1
ATOM 1298 O O . ALA A 1 165 ? -2.986 11.227 12.031 1 98.88 165 ALA A O 1
ATOM 1299 N N . ILE A 1 166 ? -3.564 12.469 10.227 1 98.94 166 ILE A N 1
ATOM 1300 C CA . ILE A 1 166 ? -3.496 11.305 9.344 1 98.94 166 ILE A CA 1
ATOM 1301 C C . ILE A 1 166 ? -3.107 11.758 7.938 1 98.94 166 ILE A C 1
ATOM 1303 O O . ILE A 1 166 ? -3.541 12.812 7.473 1 98.94 166 ILE A O 1
ATOM 1307 N N . ASP A 1 167 ? -2.225 11.023 7.312 1 98.94 167 ASP A N 1
ATOM 1308 C CA . ASP A 1 167 ? -1.88 11.141 5.898 1 98.94 167 ASP A CA 1
ATOM 1309 C C . ASP A 1 167 ? -2.473 9.984 5.09 1 98.94 167 ASP A C 1
ATOM 1311 O O . ASP A 1 167 ? -2.205 8.82 5.379 1 98.94 167 ASP A O 1
ATOM 1315 N N . LEU A 1 168 ? -3.291 10.352 4.082 1 98.88 168 LEU A N 1
ATOM 1316 C CA . LEU A 1 168 ? -4.023 9.297 3.383 1 98.88 168 LEU A CA 1
ATOM 1317 C C . LEU A 1 168 ? -4.449 9.758 1.995 1 98.88 168 LEU A C 1
ATOM 1319 O O . LEU A 1 168 ? -4.273 10.93 1.645 1 98.88 168 LEU A O 1
ATOM 1323 N N . THR A 1 169 ? -4.938 8.844 1.183 1 98.81 169 THR A N 1
ATOM 1324 C CA . THR A 1 169 ? -5.504 9.078 -0.141 1 98.81 169 THR A CA 1
ATOM 1325 C C . THR A 1 169 ? -6.707 8.172 -0.381 1 98.81 169 THR A C 1
ATOM 1327 O O . THR A 1 169 ? -7.211 7.539 0.549 1 98.81 169 THR A O 1
ATOM 1330 N N . LEU A 1 170 ? -7.246 8.227 -1.58 1 98.81 170 LEU A N 1
ATOM 1331 C CA . LEU A 1 170 ? -8.359 7.379 -1.986 1 98.81 170 LEU A CA 1
ATOM 1332 C C . LEU A 1 170 ? -7.871 6.234 -2.869 1 98.81 170 LEU A C 1
ATOM 1334 O O . LEU A 1 170 ? -6.953 6.41 -3.672 1 98.81 170 LEU A O 1
ATOM 1338 N N . PHE A 1 171 ? -8.445 5.168 -2.674 1 98.56 171 PHE A N 1
ATOM 1339 C CA . PHE A 1 171 ? -8.281 3.984 -3.506 1 98.56 171 PHE A CA 1
ATOM 1340 C C . PHE A 1 171 ? -9.57 3.658 -4.246 1 98.56 171 PHE A C 1
ATOM 1342 O O . PHE A 1 171 ? -10.633 3.549 -3.629 1 98.56 171 PHE A O 1
ATOM 1349 N N . ASP A 1 172 ? -9.484 3.559 -5.574 1 98.19 172 ASP A N 1
ATOM 1350 C CA . ASP A 1 172 ? -10.648 3.248 -6.398 1 98.19 172 ASP A CA 1
ATOM 1351 C C . ASP A 1 172 ? -10.844 1.738 -6.523 1 98.19 172 ASP A C 1
ATOM 1353 O O . ASP A 1 172 ? -10.031 1.054 -7.156 1 98.19 172 ASP A O 1
ATOM 1357 N N . MET A 1 173 ? -11.891 1.238 -5.973 1 97.19 173 MET A N 1
ATOM 1358 C CA . MET A 1 173 ? -12.094 -0.206 -5.926 1 97.19 173 MET A CA 1
ATOM 1359 C C . MET A 1 173 ? -12.336 -0.765 -7.324 1 97.19 173 MET A C 1
ATOM 1361 O O . MET A 1 173 ? -11.984 -1.91 -7.609 1 97.19 173 MET A O 1
ATOM 1365 N N . ASN A 1 174 ? -12.883 0.02 -8.219 1 94.5 174 ASN A N 1
ATOM 1366 C CA . ASN A 1 174 ? -13.203 -0.46 -9.562 1 94.5 174 ASN A CA 1
ATOM 1367 C C . ASN A 1 174 ? -11.945 -0.656 -10.398 1 94.5 174 ASN A C 1
ATOM 1369 O O . ASN A 1 174 ? -11.836 -1.641 -11.133 1 94.5 174 ASN A O 1
ATOM 1373 N N . THR A 1 175 ? -11.039 0.283 -10.234 1 93.31 175 THR A N 1
ATOM 1374 C CA . THR A 1 175 ? -9.82 0.183 -11.031 1 93.31 175 THR A CA 1
ATOM 1375 C C . THR A 1 175 ? -8.742 -0.604 -10.289 1 93.31 175 THR A C 1
ATOM 1377 O O . THR A 1 175 ? -7.766 -1.05 -10.891 1 93.31 175 THR A O 1
ATOM 1380 N N . GLY A 1 176 ? -8.914 -0.734 -8.953 1 94.44 176 GLY A N 1
ATOM 1381 C CA . GLY A 1 176 ? -7.898 -1.396 -8.141 1 94.44 176 GLY A CA 1
ATOM 1382 C C . GLY A 1 176 ? -6.625 -0.586 -8 1 94.44 176 GLY A C 1
ATOM 1383 O O . GLY A 1 176 ? -5.531 -1.15 -7.898 1 94.44 176 GLY A O 1
ATOM 1384 N N . LYS A 1 177 ? -6.789 0.724 -8.117 1 95.44 177 LYS A N 1
ATOM 1385 C CA . LYS A 1 177 ? -5.625 1.605 -8.086 1 95.44 177 LYS A CA 1
ATOM 1386 C C . LYS A 1 177 ? -5.871 2.799 -7.168 1 95.44 177 LYS A C 1
ATOM 1388 O O . LYS A 1 177 ? -7.016 3.172 -6.914 1 95.44 177 LYS A O 1
ATOM 1393 N N . GLU A 1 178 ? -4.766 3.344 -6.703 1 97.38 178 GLU A N 1
ATOM 1394 C CA . GLU A 1 178 ? -4.867 4.648 -6.051 1 97.38 178 GLU A CA 1
ATOM 1395 C C . GLU A 1 178 ? -5.461 5.688 -6.992 1 97.38 178 GLU A C 1
ATOM 1397 O O . GLU A 1 178 ? -5.129 5.727 -8.18 1 97.38 178 GLU A O 1
ATOM 1402 N N . VAL A 1 179 ? -6.34 6.48 -6.418 1 98.25 179 VAL A N 1
ATOM 1403 C CA . VAL A 1 179 ? -6.879 7.594 -7.191 1 98.25 179 VAL A CA 1
ATOM 1404 C C . VAL A 1 179 ? -5.758 8.578 -7.531 1 98.25 179 VAL A C 1
ATOM 1406 O O . VAL A 1 179 ? -4.918 8.883 -6.684 1 98.25 179 VAL A O 1
ATOM 1409 N N . ASP A 1 180 ? -5.793 9.062 -8.773 1 97.44 180 ASP A N 1
ATOM 1410 C CA . ASP A 1 180 ? -4.734 9.969 -9.227 1 97.44 180 ASP A CA 1
ATOM 1411 C C . ASP A 1 180 ? -4.949 11.383 -8.68 1 97.44 180 ASP A C 1
ATOM 1413 O O . ASP A 1 180 ? -5.824 12.109 -9.156 1 97.44 180 ASP A O 1
ATOM 1417 N N . MET A 1 181 ? -4.098 11.773 -7.797 1 97.62 181 MET A N 1
ATOM 1418 C CA . MET A 1 181 ? -4.211 13.078 -7.148 1 97.62 181 MET A CA 1
ATOM 1419 C C . MET A 1 181 ? -3.289 14.102 -7.805 1 97.62 181 MET A C 1
ATOM 1421 O O . MET A 1 181 ? -3.23 15.25 -7.383 1 97.62 181 MET A O 1
ATOM 1425 N N . GLY A 1 182 ? -2.545 13.695 -8.805 1 94.56 182 GLY A N 1
ATOM 1426 C CA . GLY A 1 182 ? -1.664 14.594 -9.531 1 94.56 182 GLY A CA 1
ATOM 1427 C C . GLY A 1 182 ? -0.341 14.828 -8.828 1 94.56 182 GLY A C 1
ATOM 1428 O O . GLY A 1 182 ? 0.399 15.75 -9.188 1 94.56 182 GLY A O 1
ATOM 1429 N N . GLY A 1 183 ? -0.037 14.102 -7.875 1 91.19 183 GLY A N 1
ATOM 1430 C CA . GLY A 1 183 ? 1.198 14.156 -7.109 1 91.19 183 GLY A CA 1
ATOM 1431 C C . GLY A 1 183 ? 1.349 13 -6.133 1 91.19 183 GLY A C 1
ATOM 1432 O O . GLY A 1 183 ? 0.399 12.25 -5.902 1 91.19 183 GLY A O 1
ATOM 1433 N N . THR A 1 184 ? 2.553 12.93 -5.609 1 90.94 184 THR A N 1
ATOM 1434 C CA . THR A 1 184 ? 2.85 11.797 -4.742 1 90.94 184 THR A CA 1
ATOM 1435 C C . THR A 1 184 ? 2.883 12.234 -3.279 1 90.94 184 THR A C 1
ATOM 1437 O O . THR A 1 184 ? 3.209 13.383 -2.975 1 90.94 184 THR A O 1
ATOM 1440 N N . PHE A 1 185 ? 2.504 11.305 -2.379 1 96.31 185 PHE A N 1
ATOM 1441 C CA . PHE A 1 185 ? 2.645 11.484 -0.938 1 96.31 185 PHE A CA 1
ATOM 1442 C C . PHE A 1 185 ? 4.07 11.883 -0.579 1 96.31 185 PHE A C 1
ATOM 1444 O O . PHE A 1 185 ? 5.031 11.312 -1.105 1 96.31 185 PHE A O 1
ATOM 1451 N N . ASP A 1 186 ? 4.289 12.953 0.23 1 96.88 186 ASP A N 1
ATOM 1452 C CA . ASP A 1 186 ? 5.535 13.43 0.818 1 96.88 186 ASP A CA 1
ATOM 1453 C C . ASP A 1 186 ? 6.352 14.227 -0.196 1 96.88 186 ASP A C 1
ATOM 1455 O O . ASP A 1 186 ? 7.543 14.469 0.01 1 96.88 186 ASP A O 1
ATOM 1459 N N . HIS A 1 187 ? 5.715 14.594 -1.315 1 95.38 187 HIS A N 1
ATOM 1460 C CA . HIS A 1 187 ? 6.418 15.484 -2.23 1 95.38 187 HIS A CA 1
ATOM 1461 C C . HIS A 1 187 ? 6.547 16.891 -1.645 1 95.38 187 HIS A C 1
ATOM 1463 O O . HIS A 1 187 ? 5.543 17.5 -1.278 1 95.38 187 HIS A O 1
ATOM 1469 N N . PHE A 1 188 ? 7.77 17.344 -1.56 1 95.25 188 PHE A N 1
ATOM 1470 C CA . PHE A 1 188 ? 8.016 18.719 -1.109 1 95.25 188 PHE A CA 1
ATOM 1471 C C . PHE A 1 188 ? 7.934 19.688 -2.277 1 95.25 188 PHE A C 1
ATOM 1473 O O . PHE A 1 188 ? 8.867 19.797 -3.072 1 95.25 188 PHE A O 1
ATOM 1480 N N . GLY A 1 189 ? 6.844 20.469 -2.312 1 91.75 189 GLY A N 1
ATOM 1481 C CA . GLY A 1 189 ? 6.648 21.453 -3.363 1 91.75 189 GLY A CA 1
ATOM 1482 C C . GLY A 1 189 ? 5.266 22.078 -3.352 1 91.75 189 GLY A C 1
ATOM 1483 O O . GLY A 1 189 ? 4.348 21.547 -2.717 1 91.75 189 GLY A O 1
ATOM 1484 N N . LEU A 1 190 ? 5.098 23.125 -4.047 1 90.81 190 LEU A N 1
ATOM 1485 C CA . LEU A 1 190 ? 3.83 23.844 -4.098 1 90.81 190 LEU A CA 1
ATOM 1486 C C . LEU A 1 190 ? 2.738 22.984 -4.719 1 90.81 190 LEU A C 1
ATOM 1488 O O . LEU A 1 190 ? 1.556 23.156 -4.418 1 90.81 190 LEU A O 1
ATOM 1492 N N . GLU A 1 191 ? 3.152 22.016 -5.535 1 92.19 191 GLU A N 1
ATOM 1493 C CA . GLU A 1 191 ? 2.209 21.109 -6.195 1 92.19 191 GLU A CA 1
ATOM 1494 C C . GLU A 1 191 ? 1.433 20.281 -5.176 1 92.19 191 GLU A C 1
ATOM 1496 O O . GLU A 1 191 ? 0.378 19.734 -5.488 1 92.19 191 GLU A O 1
ATOM 1501 N N . SER A 1 192 ? 1.945 20.172 -4.012 1 94.88 192 SER A N 1
ATOM 1502 C CA . SER A 1 192 ? 1.298 19.391 -2.973 1 94.88 192 SER A CA 1
ATOM 1503 C C . SER A 1 192 ? 0.258 20.203 -2.219 1 94.88 192 SER A C 1
ATOM 1505 O O . SER A 1 192 ? -0.525 19.656 -1.438 1 94.88 192 SER A O 1
ATOM 1507 N N . HIS A 1 193 ? 0.21 21.5 -2.416 1 95.06 193 HIS A N 1
ATOM 1508 C CA . HIS A 1 193 ? -0.743 22.359 -1.727 1 95.06 193 HIS A CA 1
ATOM 1509 C C . HIS A 1 193 ? -2.16 22.141 -2.242 1 95.06 193 HIS A C 1
ATOM 1511 O O . HIS A 1 193 ? -2.371 22 -3.449 1 95.06 193 HIS A O 1
ATOM 1517 N N . PRO A 1 194 ? -3.164 22.156 -1.335 1 95.62 194 PRO A N 1
ATOM 1518 C CA . PRO A 1 194 ? -4.555 22.016 -1.779 1 95.62 194 PRO A CA 1
ATOM 1519 C C . PRO A 1 194 ? -4.973 23.109 -2.754 1 95.62 194 PRO A C 1
ATOM 1521 O O . PRO A 1 194 ? -5.906 22.922 -3.537 1 95.62 194 PRO A O 1
ATOM 1524 N N . THR A 1 195 ? -4.277 24.266 -2.793 1 93.62 195 THR A N 1
ATOM 1525 C CA . THR A 1 195 ? -4.633 25.406 -3.633 1 93.62 195 THR A CA 1
ATOM 1526 C C . THR A 1 195 ? -4.008 25.281 -5.02 1 93.62 195 THR A C 1
ATOM 1528 O O . THR A 1 195 ? -4.254 26.094 -5.898 1 93.62 195 THR A O 1
ATOM 1531 N N . TRP A 1 196 ? -3.15 24.281 -5.215 1 92.75 196 TRP A N 1
ATOM 1532 C CA . TRP A 1 196 ? -2.506 24.109 -6.512 1 92.75 196 TRP A CA 1
ATOM 1533 C C . TRP A 1 196 ? -3.539 23.891 -7.609 1 92.75 196 TRP A C 1
ATOM 1535 O O . TRP A 1 196 ? -4.297 22.922 -7.57 1 92.75 196 TRP A O 1
ATOM 1545 N N . CYS A 1 197 ? -3.645 24.797 -8.531 1 92.56 197 CYS A N 1
ATOM 1546 C CA . CYS A 1 197 ? -4.441 24.766 -9.75 1 92.56 197 CYS A CA 1
ATOM 1547 C C . CYS A 1 197 ? -5.926 24.906 -9.438 1 92.56 197 CYS A C 1
ATOM 1549 O O . CYS A 1 197 ? -6.777 24.562 -10.258 1 92.56 197 CYS A O 1
ATOM 1551 N N . GLY A 1 198 ? -6.238 25.328 -8.227 1 95.25 198 GLY A N 1
ATOM 1552 C CA . GLY A 1 198 ? -7.645 25.531 -7.922 1 95.25 198 GLY A CA 1
ATOM 1553 C C . GLY A 1 198 ? -7.875 26.141 -6.555 1 95.25 198 GLY A C 1
ATOM 1554 O O . GLY A 1 198 ? -6.926 26.5 -5.859 1 95.25 198 GLY A O 1
ATOM 1555 N N . ASP A 1 199 ? -9.195 26.328 -6.254 1 96.19 199 ASP A N 1
ATOM 1556 C CA . ASP A 1 199 ? -9.633 26.844 -4.965 1 96.19 199 ASP A CA 1
ATOM 1557 C C . ASP A 1 199 ? -10.32 25.75 -4.141 1 96.19 199 ASP A C 1
ATOM 1559 O O . ASP A 1 199 ? -11.477 25.406 -4.395 1 96.19 199 ASP A O 1
ATOM 1563 N N . PRO A 1 200 ? -9.617 25.25 -3.15 1 96.38 200 PRO A N 1
ATOM 1564 C CA . PRO A 1 200 ? -10.203 24.141 -2.395 1 96.38 200 PRO A CA 1
ATOM 1565 C C . PRO A 1 200 ? -11.445 24.562 -1.601 1 96.38 200 PRO A C 1
ATOM 1567 O O . PRO A 1 200 ? -12.258 23.703 -1.233 1 96.38 200 PRO A O 1
ATOM 1570 N N . ASN A 1 201 ? -11.602 25.812 -1.292 1 95.5 201 ASN A N 1
ATOM 1571 C CA . ASN A 1 201 ? -12.766 26.266 -0.543 1 95.5 201 ASN A CA 1
ATOM 1572 C C . ASN A 1 201 ? -14.047 26.156 -1.373 1 95.5 201 ASN A C 1
ATOM 1574 O O . ASN A 1 201 ? -15.109 25.828 -0.846 1 95.5 201 ASN A O 1
ATOM 1578 N N . THR A 1 202 ? -13.922 26.328 -2.645 1 95.69 202 THR A N 1
ATOM 1579 C CA . THR A 1 202 ? -15.086 26.25 -3.518 1 95.69 202 THR A CA 1
ATOM 1580 C C . THR A 1 202 ? -15.109 24.938 -4.281 1 95.69 202 THR A C 1
ATOM 1582 O O . THR A 1 202 ? -16.125 24.562 -4.855 1 95.69 202 THR A O 1
ATOM 1585 N N . GLY A 1 203 ? -13.977 24.297 -4.359 1 95.69 203 GLY A N 1
ATOM 1586 C CA . GLY A 1 203 ? -13.852 23.062 -5.125 1 95.69 203 GLY A CA 1
ATOM 1587 C C . GLY A 1 203 ? -13.672 23.297 -6.613 1 95.69 203 GLY A C 1
ATOM 1588 O O . GLY A 1 203 ? -13.75 22.359 -7.41 1 95.69 203 GLY A O 1
ATOM 1589 N N . LYS A 1 204 ? -13.391 24.516 -6.992 1 96.69 204 LYS A N 1
ATOM 1590 C CA . LYS A 1 204 ? -13.32 24.859 -8.406 1 96.69 204 LYS A CA 1
ATOM 1591 C C . LYS A 1 204 ? -11.891 24.734 -8.93 1 96.69 204 LYS A C 1
ATOM 1593 O O . LYS A 1 204 ? -10.953 25.266 -8.328 1 96.69 204 LYS A O 1
ATOM 1598 N N . TYR A 1 205 ? -11.758 24.047 -10.023 1 97.06 205 TYR A N 1
ATOM 1599 C CA . TYR A 1 205 ? -10.508 24.031 -10.773 1 97.06 205 TYR A CA 1
ATOM 1600 C C . TYR A 1 205 ? -10.336 25.297 -11.586 1 97.06 205 TYR A C 1
ATOM 1602 O O . TYR A 1 205 ? -11.234 25.703 -12.328 1 97.06 205 TYR A O 1
ATOM 1610 N N . THR A 1 206 ? -9.156 25.984 -11.57 1 94.31 206 THR A N 1
ATOM 1611 C CA . THR A 1 206 ? -8.914 27.234 -12.305 1 94.31 206 THR A CA 1
ATOM 1612 C C . THR A 1 206 ? -7.711 27.094 -13.227 1 94.31 206 THR A C 1
ATOM 1614 O O . THR A 1 206 ? -7.516 27.906 -14.133 1 94.31 206 THR A O 1
ATOM 1617 N N . GLY A 1 207 ? -6.93 26.062 -12.93 1 91.12 207 GLY A N 1
ATOM 1618 C CA . GLY A 1 207 ? -5.688 25.891 -13.664 1 91.12 207 GLY A CA 1
ATOM 1619 C C . GLY A 1 207 ? -4.605 26.875 -13.258 1 91.12 207 GLY A C 1
ATOM 1620 O O . GLY A 1 207 ? -3.525 26.906 -13.852 1 91.12 207 GLY A O 1
ATOM 1621 N N . LYS A 1 208 ? -4.879 27.641 -12.32 1 86 208 LYS A N 1
ATOM 1622 C CA . LYS A 1 208 ? -3.941 28.672 -11.875 1 86 208 LYS A CA 1
ATOM 1623 C C . LYS A 1 208 ? -3.191 28.234 -10.625 1 86 208 LYS A C 1
ATOM 1625 O O . LYS A 1 208 ? -3.691 27.422 -9.844 1 86 208 LYS A O 1
ATOM 1630 N N . PHE A 1 209 ? -1.992 28.609 -10.547 1 79.94 209 PHE A N 1
ATOM 1631 C CA . PHE A 1 209 ? -1.229 28.328 -9.336 1 79.94 209 PHE A CA 1
ATOM 1632 C C . PHE A 1 209 ? -0.276 29.484 -9.023 1 79.94 209 PHE A C 1
ATOM 1634 O O . PHE A 1 209 ? -0.005 30.328 -9.883 1 79.94 209 PHE A O 1
ATOM 1641 N N . GLU A 1 210 ? 0.031 29.531 -7.797 1 73.75 210 GLU A N 1
ATOM 1642 C CA . GLU A 1 210 ? 0.994 30.531 -7.344 1 73.75 210 GLU A CA 1
ATOM 1643 C C . GLU A 1 210 ? 2.428 30.047 -7.562 1 73.75 210 GLU A C 1
ATOM 1645 O O . GLU A 1 210 ? 2.695 28.844 -7.547 1 73.75 210 GLU A O 1
ATOM 1650 N N . GLY A 1 211 ? 3.25 30.891 -7.918 1 68.75 211 GLY A N 1
ATOM 1651 C CA . GLY A 1 211 ? 4.664 30.562 -8.016 1 68.75 211 GLY A CA 1
ATOM 1652 C C . GLY A 1 211 ? 5.316 31.109 -9.273 1 68.75 211 GLY A C 1
ATOM 1653 O O . GLY A 1 211 ? 4.625 31.516 -10.211 1 68.75 211 GLY A O 1
ATOM 1654 N N . LYS A 1 212 ? 6.562 31.359 -9.188 1 58.78 212 LYS A N 1
ATOM 1655 C CA . LYS A 1 212 ? 7.316 32.031 -10.242 1 58.78 212 LYS A CA 1
ATOM 1656 C C . LYS A 1 212 ? 7.539 31.109 -11.438 1 58.78 212 LYS A C 1
ATOM 1658 O O . LYS A 1 212 ? 7.695 31.562 -12.57 1 58.78 212 LYS A O 1
ATOM 1663 N N . SER A 1 213 ? 7.602 29.781 -11.164 1 58.41 213 SER A N 1
ATOM 1664 C CA . SER A 1 213 ? 7.875 28.844 -12.25 1 58.41 213 SER A CA 1
ATOM 1665 C C . SER A 1 213 ? 7.07 27.562 -12.094 1 58.41 213 SER A C 1
ATOM 1667 O O . SER A 1 213 ? 6.715 27.188 -10.977 1 58.41 213 SER A O 1
ATOM 1669 N N . VAL A 1 214 ? 6.637 27.141 -13.328 1 57.44 214 VAL A N 1
ATOM 1670 C CA . VAL A 1 214 ? 5.953 25.859 -13.367 1 57.44 214 VAL A CA 1
ATOM 1671 C C . VAL A 1 214 ? 6.926 24.75 -12.969 1 57.44 214 VAL A C 1
ATOM 1673 O O . VAL A 1 214 ? 8 24.625 -13.555 1 57.44 214 VAL A O 1
ATOM 1676 N N . PRO A 1 215 ? 6.508 24.078 -11.93 1 65.56 215 PRO A N 1
ATOM 1677 C CA . PRO A 1 215 ? 7.379 22.969 -11.547 1 65.56 215 PRO A CA 1
ATOM 1678 C C . PRO A 1 215 ? 7.559 21.938 -12.664 1 65.56 215 PRO A C 1
ATOM 1680 O O . PRO A 1 215 ? 6.789 21.938 -13.625 1 65.56 215 PRO A O 1
ATOM 1683 N N . LYS A 1 216 ? 8.648 21.219 -12.617 1 62.03 216 LYS A N 1
ATOM 1684 C CA . LYS A 1 216 ? 9 20.172 -13.578 1 62.03 216 LYS A CA 1
ATOM 1685 C C . LYS A 1 216 ? 7.809 19.25 -13.852 1 62.03 216 LYS A C 1
ATOM 1687 O O . LYS A 1 216 ? 7.57 18.859 -14.992 1 62.03 216 LYS A O 1
ATOM 1692 N N . ASN A 1 217 ? 6.988 19.062 -12.812 1 65.38 217 ASN A N 1
ATOM 1693 C CA . ASN A 1 217 ? 5.891 18.125 -12.969 1 65.38 217 ASN A CA 1
ATOM 1694 C C . ASN A 1 217 ? 4.645 18.797 -13.531 1 65.38 217 ASN A C 1
ATOM 1696 O O . ASN A 1 217 ? 3.686 18.125 -13.914 1 65.38 217 ASN A O 1
ATOM 1700 N N . GLY A 1 218 ? 4.684 20.094 -13.562 1 75.19 218 GLY A N 1
ATOM 1701 C CA . GLY A 1 218 ? 3.658 20.844 -14.258 1 75.19 218 GLY A CA 1
ATOM 1702 C C . GLY A 1 218 ? 2.371 20.969 -13.469 1 75.19 218 GLY A C 1
ATOM 1703 O O . GLY A 1 218 ? 2.387 20.938 -12.234 1 75.19 218 GLY A O 1
ATOM 1704 N N . LYS A 1 219 ? 1.31 21.25 -14.148 1 87 219 LYS A N 1
ATOM 1705 C CA . LYS A 1 219 ? -0.03 21.422 -13.594 1 87 219 LYS A CA 1
ATOM 1706 C C . LYS A 1 219 ? -0.725 20.078 -13.406 1 87 219 LYS A C 1
ATOM 1708 O O . LYS A 1 219 ? -0.387 19.094 -14.078 1 87 219 LYS A O 1
ATOM 1713 N N . ILE A 1 220 ? -1.528 20.078 -12.367 1 93.94 220 ILE A N 1
ATOM 1714 C CA . ILE A 1 220 ? -2.414 18.922 -12.297 1 93.94 220 ILE A CA 1
ATOM 1715 C C . ILE A 1 220 ? -3.643 19.156 -13.172 1 93.94 220 ILE A C 1
ATOM 1717 O O . ILE A 1 220 ? -3.967 20.312 -13.5 1 93.94 220 ILE A O 1
ATOM 1721 N N . THR A 1 221 ? -4.277 18.109 -13.562 1 95.81 221 THR A N 1
ATOM 1722 C CA . THR A 1 221 ? -5.465 18.188 -14.406 1 95.81 221 THR A CA 1
ATOM 1723 C C . THR A 1 221 ? -6.703 18.516 -13.578 1 95.81 221 THR A C 1
ATOM 1725 O O . THR A 1 221 ? -6.672 18.422 -12.344 1 95.81 221 THR A O 1
ATOM 1728 N N . GLU A 1 222 ? -7.773 18.906 -14.25 1 97.06 222 GLU A N 1
ATOM 1729 C CA . GLU A 1 222 ? -9.047 19.141 -13.586 1 97.06 222 GLU A CA 1
ATOM 1730 C C . GLU A 1 222 ? -9.531 17.891 -12.852 1 97.06 222 GLU A C 1
ATOM 1732 O O . GLU A 1 222 ? -10.047 17.984 -11.734 1 97.06 222 GLU A O 1
ATOM 1737 N N . LYS A 1 223 ? -9.375 16.75 -13.484 1 97.94 223 LYS A N 1
ATOM 1738 C CA . LYS A 1 223 ? -9.789 15.492 -12.859 1 97.94 223 LYS A CA 1
ATOM 1739 C C . LYS A 1 223 ? -9 15.234 -11.578 1 97.94 223 LYS A C 1
ATOM 1741 O O . LYS A 1 223 ? -9.578 14.828 -10.562 1 97.94 223 LYS A O 1
ATOM 1746 N N . GLN A 1 224 ? -7.758 15.445 -11.625 1 97.69 224 GLN A N 1
ATOM 1747 C CA . GLN A 1 224 ? -6.898 15.25 -10.461 1 97.69 224 GLN A CA 1
ATOM 1748 C C . GLN A 1 224 ? -7.297 16.188 -9.328 1 97.69 224 GLN A C 1
ATOM 1750 O O . GLN A 1 224 ? -7.355 15.773 -8.164 1 97.69 224 GLN A O 1
ATOM 1755 N N . PHE A 1 225 ? -7.551 17.422 -9.648 1 97.81 225 PHE A N 1
ATOM 1756 C CA . PHE A 1 225 ? -8.008 18.375 -8.641 1 97.81 225 PHE A CA 1
ATOM 1757 C C . PHE A 1 225 ? -9.336 17.922 -8.039 1 97.81 225 PHE A C 1
ATOM 1759 O O . PHE A 1 225 ? -9.508 17.953 -6.816 1 97.81 225 PHE A O 1
ATOM 1766 N N . LYS A 1 226 ? -10.227 17.516 -8.867 1 98.19 226 LYS A N 1
ATOM 1767 C CA . LYS A 1 226 ? -11.523 17.031 -8.406 1 98.19 226 LYS A CA 1
ATOM 1768 C C . LYS A 1 226 ? -11.352 15.836 -7.473 1 98.19 226 LYS A C 1
ATOM 1770 O O . LYS A 1 226 ? -12.078 15.695 -6.492 1 98.19 226 LYS A O 1
ATOM 1775 N N . ASN A 1 227 ? -10.422 14.953 -7.809 1 98.56 227 ASN A N 1
ATOM 1776 C CA . ASN A 1 227 ? -10.125 13.82 -6.941 1 98.56 227 ASN A CA 1
ATOM 1777 C C . ASN A 1 227 ? -9.695 14.281 -5.551 1 98.56 227 ASN A C 1
ATOM 1779 O O . ASN A 1 227 ? -10.148 13.734 -4.547 1 98.56 227 ASN A O 1
ATOM 1783 N N . ARG A 1 228 ? -8.844 15.273 -5.516 1 98.62 228 ARG A N 1
ATOM 1784 C CA . ARG A 1 228 ? -8.422 15.828 -4.23 1 98.62 228 ARG A CA 1
ATOM 1785 C C . ARG A 1 228 ? -9.617 16.359 -3.447 1 98.62 228 ARG A C 1
ATOM 1787 O O . ARG A 1 228 ? -9.688 16.188 -2.229 1 98.62 228 ARG A O 1
ATOM 1794 N N . MET A 1 229 ? -10.539 16.969 -4.176 1 98.62 229 MET A N 1
ATOM 1795 C CA . MET A 1 229 ? -11.703 17.547 -3.518 1 98.62 229 MET A CA 1
ATOM 1796 C C . MET A 1 229 ? -12.633 16.469 -2.975 1 98.62 229 MET A C 1
ATOM 1798 O O . MET A 1 229 ? -13.273 16.656 -1.942 1 98.62 229 MET A O 1
ATOM 1802 N N . ILE A 1 230 ? -12.719 15.312 -3.625 1 98.69 230 ILE A N 1
ATOM 1803 C CA . ILE A 1 230 ? -13.523 14.203 -3.113 1 98.69 230 ILE A CA 1
ATOM 1804 C C . ILE A 1 230 ? -13 13.781 -1.738 1 98.69 230 ILE A C 1
ATOM 1806 O O . ILE A 1 230 ? -13.781 13.641 -0.792 1 98.69 230 ILE A O 1
ATOM 1810 N N . LEU A 1 231 ? -11.734 13.625 -1.612 1 98.81 231 LEU A N 1
ATOM 1811 C CA . LEU A 1 231 ? -11.125 13.266 -0.334 1 98.81 231 LEU A CA 1
ATOM 1812 C C . LEU A 1 231 ? -11.352 14.359 0.701 1 98.81 231 LEU A C 1
ATOM 1814 O O . LEU A 1 231 ? -11.781 14.086 1.823 1 98.81 231 LEU A O 1
ATOM 1818 N N . ARG A 1 232 ? -11.031 15.578 0.302 1 98.81 232 ARG A N 1
ATOM 1819 C CA . ARG A 1 232 ? -11.133 16.734 1.195 1 98.81 232 ARG A CA 1
ATOM 1820 C C . ARG A 1 232 ? -12.539 16.859 1.768 1 98.81 232 ARG A C 1
ATOM 1822 O O . ARG A 1 232 ? -12.711 17.016 2.979 1 98.81 232 ARG A O 1
ATOM 1829 N N . GLU A 1 233 ? -13.5 16.766 0.938 1 98.62 233 GLU A N 1
ATOM 1830 C CA . GLU A 1 233 ? -14.898 16.906 1.354 1 98.62 233 GLU A CA 1
ATOM 1831 C C . GLU A 1 233 ? -15.305 15.773 2.299 1 98.62 233 GLU A C 1
ATOM 1833 O O . GLU A 1 233 ? -15.977 16.016 3.303 1 98.62 233 GLU A O 1
ATOM 1838 N N . ALA A 1 234 ? -14.922 14.562 1.953 1 98.81 234 ALA A N 1
ATOM 1839 C CA . ALA A 1 234 ? -15.258 13.422 2.801 1 98.81 234 ALA A CA 1
ATOM 1840 C C . ALA A 1 234 ? -14.656 13.578 4.195 1 98.81 234 ALA A C 1
ATOM 1842 O O . ALA A 1 234 ? -15.32 13.305 5.195 1 98.81 234 ALA A O 1
ATOM 1843 N N . MET A 1 235 ? -13.445 14.031 4.273 1 98.94 235 MET A N 1
ATOM 1844 C CA . MET A 1 235 ? -12.758 14.211 5.551 1 98.94 235 MET A CA 1
ATOM 1845 C C . MET A 1 235 ? -13.406 15.336 6.359 1 98.94 235 MET A C 1
ATOM 1847 O O . MET A 1 235 ? -13.711 15.156 7.539 1 98.94 235 MET A O 1
ATOM 1851 N N . MET A 1 236 ? -13.617 16.438 5.758 1 98.88 236 MET A N 1
ATOM 1852 C CA . MET A 1 236 ? -14.148 17.609 6.457 1 98.88 236 MET A CA 1
ATOM 1853 C C . MET A 1 236 ? -15.562 17.344 6.961 1 98.88 236 MET A C 1
ATOM 1855 O O . MET A 1 236 ? -15.953 17.844 8.016 1 98.88 236 MET A O 1
ATOM 1859 N N . LYS A 1 237 ? -16.312 16.594 6.199 1 98.75 237 LYS A N 1
ATOM 1860 C CA . LYS A 1 237 ? -17.672 16.25 6.586 1 98.75 237 LYS A CA 1
ATOM 1861 C C . LYS A 1 237 ? -17.703 15.609 7.973 1 98.75 237 LYS A C 1
ATOM 1863 O O . LYS A 1 237 ? -18.672 15.758 8.711 1 98.75 237 LYS A O 1
ATOM 1868 N N . HIS A 1 238 ? -16.656 14.922 8.289 1 98.75 238 HIS A N 1
ATOM 1869 C CA . HIS A 1 238 ? -16.672 14.172 9.547 1 98.75 238 HIS A CA 1
ATOM 1870 C C . HIS A 1 238 ? -15.648 14.727 10.531 1 98.75 238 HIS A C 1
ATOM 1872 O O . HIS A 1 238 ? -15.07 13.977 11.32 1 98.75 238 HIS A O 1
ATOM 1878 N N . GLY A 1 239 ? -15.352 16 10.445 1 98.75 239 GLY A N 1
ATOM 1879 C CA . GLY A 1 239 ? -14.711 16.719 11.539 1 98.75 239 GLY A CA 1
ATOM 1880 C C . GLY A 1 239 ? -13.211 16.859 11.367 1 98.75 239 GLY A C 1
ATOM 1881 O O . GLY A 1 239 ? -12.523 17.406 12.234 1 98.75 239 GLY A O 1
ATOM 1882 N N . PHE A 1 240 ? -12.672 16.375 10.289 1 98.94 240 PHE A N 1
ATOM 1883 C CA . PHE A 1 240 ? -11.25 16.578 10.031 1 98.94 240 PHE A CA 1
ATOM 1884 C C . PHE A 1 240 ? -11 17.906 9.328 1 98.94 240 PHE A C 1
ATOM 1886 O O . PHE A 1 240 ? -11.844 18.375 8.555 1 98.94 240 PHE A O 1
ATOM 1893 N N . GLU A 1 241 ? -9.844 18.453 9.617 1 98.69 241 GLU A N 1
ATOM 1894 C CA . GLU A 1 241 ? -9.414 19.703 8.992 1 98.69 241 GLU A CA 1
ATOM 1895 C C . GLU A 1 241 ? -8.133 19.5 8.18 1 98.69 241 GLU A C 1
ATOM 1897 O O . GLU A 1 241 ? -7.215 18.812 8.625 1 98.69 241 GLU A O 1
ATOM 1902 N N . PRO A 1 242 ? -8.156 20.062 6.949 1 98.44 242 PRO A N 1
ATOM 1903 C CA . PRO A 1 242 ? -6.941 20 6.137 1 98.44 242 PRO A CA 1
ATOM 1904 C C . PRO A 1 242 ? -5.906 21.047 6.559 1 98.44 242 PRO A C 1
ATOM 1906 O O . PRO A 1 242 ? -6.203 21.922 7.371 1 98.44 242 PRO A O 1
ATOM 1909 N N . ILE A 1 243 ? -4.676 20.922 6.105 1 97.44 243 ILE A N 1
ATOM 1910 C CA . ILE A 1 243 ? -3.682 21.984 6.195 1 97.44 243 ILE A CA 1
ATOM 1911 C C . ILE A 1 243 ? -3.428 22.578 4.805 1 97.44 243 ILE A C 1
ATOM 1913 O O . ILE A 1 243 ? -3.877 22.016 3.801 1 97.44 243 ILE A O 1
ATOM 1917 N N . ASP A 1 244 ? -2.744 23.609 4.719 1 94.75 244 ASP A N 1
ATOM 1918 C CA . ASP A 1 244 ? -2.666 24.391 3.482 1 94.75 244 ASP A CA 1
ATOM 1919 C C . ASP A 1 244 ? -1.473 23.953 2.637 1 94.75 244 ASP A C 1
ATOM 1921 O O . ASP A 1 244 ? -1.305 24.406 1.506 1 94.75 244 ASP A O 1
ATOM 1925 N N . THR A 1 245 ? -0.708 22.984 3.115 1 95.44 245 THR A N 1
ATOM 1926 C CA . THR A 1 245 ? 0.547 22.703 2.424 1 95.44 245 THR A CA 1
ATOM 1927 C C . THR A 1 245 ? 0.566 21.281 1.887 1 95.44 245 THR A C 1
ATOM 1929 O O . THR A 1 245 ? 1.446 20.922 1.102 1 95.44 245 THR A O 1
ATOM 1932 N N . GLU A 1 246 ? -0.391 20.422 2.273 1 97.56 246 GLU A N 1
ATOM 1933 C CA . GLU A 1 246 ? -0.422 19.016 1.903 1 97.56 246 GLU A CA 1
ATOM 1934 C C . GLU A 1 246 ? -1.845 18.562 1.598 1 97.56 246 GLU A C 1
ATOM 1936 O O . GLU A 1 246 ? -2.699 18.531 2.484 1 97.56 246 GLU A O 1
ATOM 1941 N N . TRP A 1 247 ? -2.059 18.109 0.359 1 98.19 247 TRP A N 1
ATOM 1942 C CA . TRP A 1 247 ? -3.404 17.688 -0.02 1 98.19 247 TRP A CA 1
ATOM 1943 C C . TRP A 1 247 ? -3.803 16.406 0.706 1 98.19 247 TRP A C 1
ATOM 1945 O O . TRP A 1 247 ? -4.988 16.109 0.841 1 98.19 247 TRP A O 1
ATOM 1955 N N . TRP A 1 248 ? -2.838 15.617 1.243 1 98.75 248 TRP A N 1
ATOM 1956 C CA . TRP A 1 248 ? -3.088 14.305 1.826 1 98.75 248 TRP A CA 1
ATOM 1957 C C . TRP A 1 248 ? -3.266 14.406 3.338 1 98.75 248 TRP A C 1
ATOM 1959 O O . TRP A 1 248 ? -3.564 13.414 4 1 98.75 248 TRP A O 1
ATOM 1969 N N . HIS A 1 249 ? -3.045 15.5 3.975 1 98.88 249 HIS A N 1
ATOM 1970 C CA . HIS A 1 249 ? -2.947 15.617 5.426 1 98.88 249 HIS A CA 1
ATOM 1971 C C . HIS A 1 249 ? -4.219 16.203 6.02 1 98.88 249 HIS A C 1
ATOM 1973 O O . HIS A 1 249 ? -4.688 17.266 5.574 1 98.88 249 HIS A O 1
ATOM 1979 N N . PHE A 1 250 ? -4.715 15.523 7.059 1 98.94 250 PHE A N 1
ATOM 1980 C CA . PHE A 1 250 ? -5.863 16 7.816 1 98.94 250 PHE A CA 1
ATOM 1981 C C . PHE A 1 250 ? -5.668 15.758 9.312 1 98.94 250 PHE A C 1
ATOM 1983 O O . PHE A 1 250 ? -4.902 14.875 9.703 1 98.94 250 PHE A O 1
ATOM 1990 N N . PHE A 1 251 ? -6.305 16.547 10.125 1 98.88 251 PHE A N 1
ATOM 1991 C CA . PHE A 1 251 ? -6.324 16.281 11.555 1 98.88 251 PHE A CA 1
ATOM 1992 C C . PHE A 1 251 ? -7.719 16.516 12.133 1 98.88 251 PHE A C 1
ATOM 1994 O O . PHE A 1 251 ? -8.5 17.297 11.594 1 98.88 251 PHE A O 1
ATOM 2001 N N . LEU A 1 252 ? -8.102 15.711 13.164 1 98.88 252 LEU A N 1
ATOM 2002 C CA . LEU A 1 252 ? -9.406 15.844 13.805 1 98.88 252 LEU A CA 1
ATOM 2003 C C . LEU A 1 252 ? -9.523 17.188 14.53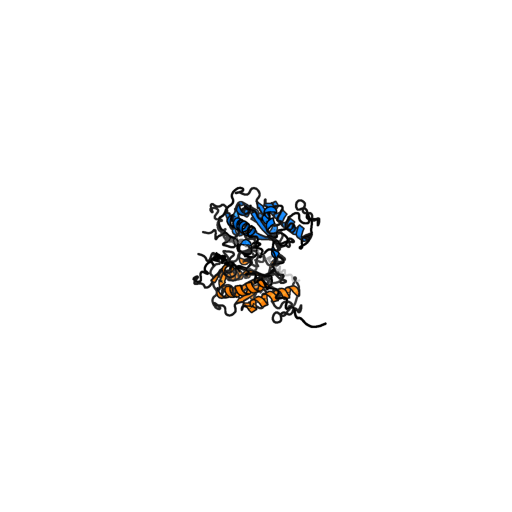1 1 98.88 252 LEU A C 1
ATOM 2005 O O . LEU A 1 252 ? -8.703 17.5 15.398 1 98.88 252 LEU A O 1
ATOM 2009 N N . LYS A 1 253 ? -10.656 17.781 14.133 1 97.38 253 LYS A N 1
ATOM 2010 C CA . LYS A 1 253 ? -10.953 19.016 14.852 1 97.38 253 LYS A CA 1
ATOM 2011 C C . LYS A 1 253 ? -11.227 18.75 16.328 1 97.38 253 LYS A C 1
ATOM 2013 O O . LYS A 1 253 ? -11.867 17.75 16.672 1 97.38 253 LYS A O 1
ATOM 2018 N N . ASN A 1 254 ? -10.773 19.469 17.25 1 96.69 254 ASN A N 1
ATOM 2019 C CA . ASN A 1 254 ? -10.93 19.297 18.703 1 96.69 254 ASN A CA 1
ATOM 2020 C C . ASN A 1 254 ? -10.312 18 19.172 1 96.69 254 ASN A C 1
ATOM 2022 O O . ASN A 1 254 ? -10.945 17.234 19.922 1 96.69 254 ASN A O 1
ATOM 2026 N N . GLU A 1 255 ? -9.273 17.672 18.641 1 97.81 255 GLU A N 1
ATOM 2027 C CA . GLU A 1 255 ? -8.547 16.469 19.016 1 97.81 255 GLU A CA 1
ATOM 2028 C C . GLU A 1 255 ? -8.383 16.391 20.531 1 97.81 255 GLU A C 1
ATOM 2030 O O . GLU A 1 255 ? -8.367 17.406 21.219 1 97.81 255 GLU A O 1
ATOM 2035 N N . PRO A 1 256 ? -8.266 15.195 21.125 1 97.69 256 PRO A N 1
ATOM 2036 C CA . PRO A 1 256 ? -8.289 15 22.578 1 97.69 256 PRO A CA 1
ATOM 2037 C C . PRO A 1 256 ? -6.992 15.453 23.25 1 97.69 256 PRO A C 1
ATOM 2039 O O . PRO A 1 256 ? -6.996 15.797 24.438 1 97.69 256 PRO A O 1
ATOM 2042 N N . TYR A 1 257 ? -5.891 15.477 22.5 1 97.31 257 TYR A N 1
ATOM 2043 C CA . TYR A 1 257 ? -4.609 15.797 23.125 1 97.31 257 TYR A CA 1
ATOM 2044 C C . TYR A 1 257 ? -3.895 16.906 22.344 1 97.31 257 TYR A C 1
ATOM 2046 O O . TYR A 1 257 ? -2.781 16.703 21.859 1 97.31 257 TYR A O 1
ATOM 2054 N N . PRO A 1 258 ? -4.445 18.094 22.281 1 97.06 258 PRO A N 1
ATOM 2055 C CA . PRO A 1 258 ? -3.91 19.156 21.422 1 97.06 258 PRO A CA 1
ATOM 2056 C C . PRO A 1 258 ? -2.547 19.656 21.875 1 97.06 258 PRO A C 1
ATOM 2058 O O . PRO A 1 258 ? -1.839 20.312 21.109 1 97.06 258 PRO A O 1
ATOM 2061 N N . ASN A 1 259 ? -2.094 19.375 23.125 1 96.5 259 ASN A N 1
ATOM 2062 C CA . ASN A 1 259 ? -0.853 19.938 23.641 1 96.5 259 ASN A CA 1
ATOM 2063 C C . ASN A 1 259 ? 0.133 18.844 24.047 1 96.5 259 ASN A C 1
ATOM 2065 O O . ASN A 1 259 ? 1.116 19.094 24.734 1 96.5 259 ASN A O 1
ATOM 2069 N N . THR A 1 260 ? -0.183 17.641 23.719 1 96.81 260 THR A N 1
ATOM 2070 C CA . THR A 1 260 ? 0.684 16.516 24.062 1 96.81 260 THR A CA 1
ATOM 2071 C C . THR A 1 260 ? 1.302 15.906 22.812 1 96.81 260 THR A C 1
ATOM 2073 O O . THR A 1 260 ? 0.585 15.5 21.891 1 96.81 260 THR A O 1
ATOM 2076 N N . TYR A 1 261 ? 2.576 15.836 22.812 1 97.75 261 TYR A N 1
ATOM 2077 C CA . TYR A 1 261 ? 3.311 15.188 21.719 1 97.75 261 TYR A CA 1
ATOM 2078 C C . TYR A 1 261 ? 3.889 13.859 22.188 1 97.75 261 TYR A C 1
ATOM 2080 O O . TYR A 1 261 ? 4.949 13.812 22.812 1 97.75 261 TYR A O 1
ATOM 2088 N N . PHE A 1 262 ? 3.244 12.773 21.875 1 97 262 PHE A N 1
ATOM 2089 C CA . PHE A 1 262 ? 3.584 11.438 22.359 1 97 262 PHE A CA 1
ATOM 2090 C C . PHE A 1 262 ? 4.848 10.922 21.672 1 97 262 PHE A C 1
ATOM 2092 O O . PHE A 1 262 ? 5.219 11.398 20.594 1 97 262 PHE A O 1
ATOM 2099 N N . ASN A 1 263 ? 5.473 9.93 22.281 1 96.81 263 ASN A N 1
ATOM 2100 C CA . ASN A 1 263 ? 6.754 9.461 21.766 1 96.81 263 ASN A CA 1
ATOM 2101 C C . ASN A 1 263 ? 6.895 7.945 21.906 1 96.81 263 ASN A C 1
ATOM 2103 O O . ASN A 1 263 ? 8.008 7.414 21.875 1 96.81 263 ASN A O 1
ATOM 2107 N N . PHE A 1 264 ? 5.84 7.281 22.188 1 95.31 264 PHE A N 1
ATOM 2108 C CA . PHE A 1 264 ? 5.941 5.832 22.297 1 95.31 264 PHE A CA 1
ATOM 2109 C C . PHE A 1 264 ? 6.102 5.195 20.922 1 95.31 264 PHE A C 1
ATOM 2111 O O . PHE A 1 264 ? 5.59 5.711 19.922 1 95.31 264 PHE A O 1
ATOM 2118 N N . ILE A 1 265 ? 6.773 4.094 20.812 1 95.12 265 ILE A N 1
ATOM 2119 C CA . ILE A 1 265 ? 7.07 3.412 19.562 1 95.12 265 ILE A CA 1
ATOM 2120 C C . ILE A 1 265 ? 5.82 2.691 19.047 1 95.12 265 ILE A C 1
ATOM 2122 O O . ILE A 1 265 ? 4.941 2.336 19.844 1 95.12 265 ILE A O 1
ATOM 2126 N N . ILE A 1 266 ? 5.797 2.586 17.766 1 93.38 266 ILE A N 1
ATOM 2127 C CA . ILE A 1 266 ? 4.754 1.774 17.156 1 93.38 266 ILE A CA 1
ATOM 2128 C C . ILE A 1 266 ? 5.16 0.302 17.188 1 93.38 266 ILE A C 1
ATOM 2130 O O . ILE A 1 266 ? 6.035 -0.124 16.422 1 93.38 266 ILE A O 1
ATOM 2134 N N . ASP A 1 267 ? 4.688 -0.288 18.141 1 82.25 267 ASP A N 1
ATOM 2135 C CA . ASP A 1 267 ? 4.949 -1.709 18.359 1 82.25 267 ASP A CA 1
ATOM 2136 C C . ASP A 1 267 ? 3.648 -2.484 18.547 1 82.25 267 ASP A C 1
ATOM 2138 O O . ASP A 1 267 ? 2.559 -1.913 18.453 1 82.25 267 ASP A O 1
ATOM 2142 N N . ASP A 1 268 ? 3.742 -3.846 18.625 1 61.16 268 ASP A N 1
ATOM 2143 C CA . ASP A 1 268 ? 2.535 -4.629 18.891 1 61.16 268 ASP A CA 1
ATOM 2144 C C . ASP A 1 268 ? 1.846 -4.176 20.172 1 61.16 268 ASP A C 1
ATOM 2146 O O . ASP A 1 268 ? 2.453 -4.184 21.234 1 61.16 268 ASP A O 1
ATOM 2150 N N . MET A 1 269 ? 1.02 -3.107 20 1 49.19 269 MET A N 1
ATOM 2151 C CA . MET A 1 269 ? 0.361 -2.59 21.203 1 49.19 269 MET A CA 1
ATOM 2152 C C . MET A 1 269 ? -0.148 -3.729 22.078 1 49.19 269 MET A C 1
ATOM 2154 O O . MET A 1 269 ? -0.721 -3.488 23.141 1 49.19 269 MET A O 1
ATOM 2158 N N . LYS A 1 270 ? -0.413 -4.902 21.547 1 46.12 270 LYS A N 1
ATOM 2159 C CA . LYS A 1 270 ? -1.016 -5.883 22.453 1 46.12 270 LYS A CA 1
ATOM 2160 C C . LYS A 1 270 ? -0.059 -6.262 23.578 1 46.12 270 LYS A C 1
ATOM 2162 O O . LYS A 1 270 ? -0.263 -7.266 24.266 1 46.12 270 LYS A O 1
ATOM 2167 N N . LYS A 1 271 ? 1.13 -5.543 23.828 1 34.34 271 LYS A N 1
ATOM 2168 C CA . LYS A 1 271 ? 1.727 -6.098 25.047 1 34.34 271 LYS A CA 1
ATOM 2169 C C . LYS A 1 271 ? 0.978 -5.629 26.297 1 34.34 271 LYS A C 1
ATOM 2171 O O . LYS A 1 271 ? 0.486 -4.5 26.344 1 34.34 271 LYS A O 1
ATOM 2176 N N . MET B 1 1 ? 91.062 40.719 -37.188 1 23.12 1 MET B N 1
ATOM 2177 C CA . MET B 1 1 ? 90.5 41.125 -35.906 1 23.12 1 MET B CA 1
ATOM 2178 C C . MET B 1 1 ? 89.75 39.938 -35.25 1 23.12 1 MET B C 1
ATOM 2180 O O . MET B 1 1 ? 88.75 39.469 -35.812 1 23.12 1 MET B O 1
ATOM 2184 N N . ASN B 1 2 ? 90.375 39.156 -34.375 1 18.47 2 ASN B N 1
ATOM 2185 C CA . ASN B 1 2 ? 90.438 37.75 -33.938 1 18.47 2 ASN B CA 1
ATOM 2186 C C . ASN B 1 2 ? 89.188 37.406 -33.094 1 18.47 2 ASN B C 1
ATOM 2188 O O . ASN B 1 2 ? 88.438 38.25 -32.719 1 18.47 2 ASN B O 1
ATOM 2192 N N . LYS B 1 3 ? 89.375 36.75 -31.781 1 17.5 3 LYS B N 1
ATOM 2193 C CA . LYS B 1 3 ? 89.188 35.469 -31.141 1 17.5 3 LYS B CA 1
ATOM 2194 C C . LYS B 1 3 ? 88 35.469 -30.172 1 17.5 3 LYS B C 1
ATOM 2196 O O . LYS B 1 3 ? 87.125 34.562 -30.203 1 17.5 3 LYS B O 1
ATOM 2201 N N . LYS B 1 4 ? 88.188 36.031 -28.875 1 20.03 4 LYS B N 1
ATOM 2202 C CA . LYS B 1 4 ? 88.125 35.344 -27.594 1 20.03 4 LYS B CA 1
ATOM 2203 C C . LYS B 1 4 ? 86.688 35.281 -27.031 1 20.03 4 LYS B C 1
ATOM 2205 O O . LYS B 1 4 ? 85.938 36.25 -27.141 1 20.03 4 LYS B O 1
ATOM 2210 N N . LEU B 1 5 ? 86.25 34.062 -26.469 1 21.39 5 LEU B N 1
ATOM 2211 C CA . LEU B 1 5 ? 85.188 33.125 -26.062 1 21.39 5 LEU B CA 1
ATOM 2212 C C . LEU B 1 5 ? 84.688 33.5 -24.688 1 21.39 5 LEU B C 1
ATOM 2214 O O . LEU B 1 5 ? 85.25 33.156 -23.672 1 21.39 5 LEU B O 1
ATOM 2218 N N . LEU B 1 6 ? 84.562 34.812 -24.328 1 22.92 6 LEU B N 1
ATOM 2219 C CA . LEU B 1 6 ? 84.312 35.125 -22.922 1 22.92 6 LEU B CA 1
ATOM 2220 C C . LEU B 1 6 ? 83.125 34.406 -22.391 1 22.92 6 LEU B C 1
ATOM 2222 O O . LEU B 1 6 ? 82 34.562 -22.922 1 22.92 6 LEU B O 1
ATOM 2226 N N . GLY B 1 7 ? 83.312 33.156 -21.766 1 23.05 7 GLY B N 1
ATOM 2227 C CA . GLY B 1 7 ? 82.562 32.094 -21.141 1 23.05 7 GLY B CA 1
ATOM 2228 C C . GLY B 1 7 ? 81.688 32.562 -19.969 1 23.05 7 GLY B C 1
ATOM 2229 O O . GLY B 1 7 ? 82.25 32.938 -18.922 1 23.05 7 GLY B O 1
ATOM 2230 N N . LEU B 1 8 ? 80.812 33.562 -20.125 1 23.48 8 LEU B N 1
ATOM 2231 C CA . LEU B 1 8 ? 80.062 34.156 -19.016 1 23.48 8 LEU B CA 1
ATOM 2232 C C . LEU B 1 8 ? 79.375 33.062 -18.172 1 23.48 8 LEU B C 1
ATOM 2234 O O . LEU B 1 8 ? 78.625 32.281 -18.672 1 23.48 8 LEU B O 1
ATOM 2238 N N . VAL B 1 9 ? 80 32.625 -17.062 1 24.5 9 VAL B N 1
ATOM 2239 C CA . VAL B 1 9 ? 79.812 31.625 -16 1 24.5 9 VAL B CA 1
ATOM 2240 C C . VAL B 1 9 ? 78.562 31.922 -15.227 1 24.5 9 VAL B C 1
ATOM 2242 O O . VAL B 1 9 ? 78.5 32.906 -14.492 1 24.5 9 VAL B O 1
ATOM 2245 N N . GLY B 1 10 ? 77.375 32.156 -15.859 1 22.73 10 GLY B N 1
ATOM 2246 C CA . GLY B 1 10 ? 76.188 32.594 -15.078 1 22.73 10 GLY B CA 1
ATOM 2247 C C . GLY B 1 10 ? 75.875 31.672 -13.922 1 22.73 10 GLY B C 1
ATOM 2248 O O . GLY B 1 10 ? 75.875 30.453 -14.086 1 22.73 10 GLY B O 1
ATOM 2249 N N . GLY B 1 11 ? 76.312 31.953 -12.688 1 21.78 11 GLY B N 1
ATOM 2250 C CA . GLY B 1 11 ? 76.25 31.312 -11.383 1 21.78 11 GLY B CA 1
ATOM 2251 C C . GLY B 1 11 ? 74.812 30.922 -11.008 1 21.78 11 GLY B C 1
ATOM 2252 O O . GLY B 1 11 ? 73.875 31.719 -11.141 1 21.78 11 GLY B O 1
ATOM 2253 N N . MET B 1 12 ? 74.375 29.672 -11.195 1 23.47 12 MET B N 1
ATOM 2254 C CA . MET B 1 12 ? 73.125 28.938 -10.992 1 23.47 12 MET B CA 1
ATOM 2255 C C . MET B 1 12 ? 72.75 28.922 -9.516 1 23.47 12 MET B C 1
ATOM 2257 O O . MET B 1 12 ? 73.5 28.359 -8.695 1 23.47 12 MET B O 1
ATOM 2261 N N . LEU B 1 13 ? 72.375 30.109 -8.914 1 23.06 13 LEU B N 1
ATOM 2262 C CA . LEU B 1 13 ? 72.062 30.109 -7.492 1 23.06 13 LEU B CA 1
ATOM 2263 C C . LEU B 1 13 ? 71.062 29.031 -7.156 1 23.06 13 LEU B C 1
ATOM 2265 O O . LEU B 1 13 ? 70.062 28.891 -7.824 1 23.06 13 LEU B O 1
ATOM 2269 N N . LEU B 1 14 ? 71.438 27.969 -6.469 1 22.44 14 LEU B N 1
ATOM 2270 C CA . LEU B 1 14 ? 70.812 26.734 -5.973 1 22.44 14 LEU B CA 1
ATOM 2271 C C . LEU B 1 14 ? 69.75 27.031 -4.918 1 22.44 14 LEU B C 1
ATOM 2273 O O . LEU B 1 14 ? 70.125 27.531 -3.838 1 22.44 14 LEU B O 1
ATOM 2277 N N . ALA B 1 15 ? 68.688 27.828 -5.211 1 22.42 15 ALA B N 1
ATOM 2278 C CA . ALA B 1 15 ? 67.75 28.094 -4.148 1 22.42 15 ALA B CA 1
ATOM 2279 C C . ALA B 1 15 ? 67.312 26.797 -3.494 1 22.42 15 ALA B C 1
ATOM 2281 O O . ALA B 1 15 ? 66.938 25.844 -4.184 1 22.42 15 ALA B O 1
ATOM 2282 N N . SER B 1 16 ? 67.75 26.453 -2.307 1 22.7 16 SER B N 1
ATOM 2283 C CA . SER B 1 16 ? 67.5 25.328 -1.403 1 22.7 16 SER B CA 1
ATOM 2284 C C . SER B 1 16 ? 66.062 25.281 -0.984 1 22.7 16 SER B C 1
ATOM 2286 O O . SER B 1 16 ? 65.5 26.219 -0.366 1 22.7 16 SER B O 1
ATOM 2288 N N . THR B 1 17 ? 65.062 25.016 -1.869 1 24.81 17 THR B N 1
ATOM 2289 C CA . THR B 1 17 ? 63.656 24.969 -1.487 1 24.81 17 THR B CA 1
ATOM 2290 C C . THR B 1 17 ? 63.438 23.969 -0.355 1 24.81 17 THR B C 1
ATOM 2292 O O . THR B 1 17 ? 63.812 22.797 -0.477 1 24.81 17 THR B O 1
ATOM 2295 N N . VAL B 1 18 ? 63.562 24.375 0.923 1 25.47 18 VAL B N 1
ATOM 2296 C CA . VAL B 1 18 ? 63.312 23.578 2.111 1 25.47 18 VAL B CA 1
ATOM 2297 C C . VAL B 1 18 ? 61.906 22.969 2.041 1 25.47 18 VAL B C 1
ATOM 2299 O O . VAL B 1 18 ? 60.938 23.688 1.941 1 25.47 18 VAL B O 1
ATOM 2302 N N . PHE B 1 19 ? 61.719 21.781 1.512 1 24.91 19 PHE B N 1
ATOM 2303 C CA . PHE B 1 19 ? 60.5 21 1.442 1 24.91 19 PHE B CA 1
ATOM 2304 C C . PHE B 1 19 ? 60 20.656 2.84 1 24.91 19 PHE B C 1
ATOM 2306 O O . PHE B 1 19 ? 60.656 19.906 3.57 1 24.91 19 PHE B O 1
ATOM 2313 N N . MET B 1 20 ? 59.562 21.656 3.613 1 26.16 20 MET B N 1
ATOM 2314 C CA . MET B 1 20 ? 59.062 21.172 4.906 1 26.16 20 MET B CA 1
ATOM 2315 C C . MET B 1 20 ? 58 20.109 4.719 1 26.16 20 MET B C 1
ATOM 2317 O O . MET B 1 20 ? 57.094 20.25 3.893 1 26.16 20 MET B O 1
ATOM 2321 N N . PRO B 1 21 ? 58.281 18.875 5.215 1 26.55 21 PRO B N 1
ATOM 2322 C CA . PRO B 1 21 ? 57.344 17.75 5.09 1 26.55 21 PRO B CA 1
ATOM 2323 C C . PRO B 1 21 ? 56 18 5.773 1 26.55 21 PRO B C 1
ATOM 2325 O O . PRO B 1 21 ? 55.969 18.531 6.891 1 26.55 21 PRO B O 1
ATOM 2328 N N . VAL B 1 22 ? 55.062 18.578 5.027 1 27.92 22 VAL B N 1
ATOM 2329 C CA . VAL B 1 22 ? 53.719 18.719 5.578 1 27.92 22 VAL B CA 1
ATOM 2330 C C . VAL B 1 22 ? 53.281 17.391 6.195 1 27.92 22 VAL B C 1
ATOM 2332 O O . VAL B 1 22 ? 53.344 16.344 5.551 1 27.92 22 VAL B O 1
ATOM 2335 N N . HIS B 1 23 ? 53.5 17.234 7.469 1 27.08 23 HIS B N 1
ATOM 2336 C CA . HIS B 1 23 ? 52.969 16.109 8.219 1 27.08 23 HIS B CA 1
ATOM 2337 C C . HIS B 1 23 ? 51.469 15.93 7.953 1 27.08 23 HIS B C 1
ATOM 2339 O O . HIS B 1 23 ? 50.688 16.891 8.047 1 27.08 23 HIS B O 1
ATOM 2345 N N . SER B 1 24 ? 51.125 15.109 7.047 1 23.95 24 SER B N 1
ATOM 2346 C CA . SER B 1 24 ? 49.781 14.664 6.77 1 23.95 24 SER B CA 1
ATOM 2347 C C . SER B 1 24 ? 49.062 14.258 8.047 1 23.95 24 SER B C 1
ATOM 2349 O O . SER B 1 24 ? 49.5 13.359 8.766 1 23.95 24 SER B O 1
ATOM 2351 N N . TYR B 1 25 ? 48.625 15.227 8.82 1 24 25 TYR B N 1
ATOM 2352 C CA . TYR B 1 25 ? 47.75 14.758 9.891 1 24 25 TYR B CA 1
ATOM 2353 C C . TYR B 1 25 ? 46.719 13.789 9.359 1 24 25 TYR B C 1
ATOM 2355 O O . TYR B 1 25 ? 45.938 14.141 8.469 1 24 25 TYR B O 1
ATOM 2363 N N . ALA B 1 26 ? 47 12.539 9.438 1 25.17 26 ALA B N 1
ATOM 2364 C CA . ALA B 1 26 ? 46 11.477 9.25 1 25.17 26 ALA B CA 1
ATOM 2365 C C . ALA B 1 26 ? 44.719 11.766 10.039 1 25.17 26 ALA B C 1
ATOM 2367 O O . ALA B 1 26 ? 44.781 11.906 11.266 1 25.17 26 ALA B O 1
ATOM 2368 N N . ALA B 1 27 ? 43.875 12.609 9.438 1 26.27 27 ALA B N 1
ATOM 2369 C CA . ALA B 1 27 ? 42.531 12.648 9.984 1 26.27 27 ALA B CA 1
ATOM 2370 C C . ALA B 1 27 ? 42.094 11.266 10.477 1 26.27 27 ALA B C 1
ATOM 2372 O O . ALA B 1 27 ? 42.094 10.297 9.711 1 26.27 27 ALA B O 1
ATOM 2373 N N . LEU B 1 28 ? 42.344 10.992 11.664 1 25.47 28 LEU B N 1
ATOM 2374 C CA . LEU B 1 28 ? 41.688 9.859 12.289 1 25.47 28 LEU B CA 1
ATOM 2375 C C . LEU B 1 28 ? 40.188 9.875 11.977 1 25.47 28 LEU B C 1
ATOM 2377 O O . LEU B 1 28 ? 39.469 10.805 12.375 1 25.47 28 LEU B O 1
ATOM 2381 N N . ALA B 1 29 ? 39.844 9.609 10.711 1 26.7 29 ALA B N 1
ATOM 2382 C CA . ALA B 1 29 ? 38.469 9.258 10.453 1 26.7 29 ALA B CA 1
ATOM 2383 C C . ALA B 1 29 ? 37.906 8.336 11.547 1 26.7 29 ALA B C 1
ATOM 2385 O O . ALA B 1 29 ? 38.375 7.203 11.695 1 26.7 29 ALA B O 1
ATOM 2386 N N . ASP B 1 30 ? 37.656 8.914 12.664 1 26.75 30 ASP B N 1
ATOM 2387 C CA . ASP B 1 30 ? 36.844 8.117 13.578 1 26.75 30 ASP B CA 1
ATOM 2388 C C . ASP B 1 30 ? 35.656 7.457 12.836 1 26.75 30 ASP B C 1
ATOM 2390 O O . ASP B 1 30 ? 34.844 8.148 12.25 1 26.75 30 ASP B O 1
ATOM 2394 N N . ASN B 1 31 ? 35.938 6.348 12.211 1 28.77 31 ASN B N 1
ATOM 2395 C CA . ASN B 1 31 ? 34.938 5.406 11.719 1 28.77 31 ASN B CA 1
ATOM 2396 C C . ASN B 1 31 ? 33.812 5.207 12.727 1 28.77 31 ASN B C 1
ATOM 2398 O O . ASN B 1 31 ? 33.938 4.402 13.648 1 28.77 31 ASN B O 1
ATOM 2402 N N . THR B 1 32 ? 33.188 6.27 13.141 1 28.17 32 THR B N 1
ATOM 2403 C CA . THR B 1 32 ? 31.969 5.887 13.844 1 28.17 32 THR B CA 1
ATOM 2404 C C . THR B 1 32 ? 31.156 4.887 13.023 1 28.17 32 THR B C 1
ATOM 2406 O O . THR B 1 32 ? 30.625 5.23 11.969 1 28.17 32 THR B O 1
ATOM 2409 N N . SER B 1 33 ? 31.562 3.646 13.031 1 28.42 33 SER B N 1
ATOM 2410 C CA . SER B 1 33 ? 30.734 2.539 12.547 1 28.42 33 SER B CA 1
ATOM 2411 C C . SER B 1 33 ? 29.297 2.674 13 1 28.42 33 SER B C 1
ATOM 2413 O O . SER B 1 33 ? 29.016 2.664 14.195 1 28.42 33 SER B O 1
ATOM 2415 N N . VAL B 1 34 ? 28.562 3.512 12.398 1 29.38 34 VAL B N 1
ATOM 2416 C CA . VAL B 1 34 ? 27.141 3.281 12.602 1 29.38 34 VAL B CA 1
ATOM 2417 C C . VAL B 1 34 ? 26.859 1.782 12.609 1 29.38 34 VAL B C 1
ATOM 2419 O O . VAL B 1 34 ? 27.047 1.105 11.594 1 29.38 34 VAL B O 1
ATOM 2422 N N . GLU B 1 35 ? 27.078 1.134 13.75 1 28.41 35 GLU B N 1
ATOM 2423 C CA . GLU B 1 35 ? 26.578 -0.229 13.922 1 28.41 35 GLU B CA 1
ATOM 2424 C C . GLU B 1 35 ? 25.172 -0.387 13.352 1 28.41 35 GLU B C 1
ATOM 2426 O O . GLU B 1 35 ? 24.234 0.24 13.836 1 28.41 35 GLU B O 1
ATOM 2431 N N . THR B 1 36 ? 25.109 -0.483 12.102 1 29.75 36 THR B N 1
ATOM 2432 C CA . THR B 1 36 ? 23.875 -1.068 11.586 1 29.75 36 THR B CA 1
ATOM 2433 C C . THR B 1 36 ? 23.438 -2.266 12.43 1 29.75 36 THR B C 1
ATOM 2435 O O . THR B 1 36 ? 24.109 -3.305 12.422 1 29.75 36 THR B O 1
ATOM 2438 N N . THR B 1 37 ? 23.094 -2.018 13.641 1 28.89 37 THR B N 1
ATOM 2439 C CA . THR B 1 37 ? 22.531 -3.154 14.359 1 28.89 37 THR B CA 1
ATOM 2440 C C . THR B 1 37 ? 21.547 -3.92 13.469 1 28.89 37 THR B C 1
ATOM 2442 O O . THR B 1 37 ? 20.5 -3.396 13.094 1 28.89 37 THR B O 1
ATOM 2445 N N . SER B 1 38 ? 22.078 -4.617 12.586 1 29.98 38 SER B N 1
ATOM 2446 C CA . SER B 1 38 ? 21.25 -5.68 12.016 1 29.98 38 SER B CA 1
ATOM 2447 C C . SER B 1 38 ? 20.406 -6.348 13.094 1 29.98 38 SER B C 1
ATOM 2449 O O . SER B 1 38 ? 20.938 -6.934 14.039 1 29.98 38 SER B O 1
ATOM 2451 N N . ARG B 1 39 ? 19.297 -5.832 13.516 1 32.66 39 ARG B N 1
ATOM 2452 C CA . ARG B 1 39 ? 18.484 -6.723 14.336 1 32.66 39 ARG B CA 1
ATOM 2453 C C . ARG B 1 39 ? 18.625 -8.172 13.883 1 32.66 39 ARG B C 1
ATOM 2455 O O . ARG B 1 39 ? 18.594 -8.461 12.688 1 32.66 39 ARG B O 1
ATOM 2462 N N . SER B 1 40 ? 19.25 -9.008 14.695 1 31.28 40 SER B N 1
ATOM 2463 C CA . SER B 1 40 ? 19.469 -10.445 14.586 1 31.28 40 SER B CA 1
ATOM 2464 C C . SER B 1 40 ? 18.25 -11.148 14 1 31.28 40 SER B C 1
ATOM 2466 O O . SER B 1 40 ? 17.125 -10.906 14.422 1 31.28 40 SER B O 1
ATOM 2468 N N . VAL B 1 41 ? 18.25 -11.461 12.758 1 37.28 41 VAL B N 1
ATOM 2469 C CA . VAL B 1 41 ? 17.453 -12.586 12.289 1 37.28 41 VAL B CA 1
ATOM 2470 C C . VAL B 1 41 ? 17.359 -13.656 13.383 1 37.28 41 VAL B C 1
ATOM 2472 O O . VAL B 1 41 ? 18.391 -14.148 13.852 1 37.28 41 VAL B O 1
ATOM 2475 N N . ASP B 1 42 ? 16.438 -13.555 14.195 1 34.97 42 ASP B N 1
ATOM 2476 C CA . ASP B 1 42 ? 16.359 -14.758 15.023 1 34.97 42 ASP B CA 1
ATOM 2477 C C . ASP B 1 42 ? 16.516 -16.016 14.18 1 34.97 42 ASP B C 1
ATOM 2479 O O . ASP B 1 42 ? 15.562 -16.5 13.57 1 34.97 42 ASP B O 1
ATOM 2483 N N . VAL B 1 43 ? 17.594 -16.25 13.641 1 39.53 43 VAL B N 1
ATOM 2484 C CA . VAL B 1 43 ? 18 -17.531 13.078 1 39.53 43 VAL B CA 1
ATOM 2485 C C . VAL B 1 43 ? 17.484 -18.672 13.945 1 39.53 43 VAL B C 1
ATOM 2487 O O . VAL B 1 43 ? 17.531 -19.844 13.547 1 39.53 43 VAL B O 1
ATOM 2490 N N . ASN B 1 44 ? 17.219 -18.312 15.078 1 39.5 44 ASN B N 1
ATOM 2491 C CA . ASN B 1 44 ? 16.859 -19.375 16 1 39.5 44 ASN B CA 1
ATOM 2492 C C . ASN B 1 44 ? 15.359 -19.656 15.992 1 39.5 44 ASN B C 1
ATOM 2494 O O . ASN B 1 44 ? 14.828 -20.297 16.891 1 39.5 44 ASN B O 1
ATOM 2498 N N . ASP B 1 45 ? 14.5 -18.906 15.141 1 52.47 45 ASP B N 1
ATOM 2499 C CA . ASP B 1 45 ? 13.125 -19.391 15.109 1 52.47 45 ASP B CA 1
ATOM 2500 C C . ASP B 1 45 ? 13.055 -20.781 14.484 1 52.47 45 ASP B C 1
ATOM 2502 O O . ASP B 1 45 ? 13.422 -20.969 13.32 1 52.47 45 ASP B O 1
ATOM 2506 N N . PRO B 1 46 ? 12.938 -21.734 15.234 1 55.84 46 PRO B N 1
ATOM 2507 C CA . PRO B 1 46 ? 12.891 -23.109 14.75 1 55.84 46 PRO B CA 1
ATOM 2508 C C . PRO B 1 46 ? 12.055 -23.266 13.484 1 55.84 46 PRO B C 1
ATOM 2510 O O . PRO B 1 46 ? 12.141 -24.297 12.805 1 55.84 46 PRO B O 1
ATOM 2513 N N . THR B 1 47 ? 11.328 -22.172 13.078 1 69.94 47 THR B N 1
ATOM 2514 C CA . THR B 1 47 ? 10.445 -22.453 11.953 1 69.94 47 THR B CA 1
ATOM 2515 C C . THR B 1 47 ? 11.125 -22.109 10.633 1 69.94 47 THR B C 1
ATOM 2517 O O . THR B 1 47 ? 10.688 -22.547 9.562 1 69.94 47 THR B O 1
ATOM 2520 N N . GLY B 1 48 ? 12.289 -21.469 10.617 1 92.69 48 GLY B N 1
ATOM 2521 C CA . GLY B 1 48 ? 12.938 -21.172 9.352 1 92.69 48 GLY B CA 1
ATOM 2522 C C . GLY B 1 48 ? 12.328 -19.984 8.625 1 92.69 48 GLY B C 1
ATOM 2523 O O . GLY B 1 48 ? 12.727 -19.672 7.504 1 92.69 48 GLY B O 1
ATOM 2524 N N . PHE B 1 49 ? 11.422 -19.266 9.297 1 96.19 49 PHE B N 1
ATOM 2525 C CA . PHE B 1 49 ? 10.766 -18.109 8.703 1 96.19 49 PHE B CA 1
ATOM 2526 C C . PHE B 1 49 ? 11.391 -16.812 9.219 1 96.19 49 PHE B C 1
ATOM 2528 O O . PHE B 1 49 ? 11.961 -16.781 10.312 1 96.19 49 PHE B O 1
ATOM 2535 N N . VAL B 1 50 ? 11.32 -15.766 8.43 1 96.25 50 VAL B N 1
ATOM 2536 C CA . VAL B 1 50 ? 11.781 -14.43 8.805 1 96.25 50 VAL B CA 1
ATOM 2537 C C . VAL B 1 50 ? 10.695 -13.398 8.469 1 96.25 50 VAL B C 1
ATOM 2539 O O . VAL B 1 50 ? 9.828 -13.656 7.629 1 96.25 50 VAL B O 1
ATOM 2542 N N . VAL B 1 51 ? 10.703 -12.297 9.203 1 95.38 51 VAL B N 1
ATOM 2543 C CA . VAL B 1 51 ? 9.961 -11.125 8.766 1 95.38 51 VAL B CA 1
ATOM 2544 C C . VAL B 1 51 ? 10.609 -10.531 7.52 1 95.38 51 VAL B C 1
ATOM 2546 O O . VAL B 1 51 ? 11.766 -10.109 7.559 1 95.38 51 VAL B O 1
ATOM 2549 N N . LEU B 1 52 ? 9.906 -10.445 6.5 1 97.38 52 LEU B N 1
ATOM 2550 C CA . LEU B 1 52 ? 10.5 -10.141 5.203 1 97.38 52 LEU B CA 1
ATOM 2551 C C . LEU B 1 52 ? 11.188 -8.781 5.223 1 97.38 52 LEU B C 1
ATOM 2553 O O . LEU B 1 52 ? 12.289 -8.633 4.691 1 97.38 52 LEU B O 1
ATOM 2557 N N . SER B 1 53 ? 10.586 -7.777 5.836 1 96.25 53 SER B N 1
ATOM 2558 C CA . SER B 1 53 ? 11.094 -6.41 5.82 1 96.25 53 SER B CA 1
ATOM 2559 C C . SER B 1 53 ? 12.422 -6.309 6.566 1 96.25 53 SER B C 1
ATOM 2561 O O . SER B 1 53 ? 13.156 -5.332 6.402 1 96.25 53 SER B O 1
ATOM 2563 N N . ASP B 1 54 ? 12.688 -7.227 7.414 1 94.5 54 ASP B N 1
ATOM 2564 C CA . ASP B 1 54 ? 13.961 -7.227 8.125 1 94.5 54 ASP B CA 1
ATOM 2565 C C . ASP B 1 54 ? 15.102 -7.672 7.211 1 94.5 54 ASP B C 1
ATOM 2567 O O . ASP B 1 54 ? 16.25 -7.258 7.398 1 94.5 54 ASP B O 1
ATOM 2571 N N . VAL B 1 55 ? 14.773 -8.5 6.273 1 97.44 55 VAL B N 1
ATOM 2572 C CA . VAL B 1 55 ? 15.766 -9.031 5.34 1 97.44 55 VAL B CA 1
ATOM 2573 C C . VAL B 1 55 ? 15.797 -8.172 4.078 1 97.44 55 VAL B C 1
ATOM 2575 O O . VAL B 1 55 ? 16.859 -7.961 3.498 1 97.44 55 VAL B O 1
ATOM 2578 N N . VAL B 1 56 ? 14.68 -7.699 3.674 1 98.38 56 VAL B N 1
ATOM 2579 C CA . VAL B 1 56 ? 14.523 -6.875 2.48 1 98.38 56 VAL B CA 1
ATOM 2580 C C . VAL B 1 56 ? 13.898 -5.535 2.855 1 98.38 56 VAL B C 1
ATOM 2582 O O . VAL B 1 56 ? 12.727 -5.293 2.561 1 98.38 56 VAL B O 1
ATOM 2585 N N . PRO B 1 57 ? 14.586 -4.637 3.336 1 96.69 57 PRO B N 1
ATOM 2586 C CA . PRO B 1 57 ? 14.016 -3.418 3.91 1 96.69 57 PRO B CA 1
ATOM 2587 C C . PRO B 1 57 ? 13.414 -2.492 2.852 1 96.69 57 PRO B C 1
ATOM 2589 O O . PRO B 1 57 ? 12.625 -1.607 3.178 1 96.69 57 PRO B O 1
ATOM 2592 N N . ASP B 1 58 ? 13.805 -2.713 1.585 1 98 58 ASP B N 1
ATOM 2593 C CA . ASP B 1 58 ? 13.398 -1.768 0.547 1 98 58 ASP B CA 1
ATOM 2594 C C . ASP B 1 58 ? 12.039 -2.135 -0.032 1 98 58 ASP B C 1
ATOM 2596 O O . ASP B 1 58 ? 11.516 -1.434 -0.902 1 98 58 ASP B O 1
ATOM 2600 N N . ILE B 1 59 ? 11.383 -3.176 0.5 1 98.5 59 ILE B N 1
ATOM 2601 C CA . ILE B 1 59 ? 10.062 -3.518 -0.011 1 98.5 59 ILE B CA 1
ATOM 2602 C C . ILE B 1 59 ? 9.031 -2.514 0.505 1 98.5 59 ILE B C 1
ATOM 2604 O O . ILE B 1 59 ? 9.219 -1.918 1.569 1 98.5 59 ILE B O 1
ATOM 2608 N N . ILE B 1 60 ? 8.086 -2.287 -0.31 1 98 60 ILE B N 1
ATOM 2609 C CA . ILE B 1 60 ? 6.84 -1.662 0.121 1 98 60 ILE B CA 1
ATOM 2610 C C . ILE B 1 60 ? 5.793 -2.736 0.4 1 98 60 ILE B C 1
ATOM 2612 O O . ILE B 1 60 ? 5.656 -3.693 -0.368 1 98 60 ILE B O 1
ATOM 2616 N N . GLN B 1 61 ? 5.09 -2.645 1.547 1 97.5 61 GLN B N 1
ATOM 2617 C CA . GLN B 1 61 ? 4.133 -3.684 1.908 1 97.5 61 GLN B CA 1
ATOM 2618 C C . GLN B 1 61 ? 2.707 -3.141 1.912 1 97.5 61 GLN B C 1
ATOM 2620 O O . GLN B 1 61 ? 2.453 -2.053 2.436 1 97.5 61 GLN B O 1
ATOM 2625 N N . GLU B 1 62 ? 1.896 -3.723 1.293 1 97.25 62 GLU B N 1
ATOM 2626 C CA . GLU B 1 62 ? 0.445 -3.576 1.368 1 97.25 62 GLU B CA 1
ATOM 2627 C C . GLU B 1 62 ? -0.238 -4.93 1.55 1 97.25 62 GLU B C 1
ATOM 2629 O O . GLU B 1 62 ? -0.682 -5.543 0.577 1 97.25 62 GLU B O 1
ATOM 2634 N N . VAL B 1 63 ? -0.352 -5.367 2.789 1 97.31 63 VAL B N 1
ATOM 2635 C CA . VAL B 1 63 ? -0.802 -6.723 3.09 1 97.31 63 VAL B CA 1
ATOM 2636 C C . VAL B 1 63 ? -2.301 -6.84 2.826 1 97.31 63 VAL B C 1
ATOM 2638 O O . VAL B 1 63 ? -3.117 -6.535 3.697 1 97.31 63 VAL B O 1
ATOM 2641 N N . ARG B 1 64 ? -2.607 -7.309 1.715 1 97.25 64 ARG B N 1
ATOM 2642 C CA . ARG B 1 64 ? -3.967 -7.277 1.181 1 97.25 64 ARG B CA 1
ATOM 2643 C C . ARG B 1 64 ? -4.918 -8.086 2.059 1 97.25 64 ARG B C 1
ATOM 2645 O O . ARG B 1 64 ? -6.039 -7.648 2.332 1 97.25 64 ARG B O 1
ATOM 2652 N N . TYR B 1 65 ? -4.457 -9.203 2.594 1 98.12 65 TYR B N 1
ATOM 2653 C CA . TYR B 1 65 ? -5.359 -10.109 3.289 1 98.12 65 TYR B CA 1
ATOM 2654 C C . TYR B 1 65 ? -5.508 -9.719 4.754 1 98.12 65 TYR B C 1
ATOM 2656 O O . TYR B 1 65 ? -6.281 -10.336 5.492 1 98.12 65 TYR B O 1
ATOM 2664 N N . PHE B 1 66 ? -4.797 -8.695 5.168 1 96.62 66 PHE B N 1
ATOM 2665 C CA . PHE B 1 66 ? -5.051 -8.062 6.453 1 96.62 66 PHE B CA 1
ATOM 2666 C C . PHE B 1 66 ? -6.168 -7.035 6.34 1 96.62 66 PHE B C 1
ATOM 2668 O O . PHE B 1 66 ? -6.809 -6.691 7.336 1 96.62 66 PHE B O 1
ATOM 2675 N N . SER B 1 67 ? -6.426 -6.508 5.16 1 94.94 67 SER B N 1
ATOM 2676 C CA . SER B 1 67 ? -7.531 -5.598 4.887 1 94.94 67 SER B CA 1
ATOM 2677 C C . SER B 1 67 ? -8.773 -6.355 4.426 1 94.94 67 SER B C 1
ATOM 2679 O O . SER B 1 67 ? -8.75 -7.582 4.309 1 94.94 67 SER B O 1
ATOM 2681 N N . THR B 1 68 ? -9.859 -5.578 4.18 1 97.88 68 THR B N 1
ATOM 2682 C CA . THR B 1 68 ? -11.086 -6.215 3.715 1 97.88 68 THR B CA 1
ATOM 2683 C C . THR B 1 68 ? -11.234 -6.062 2.203 1 97.88 68 THR B C 1
ATOM 2685 O O . THR B 1 68 ? -12.148 -6.621 1.604 1 97.88 68 THR B O 1
ATOM 2688 N N . TYR B 1 69 ? -10.312 -5.273 1.563 1 97.94 69 TYR B N 1
ATOM 2689 C CA . TYR B 1 69 ? -10.352 -5.184 0.108 1 97.94 69 TYR B CA 1
ATOM 2690 C C . TYR B 1 69 ? -9.648 -6.375 -0.531 1 97.94 69 TYR B C 1
ATOM 2692 O O . TYR B 1 69 ? -8.484 -6.289 -0.914 1 97.94 69 TYR B O 1
ATOM 2700 N N . ASN B 1 70 ? -10.328 -7.402 -0.663 1 98.31 70 ASN B N 1
ATOM 2701 C CA . ASN B 1 70 ? -9.984 -8.664 -1.316 1 98.31 70 ASN B CA 1
ATOM 2702 C C . ASN B 1 70 ? -11.227 -9.391 -1.819 1 98.31 70 ASN B C 1
ATOM 2704 O O . ASN B 1 70 ? -12.352 -8.914 -1.624 1 98.31 70 ASN B O 1
ATOM 2708 N N . PHE B 1 71 ? -11.047 -10.547 -2.432 1 98.25 71 PHE B N 1
ATOM 2709 C CA . PHE B 1 71 ? -12.164 -11.18 -3.123 1 98.25 71 PHE B CA 1
ATOM 2710 C C . PHE B 1 71 ? -13.172 -11.742 -2.127 1 98.25 71 PHE B C 1
ATOM 2712 O O . PHE B 1 71 ? -14.305 -12.062 -2.492 1 98.25 71 PHE B O 1
ATOM 2719 N N . VAL B 1 72 ? -12.797 -11.898 -0.815 1 98.5 72 VAL B N 1
ATOM 2720 C CA . VAL B 1 72 ? -13.688 -12.383 0.236 1 98.5 72 VAL B CA 1
ATOM 2721 C C . VAL B 1 72 ? -14.477 -11.211 0.823 1 98.5 72 VAL B C 1
ATOM 2723 O O . VAL B 1 72 ? -15.664 -11.344 1.115 1 98.5 72 VAL B O 1
ATOM 2726 N N . GLY B 1 73 ? -13.836 -10.094 1.006 1 98.19 73 GLY B N 1
ATOM 2727 C CA . GLY B 1 73 ? -14.492 -8.914 1.55 1 98.19 73 GLY B CA 1
ATOM 2728 C C . GLY B 1 73 ? -14.305 -8.766 3.049 1 98.19 73 GLY B C 1
ATOM 2729 O O . GLY B 1 73 ? -14.898 -7.879 3.668 1 98.19 73 GLY B O 1
ATOM 2730 N N . ASP B 1 74 ? -13.508 -9.672 3.623 1 98.19 74 ASP B N 1
ATOM 2731 C CA . ASP B 1 74 ? -13.18 -9.672 5.043 1 98.19 74 ASP B CA 1
ATOM 2732 C C . ASP B 1 74 ? -11.68 -9.875 5.258 1 98.19 74 ASP B C 1
ATOM 2734 O O . ASP B 1 74 ? -10.977 -10.32 4.355 1 98.19 74 ASP B O 1
ATOM 2738 N N . ARG B 1 75 ? -11.211 -9.445 6.457 1 98.06 75 ARG B N 1
ATOM 2739 C CA . ARG B 1 75 ? -9.867 -9.875 6.836 1 98.06 75 ARG B CA 1
ATOM 2740 C C . ARG B 1 75 ? -9.766 -11.391 6.883 1 98.06 75 ARG B C 1
ATOM 2742 O O . ARG B 1 75 ? -10.641 -12.062 7.434 1 98.06 75 ARG B O 1
ATOM 2749 N N . ILE B 1 76 ? -8.727 -11.914 6.332 1 98.62 76 ILE B N 1
ATOM 2750 C CA . ILE B 1 76 ? -8.609 -13.359 6.148 1 98.62 76 ILE B CA 1
ATOM 2751 C C . ILE B 1 76 ? -8.094 -14 7.434 1 98.62 76 ILE B C 1
ATOM 2753 O O . ILE B 1 76 ? -7.25 -13.43 8.125 1 98.62 76 ILE B O 1
ATOM 2757 N N . ASN B 1 77 ? -8.562 -15.211 7.691 1 98.38 77 ASN B N 1
ATOM 2758 C CA . ASN B 1 77 ? -8.141 -15.938 8.883 1 98.38 77 ASN B CA 1
ATOM 2759 C C . ASN B 1 77 ? -6.629 -16.141 8.914 1 98.38 77 ASN B C 1
ATOM 2761 O O . ASN B 1 77 ? -6.035 -16.547 7.91 1 98.38 77 ASN B O 1
ATOM 2765 N N . GLY B 1 78 ? -6.082 -15.82 10.062 1 97.44 78 GLY B N 1
ATOM 2766 C CA . GLY B 1 78 ? -4.656 -16.031 10.234 1 97.44 78 GLY B CA 1
ATOM 2767 C C . GLY B 1 78 ? -3.834 -14.773 10.086 1 97.44 78 GLY B C 1
ATOM 2768 O O . GLY B 1 78 ? -2.658 -14.742 10.453 1 97.44 78 GLY B O 1
ATOM 2769 N N . TYR B 1 79 ? -4.402 -13.766 9.523 1 96.56 79 TYR B N 1
ATOM 2770 C CA . TYR B 1 79 ? -3.732 -12.477 9.383 1 96.56 79 TYR B CA 1
ATOM 2771 C C . TYR B 1 79 ? -4.09 -11.555 10.539 1 96.56 79 TYR B C 1
ATOM 2773 O O . TYR B 1 79 ? -4.973 -10.703 10.414 1 96.56 79 TYR B O 1
ATOM 2781 N N . THR B 1 80 ? -3.32 -11.672 11.609 1 93.44 80 THR B N 1
ATOM 2782 C CA . THR B 1 80 ? -3.609 -10.883 12.797 1 93.44 80 THR B CA 1
ATOM 2783 C C . THR B 1 80 ? -2.748 -9.617 12.836 1 93.44 80 THR B C 1
ATOM 2785 O O . THR B 1 80 ? -3.016 -8.703 13.609 1 93.44 80 THR B O 1
ATOM 2788 N N . GLN B 1 81 ? -1.766 -9.547 12.031 1 91.62 81 GLN B N 1
ATOM 2789 C CA . GLN B 1 81 ? -0.891 -8.398 11.836 1 91.62 81 GLN B CA 1
ATOM 2790 C C . GLN B 1 81 ? -0.598 -8.172 10.352 1 91.62 81 GLN B C 1
ATOM 2792 O O . GLN B 1 81 ? -0.637 -9.117 9.555 1 91.62 81 GLN B O 1
ATOM 2797 N N . PRO B 1 82 ? -0.343 -6.961 10.039 1 94.38 82 PRO B N 1
ATOM 2798 C CA . PRO B 1 82 ? 0.008 -6.676 8.648 1 94.38 82 PRO B CA 1
ATOM 2799 C C . PRO B 1 82 ? 1.481 -6.941 8.344 1 94.38 82 PRO B C 1
ATOM 2801 O O . PRO B 1 82 ? 2.145 -6.117 7.707 1 94.38 82 PRO B O 1
ATOM 2804 N N . SER B 1 83 ? 1.96 -8.086 8.695 1 93.06 83 SER B N 1
ATOM 2805 C CA . SER B 1 83 ? 3.35 -8.484 8.492 1 93.06 83 SER B CA 1
ATOM 2806 C C . SER B 1 83 ? 3.471 -9.531 7.395 1 93.06 83 SER B C 1
ATOM 2808 O O . SER B 1 83 ? 2.539 -10.305 7.156 1 93.06 83 SER B O 1
ATOM 2810 N N . ILE B 1 84 ? 4.59 -9.5 6.75 1 96.69 84 ILE B N 1
ATOM 2811 C CA . ILE B 1 84 ? 4.879 -10.469 5.703 1 96.69 84 ILE B CA 1
ATOM 2812 C C . ILE B 1 84 ? 6.012 -11.391 6.152 1 96.69 84 ILE B C 1
ATOM 2814 O O . ILE B 1 84 ? 7.102 -10.93 6.484 1 96.69 84 ILE B O 1
ATOM 2818 N N . LEU B 1 85 ? 5.75 -12.656 6.191 1 96.81 85 LEU B N 1
ATOM 2819 C CA . LEU B 1 85 ? 6.734 -13.664 6.555 1 96.81 85 LEU B CA 1
ATOM 2820 C C . LEU B 1 85 ? 7.113 -14.516 5.348 1 96.81 85 LEU B C 1
ATOM 2822 O O . LEU B 1 85 ? 6.309 -14.695 4.43 1 96.81 85 LEU B O 1
ATOM 2826 N N . MET B 1 86 ? 8.273 -15.016 5.379 1 97.81 86 MET B N 1
ATOM 2827 C CA . MET B 1 86 ? 8.781 -15.922 4.355 1 97.81 86 MET B CA 1
ATOM 2828 C C . MET B 1 86 ? 9.852 -16.844 4.934 1 97.81 86 MET B C 1
ATOM 2830 O O . MET B 1 86 ? 10.438 -16.547 5.973 1 97.81 86 MET B O 1
ATOM 2834 N N . SER B 1 87 ? 10.008 -18.016 4.219 1 97.94 87 SER B N 1
ATOM 2835 C CA . SER B 1 87 ? 11.203 -18.781 4.562 1 97.94 87 SER B CA 1
ATOM 2836 C C . SER B 1 87 ? 12.469 -17.938 4.379 1 97.94 87 SER B C 1
ATOM 2838 O O . SER B 1 87 ? 12.523 -17.078 3.504 1 97.94 87 SER B O 1
ATOM 2840 N N . ARG B 1 88 ? 13.43 -18.219 5.18 1 97.81 88 ARG B N 1
ATOM 2841 C CA . ARG B 1 88 ? 14.688 -17.469 5.137 1 97.81 88 ARG B CA 1
ATOM 2842 C C . ARG B 1 88 ? 15.305 -17.516 3.744 1 97.81 88 ARG B C 1
ATOM 2844 O O . ARG B 1 88 ? 15.75 -16.5 3.215 1 97.81 88 ARG B O 1
ATOM 2851 N N . GLU B 1 89 ? 15.352 -18.688 3.139 1 98.38 89 GLU B N 1
ATOM 2852 C CA . GLU B 1 89 ? 15.945 -18.875 1.822 1 98.38 89 GLU B CA 1
ATOM 2853 C C . GLU B 1 89 ? 15.25 -18.016 0.768 1 98.38 89 GLU B C 1
ATOM 2855 O O . GLU B 1 89 ? 15.898 -17.375 -0.052 1 98.38 89 GLU B O 1
ATOM 2860 N N . ALA B 1 90 ? 13.969 -18 0.812 1 98.81 90 ALA B N 1
ATOM 2861 C CA . ALA B 1 90 ? 13.203 -17.219 -0.152 1 98.81 90 ALA B CA 1
ATOM 2862 C C . ALA B 1 90 ? 13.422 -15.719 0.059 1 98.81 90 ALA B C 1
ATOM 2864 O O . ALA B 1 90 ? 13.547 -14.961 -0.905 1 98.81 90 ALA B O 1
ATOM 2865 N N . ALA B 1 91 ? 13.438 -15.305 1.299 1 98.75 91 ALA B N 1
ATOM 2866 C CA . ALA B 1 91 ? 13.664 -13.898 1.618 1 98.75 91 ALA B CA 1
ATOM 2867 C C . ALA B 1 91 ? 15.023 -13.43 1.118 1 98.75 91 ALA B C 1
ATOM 2869 O O . ALA B 1 91 ? 15.148 -12.336 0.56 1 98.75 91 ALA B O 1
ATOM 2870 N N . GLU B 1 92 ? 16 -14.242 1.335 1 98.69 92 GLU B N 1
ATOM 2871 C CA . GLU B 1 92 ? 17.344 -13.898 0.888 1 98.69 92 GLU B CA 1
ATOM 2872 C C . GLU B 1 92 ? 17.406 -13.773 -0.632 1 98.69 92 GLU B C 1
ATOM 2874 O O . GLU B 1 92 ? 18.062 -12.867 -1.162 1 98.69 92 GLU B O 1
ATOM 2879 N N . ALA B 1 93 ? 16.75 -14.703 -1.295 1 98.88 93 ALA B N 1
ATOM 2880 C CA . ALA B 1 93 ? 16.672 -14.609 -2.75 1 98.88 93 ALA B CA 1
ATOM 2881 C C . ALA B 1 93 ? 15.945 -13.336 -3.184 1 98.88 93 ALA B C 1
ATOM 2883 O O . ALA B 1 93 ? 16.359 -12.68 -4.141 1 98.88 93 ALA B O 1
ATOM 2884 N N . LEU B 1 94 ? 14.898 -12.969 -2.467 1 98.94 94 LEU B N 1
ATOM 2885 C CA . LEU B 1 94 ? 14.117 -11.781 -2.809 1 98.94 94 LEU B CA 1
ATOM 2886 C C . LEU B 1 94 ? 14.93 -10.516 -2.592 1 98.94 94 LEU B C 1
ATOM 2888 O O . LEU B 1 94 ? 14.719 -9.508 -3.279 1 98.94 94 LEU B O 1
ATOM 2892 N N . LYS B 1 95 ? 15.812 -10.57 -1.63 1 98.94 95 LYS B N 1
ATOM 2893 C CA . LYS B 1 95 ? 16.703 -9.438 -1.41 1 98.94 95 LYS B CA 1
ATOM 2894 C C . LYS B 1 95 ? 17.5 -9.109 -2.672 1 98.94 95 LYS B C 1
ATOM 2896 O O . LYS B 1 95 ? 17.672 -7.934 -3.016 1 98.94 95 LYS B O 1
ATOM 2901 N N . GLU B 1 96 ? 17.938 -10.109 -3.344 1 98.88 96 GLU B N 1
ATOM 2902 C CA . GLU B 1 96 ? 18.672 -9.906 -4.586 1 98.88 96 GLU B CA 1
ATOM 2903 C C . GLU B 1 96 ? 17.781 -9.32 -5.672 1 98.88 96 GLU B C 1
ATOM 2905 O O . GLU B 1 96 ? 18.203 -8.43 -6.418 1 98.88 96 GLU B O 1
ATOM 2910 N N . VAL B 1 97 ? 16.547 -9.797 -5.75 1 98.94 97 VAL B N 1
ATOM 2911 C CA . VAL B 1 97 ? 15.586 -9.234 -6.695 1 98.94 97 VAL B CA 1
ATOM 2912 C C . VAL B 1 97 ? 15.375 -7.75 -6.398 1 98.94 97 VAL B C 1
ATOM 2914 O O . VAL B 1 97 ? 15.43 -6.914 -7.309 1 98.94 97 VAL B O 1
ATOM 2917 N N . SER B 1 98 ? 15.156 -7.469 -5.152 1 98.88 98 SER B N 1
ATOM 2918 C CA . SER B 1 98 ? 14.922 -6.098 -4.707 1 98.88 98 SER B CA 1
ATOM 2919 C C . SER B 1 98 ? 16.078 -5.188 -5.078 1 98.88 98 SER B C 1
ATOM 2921 O O . SER B 1 98 ? 15.875 -4.082 -5.586 1 98.88 98 SER B O 1
ATOM 2923 N N . ASP B 1 99 ? 17.281 -5.66 -4.863 1 98.69 99 ASP B N 1
ATOM 2924 C CA . ASP B 1 99 ? 18.469 -4.863 -5.184 1 98.69 99 ASP B CA 1
ATOM 2925 C C . ASP B 1 99 ? 18.547 -4.59 -6.684 1 98.69 99 ASP B C 1
ATOM 2927 O O . ASP B 1 99 ? 18.875 -3.475 -7.098 1 98.69 99 ASP B O 1
ATOM 2931 N N . ASP B 1 100 ? 18.234 -5.562 -7.461 1 98.75 100 ASP B N 1
ATOM 2932 C CA . ASP B 1 100 ? 18.312 -5.422 -8.914 1 98.75 100 ASP B CA 1
ATOM 2933 C C . ASP B 1 100 ? 17.297 -4.387 -9.414 1 98.75 100 ASP B C 1
ATOM 2935 O O . ASP B 1 100 ? 17.656 -3.494 -10.188 1 98.75 100 ASP B O 1
ATOM 2939 N N . VAL B 1 101 ? 16.078 -4.5 -8.969 1 98.81 101 VAL B N 1
ATOM 2940 C CA . VAL B 1 101 ? 15.047 -3.627 -9.539 1 98.81 101 VAL B CA 1
ATOM 2941 C C . VAL B 1 101 ? 15.211 -2.211 -8.992 1 98.81 101 VAL B C 1
ATOM 2943 O O . VAL B 1 101 ? 14.859 -1.236 -9.656 1 98.81 101 VAL B O 1
ATOM 2946 N N . LYS B 1 102 ? 15.688 -2.092 -7.801 1 98.44 102 LYS B N 1
ATOM 2947 C CA . LYS B 1 102 ? 15.938 -0.768 -7.242 1 98.44 102 LYS B CA 1
ATOM 2948 C C . LYS B 1 102 ? 16.922 0.016 -8.102 1 98.44 102 LYS B C 1
ATOM 2950 O O . LYS B 1 102 ? 16.75 1.218 -8.32 1 98.44 102 LYS B O 1
ATOM 2955 N N . LYS B 1 103 ? 17.938 -0.639 -8.625 1 97.81 103 LYS B N 1
ATOM 2956 C CA . LYS B 1 103 ? 18.922 -0.009 -9.5 1 97.81 103 LYS B CA 1
ATOM 2957 C C . LYS B 1 103 ? 18.266 0.526 -10.773 1 97.81 103 LYS B C 1
ATOM 2959 O O . LYS B 1 103 ? 18.797 1.432 -11.414 1 97.81 103 LYS B O 1
ATOM 2964 N N . LYS B 1 104 ? 17.156 0.001 -11.055 1 98 104 LYS B N 1
ATOM 2965 C CA . LYS B 1 104 ? 16.438 0.396 -12.273 1 98 104 LYS B CA 1
ATOM 2966 C C . LYS B 1 104 ? 15.344 1.411 -11.961 1 98 104 LYS B C 1
ATOM 2968 O O . LYS B 1 104 ? 14.539 1.747 -12.828 1 98 104 LYS B O 1
ATOM 2973 N N . GLY B 1 105 ? 15.211 1.857 -10.734 1 97.81 105 GLY B N 1
ATOM 2974 C CA . GLY B 1 105 ? 14.258 2.891 -10.359 1 97.81 105 GLY B CA 1
ATOM 2975 C C . GLY B 1 105 ? 12.945 2.334 -9.836 1 97.81 105 GLY B C 1
ATOM 2976 O O . GLY B 1 105 ? 11.945 3.049 -9.766 1 97.81 105 GLY B O 1
ATOM 2977 N N . TYR B 1 106 ? 12.992 0.989 -9.477 1 98.69 106 TYR B N 1
ATOM 2978 C CA . TY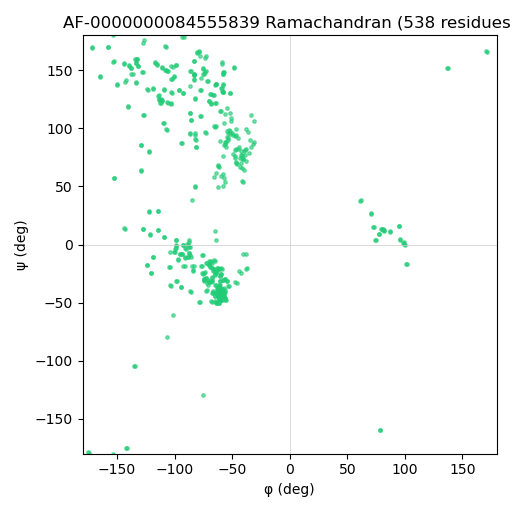R B 1 106 ? 11.773 0.353 -8.984 1 98.69 106 TYR B CA 1
ATOM 2979 C C . TYR B 1 106 ? 11.945 -0.121 -7.547 1 98.69 106 TYR B C 1
ATOM 2981 O O . TYR B 1 106 ? 13.07 -0.239 -7.055 1 98.69 106 TYR B O 1
ATOM 2989 N N . ARG B 1 107 ? 10.852 -0.255 -6.852 1 98.69 107 ARG B N 1
ATOM 2990 C CA . ARG B 1 107 ? 10.75 -1.054 -5.633 1 98.69 107 ARG B CA 1
ATOM 2991 C C . ARG B 1 107 ? 9.805 -2.232 -5.836 1 98.69 107 ARG B C 1
ATOM 2993 O O . ARG B 1 107 ? 8.969 -2.219 -6.742 1 98.69 107 ARG B O 1
ATOM 3000 N N . LEU B 1 108 ? 10.023 -3.279 -5.027 1 98.94 108 LEU B N 1
ATOM 3001 C CA . LEU B 1 108 ? 9.031 -4.34 -4.957 1 98.94 108 LEU B CA 1
ATOM 3002 C C . LEU B 1 108 ? 7.898 -3.961 -4.004 1 98.94 108 LEU B C 1
ATOM 3004 O O . LEU B 1 108 ? 8.156 -3.543 -2.871 1 98.94 108 LEU B O 1
ATOM 3008 N N . LYS B 1 109 ? 6.703 -4.008 -4.473 1 98.75 109 LYS B N 1
ATOM 3009 C CA . LYS B 1 109 ? 5.523 -3.896 -3.621 1 98.75 109 LYS B CA 1
ATOM 3010 C C . LYS B 1 109 ? 4.879 -5.262 -3.391 1 98.75 109 LYS B C 1
ATOM 3012 O O . LYS B 1 109 ? 4.473 -5.93 -4.344 1 98.75 109 LYS B O 1
ATOM 3017 N N . VAL B 1 110 ? 4.762 -5.68 -2.146 1 98.81 110 VAL B N 1
ATOM 3018 C CA . VAL B 1 110 ? 4.371 -7.043 -1.806 1 98.81 110 VAL B CA 1
ATOM 3019 C C . VAL B 1 110 ? 2.959 -7.047 -1.227 1 98.81 110 VAL B C 1
ATOM 3021 O O . VAL B 1 110 ? 2.641 -6.246 -0.343 1 98.81 110 VAL B O 1
ATOM 3024 N N . TYR B 1 111 ? 2.156 -7.984 -1.714 1 98.56 111 TYR B N 1
ATOM 3025 C CA . TYR B 1 111 ? 0.771 -8.109 -1.279 1 98.56 111 TYR B CA 1
ATOM 3026 C C . TYR B 1 111 ? 0.604 -9.289 -0.331 1 98.56 111 TYR B C 1
ATOM 3028 O O . TYR B 1 111 ? -0.267 -9.273 0.543 1 98.56 111 TYR B O 1
ATOM 3036 N N . ASP B 1 112 ? 1.36 -10.336 -0.588 1 98.62 112 ASP B N 1
ATOM 3037 C CA . ASP B 1 112 ? 1.228 -11.57 0.177 1 98.62 112 ASP B CA 1
ATOM 3038 C C . ASP B 1 112 ? 2.43 -12.484 -0.044 1 98.62 112 ASP B C 1
ATOM 3040 O O . ASP B 1 112 ? 3.016 -12.5 -1.13 1 98.62 112 ASP B O 1
ATOM 3044 N N . ALA B 1 113 ? 2.799 -13.18 1.004 1 98.69 113 ALA B N 1
ATOM 3045 C CA . ALA B 1 113 ? 3.809 -14.227 0.913 1 98.69 113 ALA B CA 1
ATOM 3046 C C . ALA B 1 113 ? 3.369 -15.477 1.67 1 98.69 113 ALA B C 1
ATOM 3048 O O . ALA B 1 113 ? 2.488 -16.219 1.214 1 98.69 113 ALA B O 1
ATOM 3049 N N . TYR B 1 114 ? 3.975 -15.688 2.854 1 98 114 TYR B N 1
ATOM 3050 C CA . TYR B 1 114 ? 3.443 -16.797 3.643 1 98 114 TYR B CA 1
ATOM 3051 C C . TYR B 1 114 ? 1.957 -16.594 3.918 1 98 114 TYR B C 1
ATOM 3053 O O . TYR B 1 114 ? 1.528 -15.516 4.324 1 98 114 TYR B O 1
ATOM 3061 N N . ARG B 1 115 ? 1.229 -17.641 3.664 1 98.5 115 ARG B N 1
ATOM 3062 C CA . ARG B 1 115 ? -0.209 -17.719 3.895 1 98.5 115 ARG B CA 1
ATOM 3063 C C . ARG B 1 115 ? -0.557 -18.953 4.723 1 98.5 115 ARG B C 1
ATOM 3065 O O . ARG B 1 115 ? -0.444 -20.094 4.246 1 98.5 115 ARG B O 1
ATOM 3072 N N . PRO B 1 116 ? -0.997 -18.781 5.969 1 98.06 116 PRO B N 1
ATOM 3073 C CA . PRO B 1 116 ? -1.35 -19.953 6.766 1 98.06 116 PRO B CA 1
ATOM 3074 C C . PRO B 1 116 ? -2.428 -20.812 6.105 1 98.06 116 PRO B C 1
ATOM 3076 O O . PRO B 1 116 ? -3.332 -20.281 5.457 1 98.06 116 PRO B O 1
ATOM 3079 N N . GLN B 1 117 ? -2.314 -22.109 6.328 1 98.56 117 GLN B N 1
ATOM 3080 C CA . GLN B 1 117 ? -3.324 -23.016 5.777 1 98.56 117 GLN B CA 1
ATOM 3081 C C . GLN B 1 117 ? -4.73 -22.578 6.184 1 98.56 117 GLN B C 1
ATOM 3083 O O . GLN B 1 117 ? -5.676 -22.719 5.41 1 98.56 117 GLN B O 1
ATOM 3088 N N . ARG B 1 118 ? -4.895 -22.078 7.348 1 98.69 118 ARG B N 1
ATOM 3089 C CA . ARG B 1 118 ? -6.207 -21.625 7.801 1 98.69 118 ARG B CA 1
ATOM 3090 C C . ARG B 1 118 ? -6.754 -20.516 6.91 1 98.69 118 ARG B C 1
ATOM 3092 O O . ARG B 1 118 ? -7.969 -20.375 6.77 1 98.69 118 ARG B O 1
ATOM 3099 N N . ALA B 1 119 ? -5.902 -19.641 6.383 1 98.81 119 ALA B N 1
ATOM 3100 C CA . ALA B 1 119 ? -6.336 -18.641 5.414 1 98.81 119 ALA B CA 1
ATOM 3101 C C . ALA B 1 119 ? -6.895 -19.297 4.156 1 98.81 119 ALA B C 1
ATOM 3103 O O . ALA B 1 119 ? -7.938 -18.891 3.641 1 98.81 119 ALA B O 1
ATOM 3104 N N . VAL B 1 120 ? -6.203 -20.281 3.656 1 98.81 120 VAL B N 1
ATOM 3105 C CA . VAL B 1 120 ? -6.645 -21.031 2.484 1 98.81 120 VAL B CA 1
ATOM 3106 C C . VAL B 1 120 ? -7.988 -21.703 2.773 1 98.81 120 VAL B C 1
ATOM 3108 O O . VAL B 1 120 ? -8.898 -21.656 1.939 1 98.81 120 VAL B O 1
ATOM 3111 N N . ASP B 1 121 ? -8.109 -22.312 3.975 1 98.81 121 ASP B N 1
ATOM 3112 C CA . ASP B 1 121 ? -9.383 -22.875 4.395 1 98.81 121 ASP B CA 1
ATOM 3113 C C . ASP B 1 121 ? -10.484 -21.828 4.379 1 98.81 121 ASP B C 1
ATOM 3115 O O . ASP B 1 121 ? -11.633 -22.125 4.027 1 98.81 121 ASP B O 1
ATOM 3119 N N . ASN B 1 122 ? -10.141 -20.688 4.773 1 98.88 122 ASN B N 1
ATOM 3120 C CA . ASN B 1 122 ? -11.094 -19.578 4.73 1 98.88 122 ASN B CA 1
ATOM 3121 C C . ASN B 1 122 ? -11.555 -19.297 3.307 1 98.88 122 ASN B C 1
ATOM 3123 O O . ASN B 1 122 ? -12.75 -19.078 3.07 1 98.88 122 ASN B O 1
ATOM 3127 N N . PHE B 1 123 ? -10.648 -19.25 2.342 1 98.81 123 PHE B N 1
ATOM 3128 C CA . PHE B 1 123 ? -10.984 -19.062 0.936 1 98.81 123 PHE B CA 1
ATOM 3129 C C . PHE B 1 123 ? -11.938 -20.156 0.448 1 98.81 123 PHE B C 1
ATOM 3131 O O . PHE B 1 123 ? -12.906 -19.875 -0.256 1 98.81 123 PHE B O 1
ATOM 3138 N N . VAL B 1 124 ? -11.617 -21.344 0.821 1 98.75 124 VAL B N 1
ATOM 3139 C CA . VAL B 1 124 ? -12.438 -22.484 0.42 1 98.75 124 VAL B CA 1
ATOM 3140 C C . VAL B 1 124 ? -13.852 -22.328 0.985 1 98.75 124 VAL B C 1
ATOM 3142 O O . VAL B 1 124 ? -14.836 -22.484 0.261 1 98.75 124 VAL B O 1
ATOM 3145 N N . ALA B 1 125 ? -13.953 -22.047 2.303 1 98.81 125 ALA B N 1
ATOM 3146 C CA . ALA B 1 125 ? -15.258 -21.859 2.938 1 98.81 125 ALA B CA 1
ATOM 3147 C C . ALA B 1 125 ? -16.047 -20.75 2.252 1 98.81 125 ALA B C 1
ATOM 3149 O O . ALA B 1 125 ? -17.25 -20.891 2.014 1 98.81 125 ALA B O 1
ATOM 3150 N N . TRP B 1 126 ? -15.414 -19.672 1.925 1 98.81 126 TRP B N 1
ATOM 3151 C CA . TRP B 1 126 ? -16.047 -18.578 1.202 1 98.81 126 TRP B CA 1
ATOM 3152 C C . TRP B 1 126 ? -16.547 -19.047 -0.162 1 98.81 126 TRP B C 1
ATOM 3154 O O . TRP B 1 126 ? -17.672 -18.719 -0.563 1 98.81 126 TRP B O 1
ATOM 3164 N N . ALA B 1 127 ? -15.688 -19.75 -0.873 1 98.5 127 ALA B N 1
ATOM 3165 C CA . ALA B 1 127 ? -16.031 -20.203 -2.217 1 98.5 127 ALA B CA 1
ATOM 3166 C C . ALA B 1 127 ? -17.25 -21.125 -2.188 1 98.5 127 ALA B C 1
ATOM 3168 O O . ALA B 1 127 ? -18.016 -21.172 -3.145 1 98.5 127 ALA B O 1
ATOM 3169 N N . GLU B 1 128 ? -17.391 -21.844 -1.123 1 98.25 128 GLU B N 1
ATOM 3170 C CA . GLU B 1 128 ? -18.516 -22.766 -0.974 1 98.25 128 GLU B CA 1
ATOM 3171 C C . GLU B 1 128 ? -19.812 -22.031 -0.655 1 98.25 128 GLU B C 1
ATOM 3173 O O . GLU B 1 128 ? -20.891 -22.562 -0.871 1 98.25 128 GLU B O 1
ATOM 3178 N N . ASP B 1 129 ? -19.656 -20.875 -0.076 1 98.38 129 ASP B N 1
ATOM 3179 C CA . ASP B 1 129 ? -20.828 -20.031 0.157 1 98.38 129 ASP B CA 1
ATOM 3180 C C . ASP B 1 129 ? -21.203 -19.25 -1.1 1 98.38 129 ASP B C 1
ATOM 3182 O O . ASP B 1 129 ? -20.844 -18.094 -1.245 1 98.38 129 ASP B O 1
ATOM 3186 N N . LEU B 1 130 ? -22.031 -19.828 -1.883 1 97.81 130 LEU B N 1
ATOM 3187 C CA . LEU B 1 130 ? -22.312 -19.297 -3.211 1 97.81 130 LEU B CA 1
ATOM 3188 C C . LEU B 1 130 ? -23.094 -17.984 -3.115 1 97.81 130 LEU B C 1
ATOM 3190 O O . LEU B 1 130 ? -23.172 -17.219 -4.082 1 97.81 130 LEU B O 1
ATOM 3194 N N . GLY B 1 131 ? -23.641 -17.703 -1.973 1 97.94 131 GLY B N 1
ATOM 3195 C CA . GLY B 1 131 ? -24.438 -16.5 -1.789 1 97.94 131 GLY B CA 1
ATOM 3196 C C . GLY B 1 131 ? -23.609 -15.273 -1.489 1 97.94 131 GLY B C 1
ATOM 3197 O O . GLY B 1 131 ? -24.078 -14.141 -1.632 1 97.94 131 GLY B O 1
ATOM 3198 N N . ASP B 1 132 ? -22.406 -15.492 -1.079 1 98.38 132 ASP B N 1
ATOM 3199 C CA . ASP B 1 132 ? -21.547 -14.359 -0.762 1 98.38 132 ASP B CA 1
ATOM 3200 C C . ASP B 1 132 ? -20.812 -13.859 -2.008 1 98.38 132 ASP B C 1
ATOM 3202 O O . ASP B 1 132 ? -19.719 -14.328 -2.326 1 98.38 132 ASP B O 1
ATOM 3206 N N . LYS B 1 133 ? -21.359 -12.883 -2.605 1 98.12 133 LYS B N 1
ATOM 3207 C CA . LYS B 1 133 ? -20.812 -12.32 -3.836 1 98.12 133 LYS B CA 1
ATOM 3208 C C . LYS B 1 133 ? -20.516 -10.828 -3.674 1 98.12 133 LYS B C 1
ATOM 3210 O O . LYS B 1 133 ? -20.531 -10.078 -4.648 1 98.12 133 LYS B O 1
ATOM 3215 N N . ARG B 1 134 ? -20.219 -10.406 -2.428 1 97.38 134 ARG B N 1
ATOM 3216 C CA . ARG B 1 134 ? -20.094 -8.992 -2.092 1 97.38 134 ARG B CA 1
ATOM 3217 C C . ARG B 1 134 ? -18.984 -8.336 -2.908 1 97.38 134 ARG B C 1
ATOM 3219 O O . ARG B 1 134 ? -19.031 -7.137 -3.188 1 97.38 134 ARG B O 1
ATOM 3226 N N . MET B 1 135 ? -18 -9.117 -3.322 1 97.88 135 MET B N 1
ATOM 3227 C CA . MET B 1 135 ? -16.828 -8.516 -3.963 1 97.88 135 MET B CA 1
ATOM 3228 C C . MET B 1 135 ? -16.734 -8.945 -5.422 1 97.88 135 MET B C 1
ATOM 3230 O O . MET B 1 135 ? -15.719 -8.703 -6.074 1 97.88 135 MET B O 1
ATOM 3234 N N . LYS B 1 136 ? -17.703 -9.516 -5.957 1 97.38 136 LYS B N 1
ATOM 3235 C CA . LYS B 1 136 ? -17.703 -10.086 -7.301 1 97.38 136 LYS B CA 1
ATOM 3236 C C . LYS B 1 136 ? -17.391 -9.023 -8.344 1 97.38 136 LYS B C 1
ATOM 3238 O O . LYS B 1 136 ? -16.562 -9.242 -9.234 1 97.38 136 LYS B O 1
ATOM 3243 N N . ASP B 1 137 ? -17.953 -7.863 -8.273 1 95.19 137 ASP B N 1
ATOM 3244 C CA . ASP B 1 137 ? -17.812 -6.828 -9.289 1 95.19 137 ASP B CA 1
ATOM 3245 C C . ASP B 1 137 ? -16.359 -6.363 -9.406 1 95.19 137 ASP B C 1
ATOM 3247 O O . ASP B 1 137 ? -15.93 -5.91 -10.469 1 95.19 137 ASP B O 1
ATOM 3251 N N . TYR B 1 138 ? -15.609 -6.543 -8.359 1 95.75 138 TYR B N 1
ATOM 3252 C CA . TYR B 1 138 ? -14.258 -5.992 -8.328 1 95.75 138 TYR B CA 1
ATOM 3253 C C . TYR B 1 138 ? -13.227 -7.051 -8.695 1 95.75 138 TYR B C 1
ATOM 3255 O O . TYR B 1 138 ? -12.211 -6.746 -9.328 1 95.75 138 TYR B O 1
ATOM 3263 N N . PHE B 1 139 ? -13.523 -8.312 -8.359 1 96.75 139 PHE B N 1
ATOM 3264 C CA . PHE B 1 139 ? -12.422 -9.273 -8.422 1 96.75 139 PHE B CA 1
ATOM 3265 C C . PHE B 1 139 ? -12.742 -10.398 -9.398 1 96.75 139 PHE B C 1
ATOM 3267 O O . PHE B 1 139 ? -11.836 -11.031 -9.953 1 96.75 139 PHE B O 1
ATOM 3274 N N . TYR B 1 140 ? -14 -10.664 -9.641 1 95 140 TYR B N 1
ATOM 3275 C CA . TYR B 1 140 ? -14.344 -11.781 -10.516 1 95 140 TYR B CA 1
ATOM 3276 C C . TYR B 1 140 ? -15.68 -11.547 -11.203 1 95 140 TYR B C 1
ATOM 3278 O O . TYR B 1 140 ? -16.562 -12.398 -11.148 1 95 140 TYR B O 1
ATOM 3286 N N . PRO B 1 141 ? -15.75 -10.5 -11.883 1 93.12 141 PRO B N 1
ATOM 3287 C CA . PRO B 1 141 ? -17.031 -10.117 -12.477 1 93.12 141 PRO B CA 1
ATOM 3288 C C . PRO B 1 141 ? -17.516 -11.117 -13.531 1 93.12 141 PRO B C 1
ATOM 3290 O O . PRO B 1 141 ? -18.719 -11.25 -13.75 1 93.12 141 PRO B O 1
ATOM 3293 N N . GLU B 1 142 ? -16.625 -11.844 -14.156 1 90.75 142 GLU B N 1
ATOM 3294 C CA . GLU B 1 142 ? -17 -12.695 -15.273 1 90.75 142 GLU B CA 1
ATOM 3295 C C . GLU B 1 142 ? -16.938 -14.172 -14.898 1 90.75 142 GLU B C 1
ATOM 3297 O O . GLU B 1 142 ? -17.016 -15.039 -15.766 1 90.75 142 GLU B O 1
ATOM 3302 N N . VAL B 1 143 ? -16.703 -14.406 -13.695 1 93.69 143 VAL B N 1
ATOM 3303 C CA . VAL B 1 143 ? -16.578 -15.789 -13.25 1 93.69 143 VAL B CA 1
ATOM 3304 C C . VAL B 1 143 ? -17.75 -16.156 -12.359 1 93.69 143 VAL B C 1
ATOM 3306 O O . VAL B 1 143 ? -18.031 -15.469 -11.383 1 93.69 143 VAL B O 1
ATOM 3309 N N . ASP B 1 144 ? -18.406 -17.203 -12.773 1 95.69 144 ASP B N 1
ATOM 3310 C CA . ASP B 1 144 ? -19.422 -17.766 -11.883 1 95.69 144 ASP B CA 1
ATOM 3311 C C . ASP B 1 144 ? -18.766 -18.406 -10.656 1 95.69 144 ASP B C 1
ATOM 3313 O O . ASP B 1 144 ? -17.828 -19.188 -10.789 1 95.69 144 ASP B O 1
ATOM 3317 N N . LYS B 1 145 ? -19.25 -18.047 -9.539 1 96.19 145 LYS B N 1
ATOM 3318 C CA . LYS B 1 145 ? -18.641 -18.5 -8.305 1 96.19 145 LYS B CA 1
ATOM 3319 C C . LYS B 1 145 ? -18.578 -20.031 -8.258 1 96.19 145 LYS B C 1
ATOM 3321 O O . LYS B 1 145 ? -17.672 -20.609 -7.66 1 96.19 145 LYS B O 1
ATOM 3326 N N . THR B 1 146 ? -19.5 -20.734 -8.883 1 97.25 146 THR B N 1
ATOM 3327 C CA . THR B 1 146 ? -19.531 -22.188 -8.906 1 97.25 146 THR B CA 1
ATOM 3328 C C . THR B 1 146 ? -18.328 -22.734 -9.664 1 97.25 146 THR B C 1
ATOM 3330 O O . THR B 1 146 ? -18.031 -23.938 -9.578 1 97.25 146 THR B O 1
ATOM 3333 N N . ARG B 1 147 ? -17.672 -21.875 -10.352 1 96.56 147 ARG B N 1
ATOM 3334 C CA . ARG B 1 147 ? -16.594 -22.344 -11.211 1 96.56 147 ARG B CA 1
ATOM 3335 C C . ARG B 1 147 ? -15.242 -22.141 -10.539 1 96.56 147 ARG B C 1
ATOM 3337 O O . ARG B 1 147 ? -14.203 -22.531 -11.078 1 96.56 147 ARG B O 1
ATOM 3344 N N . LEU B 1 148 ? -15.242 -21.531 -9.367 1 96.69 148 LEU B N 1
ATOM 3345 C CA . LEU B 1 148 ? -14 -21.109 -8.742 1 96.69 148 LEU B CA 1
ATOM 3346 C C . LEU B 1 148 ? -13.07 -22.297 -8.516 1 96.69 148 LEU B C 1
ATOM 3348 O O . LEU B 1 148 ? -11.859 -22.203 -8.695 1 96.69 148 LEU B O 1
ATOM 3352 N N . PHE B 1 149 ? -13.633 -23.469 -8.141 1 95.12 149 PHE B N 1
ATOM 3353 C CA . PHE B 1 149 ? -12.828 -24.672 -7.91 1 95.12 149 PHE B CA 1
ATOM 3354 C C . PHE B 1 149 ? -12.438 -25.328 -9.227 1 95.12 149 PHE B C 1
ATOM 3356 O O . PHE B 1 149 ? -11.266 -25.594 -9.469 1 95.12 149 PHE B O 1
ATOM 3363 N N . ALA B 1 150 ? -13.414 -25.531 -10.086 1 94.31 150 ALA B N 1
ATOM 3364 C CA . ALA B 1 150 ? -13.211 -26.234 -11.352 1 94.31 150 ALA B CA 1
ATOM 3365 C C . ALA B 1 150 ? -12.203 -25.484 -12.227 1 94.31 150 ALA B C 1
ATOM 3367 O O . ALA B 1 150 ? -11.422 -26.125 -12.938 1 94.31 150 ALA B O 1
ATOM 3368 N N . ASP B 1 151 ? -12.25 -24.172 -12.148 1 92.88 151 ASP B N 1
ATOM 3369 C CA . ASP B 1 151 ? -11.375 -23.375 -12.992 1 92.88 151 ASP B CA 1
ATOM 3370 C C . ASP B 1 151 ? -10.055 -23.078 -12.289 1 92.88 151 ASP B C 1
ATOM 3372 O O . ASP B 1 151 ? -9.195 -22.391 -12.844 1 92.88 151 ASP B O 1
ATOM 3376 N N . GLY B 1 152 ? -9.914 -23.5 -11.086 1 94.44 152 GLY B N 1
ATOM 3377 C CA . GLY B 1 152 ? -8.617 -23.484 -10.414 1 94.44 152 GLY B CA 1
ATOM 3378 C C . GLY B 1 152 ? -8.328 -22.172 -9.711 1 94.44 152 GLY B C 1
ATOM 3379 O O . GLY B 1 152 ? -7.188 -21.906 -9.32 1 94.44 152 GLY B O 1
ATOM 3380 N N . TYR B 1 153 ? -9.289 -21.281 -9.562 1 95.38 153 TYR B N 1
ATOM 3381 C CA . TYR B 1 153 ? -9.078 -20.016 -8.883 1 95.38 153 TYR B CA 1
ATOM 3382 C C . TYR B 1 153 ? -8.906 -20.219 -7.387 1 95.38 153 TYR B C 1
ATOM 3384 O O . TYR B 1 153 ? -8.203 -19.453 -6.727 1 95.38 153 TYR B O 1
ATOM 3392 N N . ILE B 1 154 ? -9.578 -21.156 -6.848 1 97.06 154 ILE B N 1
ATOM 3393 C CA . ILE B 1 154 ? -9.492 -21.531 -5.441 1 97.06 154 ILE B CA 1
ATOM 3394 C C . ILE B 1 154 ? -9.117 -23 -5.316 1 97.06 154 ILE B C 1
ATOM 3396 O O . ILE B 1 154 ? -9.648 -23.844 -6.047 1 97.06 154 ILE B O 1
ATOM 3400 N N . ASP B 1 155 ? -8.203 -23.281 -4.496 1 96.19 155 ASP B N 1
ATOM 3401 C CA . ASP B 1 155 ? -7.773 -24.641 -4.199 1 96.19 155 ASP B CA 1
ATOM 3402 C C . ASP B 1 155 ? -7.656 -24.875 -2.695 1 96.19 155 ASP B C 1
ATOM 3404 O O . ASP B 1 155 ? -7.512 -23.922 -1.928 1 96.19 155 ASP B O 1
ATOM 3408 N N . ALA B 1 156 ? -7.684 -26.125 -2.295 1 97.31 156 ALA B N 1
ATOM 3409 C CA . ALA B 1 156 ? -7.637 -26.469 -0.876 1 97.31 156 ALA B CA 1
ATOM 3410 C C . ALA B 1 156 ? -6.219 -26.328 -0.325 1 97.31 156 ALA B C 1
ATOM 3412 O O . ALA B 1 156 ? -6.02 -26.312 0.892 1 97.31 156 ALA B O 1
ATOM 3413 N N . LYS B 1 157 ? -5.293 -26.312 -1.188 1 97.69 157 LYS B N 1
ATOM 3414 C CA . LYS B 1 157 ? -3.895 -26.109 -0.82 1 97.69 157 LYS B CA 1
ATOM 3415 C C . LYS B 1 157 ? -3.266 -24.984 -1.64 1 97.69 157 LYS B C 1
ATOM 3417 O O . LYS B 1 157 ? -3.65 -24.766 -2.789 1 97.69 157 LYS B O 1
ATOM 3422 N N . SER B 1 158 ? -2.371 -24.328 -1.029 1 97.88 158 SER B N 1
ATOM 3423 C CA . SER B 1 158 ? -1.668 -23.234 -1.698 1 97.88 158 SER B CA 1
ATOM 3424 C C . SER B 1 158 ? -0.163 -23.328 -1.469 1 97.88 158 SER B C 1
ATOM 3426 O O . SER B 1 158 ? 0.284 -23.625 -0.359 1 97.88 158 SER B O 1
ATOM 3428 N N . GLY B 1 159 ? 0.593 -23.047 -2.502 1 97.94 159 GLY B N 1
ATOM 3429 C CA . GLY B 1 159 ? 2.035 -22.953 -2.34 1 97.94 159 GLY B CA 1
ATOM 3430 C C . GLY B 1 159 ? 2.457 -21.891 -1.354 1 97.94 159 GLY B C 1
ATOM 3431 O O . GLY B 1 159 ? 3.549 -21.953 -0.787 1 97.94 159 GLY B O 1
ATOM 3432 N N . HIS B 1 160 ? 1.646 -20.859 -1.13 1 98.75 160 HIS B N 1
ATOM 3433 C CA . HIS B 1 160 ? 1.939 -19.812 -0.152 1 98.75 160 HIS B CA 1
ATOM 3434 C C . HIS B 1 160 ? 2.119 -20.406 1.243 1 98.75 160 HIS B C 1
ATOM 3436 O O . HIS B 1 160 ? 2.893 -19.875 2.049 1 98.75 160 HIS B O 1
ATOM 3442 N N . SER B 1 161 ? 1.439 -21.5 1.524 1 98.44 161 SER B N 1
ATOM 3443 C CA . SER B 1 161 ? 1.478 -22.078 2.865 1 98.44 161 SER B CA 1
ATOM 3444 C C . SER B 1 161 ? 2.793 -22.812 3.115 1 98.44 161 SER B C 1
ATOM 3446 O O . SER B 1 161 ? 3.1 -23.172 4.254 1 98.44 161 SER B O 1
ATOM 3448 N N . ARG B 1 162 ? 3.58 -22.969 2.064 1 98.19 162 ARG B N 1
ATOM 3449 C CA . ARG B 1 162 ? 4.879 -23.625 2.205 1 98.19 162 ARG B CA 1
ATOM 3450 C C . ARG B 1 162 ? 5.973 -22.609 2.51 1 98.19 162 ARG B C 1
ATOM 3452 O O . ARG B 1 162 ? 7.109 -22.984 2.805 1 98.19 162 ARG B O 1
ATOM 3459 N N . GLY B 1 163 ? 5.66 -21.281 2.369 1 98.19 163 GLY B N 1
ATOM 3460 C CA . GLY B 1 163 ? 6.516 -20.25 2.932 1 98.19 163 GLY B CA 1
ATOM 3461 C C . GLY B 1 163 ? 7.438 -19.609 1.907 1 98.19 163 GLY B C 1
ATOM 3462 O O . GLY B 1 163 ? 8.172 -18.672 2.223 1 98.19 163 GLY B O 1
ATOM 3463 N N . SER B 1 164 ? 7.348 -20.078 0.624 1 98.75 164 SER B N 1
ATOM 3464 C CA . SER B 1 164 ? 8.336 -19.578 -0.322 1 98.75 164 SER B CA 1
ATOM 3465 C C . SER B 1 164 ? 7.672 -19.016 -1.572 1 98.75 164 SER B C 1
ATOM 3467 O O . SER B 1 164 ? 8.312 -18.859 -2.611 1 98.75 164 SER B O 1
ATOM 3469 N N . ALA B 1 165 ? 6.355 -18.812 -1.506 1 98.88 165 ALA B N 1
ATOM 3470 C CA . ALA B 1 165 ? 5.613 -18.109 -2.555 1 98.88 165 ALA B CA 1
ATOM 3471 C C . ALA B 1 165 ? 5.371 -16.656 -2.18 1 98.88 165 ALA B C 1
ATOM 3473 O O . ALA B 1 165 ? 5.387 -16.297 -0.998 1 98.88 165 ALA B O 1
ATOM 3474 N N . ILE B 1 166 ? 5.215 -15.867 -3.213 1 98.94 166 ILE B N 1
ATOM 3475 C CA . ILE B 1 166 ? 5.027 -14.445 -2.973 1 98.94 166 ILE B CA 1
ATOM 3476 C C . ILE B 1 166 ? 4.168 -13.844 -4.082 1 98.94 166 ILE B C 1
ATOM 3478 O O . ILE B 1 166 ? 4.297 -14.219 -5.25 1 98.94 166 ILE B O 1
ATOM 3482 N N . ASP B 1 167 ? 3.246 -12.992 -3.719 1 98.94 167 ASP B N 1
ATOM 3483 C CA . ASP B 1 167 ? 2.473 -12.148 -4.617 1 98.94 167 ASP B CA 1
ATOM 3484 C C . ASP B 1 167 ? 2.932 -10.695 -4.531 1 98.94 167 ASP B C 1
ATOM 3486 O O . ASP B 1 167 ? 2.918 -10.094 -3.455 1 98.94 167 ASP B O 1
ATOM 3490 N N . LEU B 1 168 ? 3.348 -10.148 -5.699 1 98.88 168 LEU B N 1
ATOM 3491 C CA . LEU B 1 168 ? 3.959 -8.828 -5.656 1 98.88 168 LEU B CA 1
ATOM 3492 C C . LEU B 1 168 ? 3.879 -8.141 -7.016 1 98.88 168 LEU B C 1
ATOM 3494 O O . LEU B 1 168 ? 3.459 -8.758 -8 1 98.88 168 LEU B O 1
ATOM 3498 N N . THR B 1 169 ? 4.207 -6.859 -7.07 1 98.81 169 THR B N 1
ATOM 3499 C CA . THR B 1 169 ? 4.309 -6.043 -8.273 1 98.81 169 THR B CA 1
ATOM 3500 C C . THR B 1 169 ? 5.488 -5.078 -8.172 1 98.81 169 THR B C 1
ATOM 3502 O O . THR B 1 169 ? 6.324 -5.203 -7.281 1 98.81 169 THR B O 1
ATOM 3505 N N . LEU B 1 170 ? 5.613 -4.227 -9.164 1 98.81 170 LEU B N 1
ATOM 3506 C CA . LEU B 1 170 ? 6.648 -3.197 -9.18 1 98.81 170 LEU B CA 1
ATOM 3507 C C . LEU B 1 170 ? 6.066 -1.836 -8.82 1 98.81 170 LEU B C 1
ATOM 3509 O O . LEU B 1 170 ? 4.93 -1.523 -9.188 1 98.81 170 LEU B O 1
ATOM 3513 N N . PHE B 1 171 ? 6.801 -1.136 -8.141 1 98.56 171 PHE B N 1
ATOM 3514 C CA . PHE B 1 171 ? 6.539 0.262 -7.816 1 98.56 171 PHE B CA 1
ATOM 3515 C C . PHE B 1 171 ? 7.574 1.17 -8.469 1 98.56 171 PHE B C 1
ATOM 3517 O O . PHE B 1 171 ? 8.781 0.961 -8.305 1 98.56 171 PHE B O 1
ATOM 3524 N N . ASP B 1 172 ? 7.109 2.148 -9.25 1 98.25 172 ASP B N 1
ATOM 3525 C CA . ASP B 1 172 ? 7.996 3.09 -9.922 1 98.25 172 ASP B CA 1
ATOM 3526 C C . ASP B 1 172 ? 8.328 4.273 -9.023 1 98.25 172 ASP B C 1
ATOM 3528 O O . ASP B 1 172 ? 7.461 5.094 -8.719 1 98.25 172 ASP B O 1
ATOM 3532 N N . MET B 1 173 ? 9.547 4.383 -8.633 1 97.19 173 MET B N 1
ATOM 3533 C CA . MET B 1 173 ? 9.93 5.406 -7.672 1 97.19 173 MET B CA 1
ATOM 3534 C C . MET B 1 173 ? 9.805 6.801 -8.273 1 97.19 173 MET B C 1
ATOM 3536 O O . MET B 1 173 ? 9.531 7.77 -7.562 1 97.19 173 MET B O 1
ATOM 3540 N N . ASN B 1 174 ? 9.961 6.926 -9.57 1 94.5 174 ASN B N 1
ATOM 3541 C CA . ASN B 1 174 ? 9.914 8.234 -10.211 1 94.5 174 ASN B CA 1
ATOM 3542 C C . ASN B 1 174 ? 8.492 8.797 -10.242 1 94.5 174 ASN B C 1
ATOM 3544 O O . ASN B 1 174 ? 8.289 9.992 -10.016 1 94.5 174 ASN B O 1
ATOM 3548 N N . THR B 1 175 ? 7.559 7.906 -10.484 1 93.38 175 THR B N 1
ATOM 3549 C CA . THR B 1 175 ? 6.18 8.375 -10.57 1 93.38 175 THR B CA 1
ATOM 3550 C C . THR B 1 175 ? 5.492 8.281 -9.211 1 93.38 175 THR B C 1
ATOM 3552 O O . THR B 1 175 ? 4.438 8.883 -9 1 93.38 175 THR B O 1
ATOM 3555 N N . GLY B 1 176 ? 6.074 7.465 -8.297 1 94.44 176 GLY B N 1
ATOM 3556 C CA . GLY B 1 176 ? 5.449 7.242 -7 1 94.44 176 GLY B CA 1
ATOM 3557 C C . GLY B 1 176 ? 4.184 6.406 -7.086 1 94.44 176 GLY B C 1
ATOM 3558 O O . GLY B 1 176 ? 3.256 6.594 -6.297 1 94.44 176 GLY B O 1
ATOM 3559 N N . LYS B 1 177 ? 4.148 5.582 -8.117 1 95.5 177 LYS B N 1
ATOM 3560 C CA . LYS B 1 177 ? 2.949 4.777 -8.352 1 95.5 177 LYS B CA 1
ATOM 3561 C C . LYS B 1 177 ? 3.309 3.326 -8.648 1 95.5 177 LYS B C 1
ATOM 3563 O O . LYS B 1 177 ? 4.422 3.035 -9.094 1 95.5 177 LYS B O 1
ATOM 3568 N N . GLU B 1 178 ? 2.328 2.473 -8.383 1 97.38 178 GLU B N 1
ATOM 3569 C CA . GLU B 1 178 ? 2.453 1.109 -8.891 1 97.38 178 GLU B CA 1
ATOM 3570 C C . GLU B 1 178 ? 2.596 1.097 -10.414 1 97.38 178 GLU B C 1
ATOM 3572 O O . GLU B 1 178 ? 1.914 1.85 -11.109 1 97.38 178 GLU B O 1
ATOM 3577 N N . VAL B 1 179 ? 3.516 0.249 -10.852 1 98.25 179 VAL B N 1
ATOM 3578 C CA . VAL B 1 179 ? 3.645 0.059 -12.297 1 98.25 179 VAL B CA 1
ATOM 3579 C C . VAL B 1 179 ? 2.359 -0.547 -12.852 1 98.25 179 VAL B C 1
ATOM 3581 O O . VAL B 1 179 ? 1.786 -1.461 -12.258 1 98.25 179 VAL B O 1
ATOM 3584 N N . ASP B 1 180 ? 1.937 -0.033 -14.008 1 97.44 180 ASP B N 1
ATOM 3585 C CA . ASP B 1 180 ? 0.688 -0.499 -14.609 1 97.44 180 ASP B CA 1
ATOM 3586 C C . ASP B 1 180 ? 0.876 -1.852 -15.289 1 97.44 180 ASP B C 1
ATOM 3588 O O . ASP B 1 180 ? 1.466 -1.932 -16.375 1 97.44 180 ASP B O 1
ATOM 3592 N N . MET B 1 181 ? 0.295 -2.848 -14.727 1 97.56 181 MET B N 1
ATOM 3593 C CA . MET B 1 181 ? 0.436 -4.211 -15.234 1 97.56 181 MET B CA 1
ATOM 3594 C C . MET B 1 181 ? -0.766 -4.598 -16.094 1 97.56 181 MET B C 1
ATOM 3596 O O . MET B 1 181 ? -0.837 -5.723 -16.594 1 97.56 181 MET B O 1
ATOM 3600 N N . GLY B 1 182 ? -1.724 -3.715 -16.234 1 94.62 182 GLY B N 1
ATOM 3601 C CA . GLY B 1 182 ? -2.893 -3.961 -17.062 1 94.62 182 GLY B CA 1
ATOM 3602 C C . GLY B 1 182 ? -3.959 -4.781 -16.359 1 94.62 182 GLY B C 1
ATOM 3603 O O . GLY B 1 182 ? -4.887 -5.285 -17 1 94.62 182 GLY B O 1
ATOM 3604 N N . GLY B 1 183 ? -3.857 -4.957 -15.141 1 91.25 183 GLY B N 1
ATOM 3605 C CA . GLY B 1 183 ? -4.793 -5.684 -14.297 1 91.25 183 GLY B CA 1
ATOM 3606 C C . GLY B 1 183 ? -4.488 -5.547 -12.812 1 91.25 183 GLY B C 1
ATOM 3607 O O . GLY B 1 183 ? -3.436 -5.027 -12.438 1 91.25 183 GLY B O 1
ATOM 3608 N N . THR B 1 184 ? -5.449 -6.031 -12.039 1 91 184 THR B N 1
ATOM 3609 C CA . THR B 1 184 ? -5.316 -5.863 -10.594 1 91 184 THR B CA 1
ATOM 3610 C C . THR B 1 184 ? -4.957 -7.188 -9.922 1 91 184 THR B C 1
ATOM 3612 O O . THR B 1 184 ? -5.312 -8.258 -10.422 1 91 184 THR B O 1
ATOM 3615 N N . PHE B 1 185 ? -4.203 -7.098 -8.805 1 96.38 185 PHE B N 1
ATOM 3616 C CA . PHE B 1 185 ? -3.92 -8.242 -7.945 1 96.38 185 PHE B CA 1
ATOM 3617 C C . PHE B 1 185 ? -5.207 -8.953 -7.555 1 96.38 185 PHE B C 1
ATOM 3619 O O . PHE B 1 185 ? -6.203 -8.312 -7.219 1 96.38 185 PHE B O 1
ATOM 3626 N N . ASP B 1 186 ? -5.301 -10.305 -7.699 1 96.94 186 ASP B N 1
ATOM 3627 C CA . ASP B 1 186 ? -6.355 -11.219 -7.27 1 96.94 186 ASP B CA 1
ATOM 3628 C C . ASP B 1 186 ? -7.539 -11.188 -8.234 1 96.94 186 ASP B C 1
ATOM 3630 O O . ASP B 1 186 ? -8.633 -11.641 -7.898 1 96.94 186 ASP B O 1
ATOM 3634 N N . HIS B 1 187 ? -7.328 -10.586 -9.406 1 95.38 187 HIS B N 1
ATOM 3635 C CA . HIS B 1 187 ? -8.391 -10.68 -10.406 1 95.38 187 HIS B CA 1
ATOM 3636 C C . HIS B 1 187 ? -8.508 -12.094 -10.961 1 95.38 187 HIS B C 1
ATOM 3638 O O . HIS B 1 187 ? -7.527 -12.656 -11.453 1 95.38 187 HIS B O 1
ATOM 3644 N N . PHE B 1 188 ? -9.695 -12.641 -10.844 1 95.12 188 PHE B N 1
ATOM 3645 C CA . PHE B 1 188 ? -9.961 -13.953 -11.422 1 95.12 188 PHE B CA 1
ATOM 3646 C C . PHE B 1 188 ? -10.375 -13.836 -12.883 1 95.12 188 PHE B C 1
ATOM 3648 O O . PHE B 1 188 ? -11.508 -13.469 -13.188 1 95.12 188 PHE B O 1
ATOM 3655 N N . GLY B 1 189 ? -9.453 -14.234 -13.773 1 91.75 189 GLY B N 1
ATOM 3656 C CA . GLY B 1 189 ? -9.719 -14.188 -15.203 1 91.75 189 GLY B CA 1
ATOM 3657 C C . GLY B 1 189 ? -8.492 -14.461 -16.047 1 91.75 189 GLY B C 1
ATOM 3658 O O . GLY B 1 189 ? -7.363 -14.398 -15.555 1 91.75 189 GLY B O 1
ATOM 3659 N N . LEU B 1 190 ? -8.68 -14.695 -17.281 1 90.81 190 LEU B N 1
ATOM 3660 C CA . LEU B 1 190 ? -7.598 -15.008 -18.203 1 90.81 190 LEU B CA 1
ATOM 3661 C C . LEU B 1 190 ? -6.648 -13.828 -18.359 1 90.81 190 LEU B C 1
ATOM 3663 O O . LEU B 1 190 ? -5.461 -14.008 -18.641 1 90.81 190 LEU B O 1
ATOM 3667 N N . GLU B 1 191 ? -7.164 -12.625 -18.094 1 92.12 191 GLU B N 1
ATOM 3668 C CA . GLU B 1 191 ? -6.363 -11.406 -18.203 1 92.12 191 GLU B CA 1
ATOM 3669 C C . GLU B 1 191 ? -5.211 -11.422 -17.203 1 92.12 191 GLU B C 1
ATOM 3671 O O . GLU B 1 191 ? -4.246 -10.672 -17.344 1 92.12 191 GLU B O 1
ATOM 3676 N N . SER B 1 192 ? -5.328 -12.227 -16.203 1 94.81 192 SER B N 1
ATOM 3677 C CA . SER B 1 192 ? -4.297 -12.289 -15.172 1 94.81 192 SER B CA 1
ATOM 3678 C C . SER B 1 192 ? -3.189 -13.266 -15.562 1 94.81 192 SER B C 1
ATOM 3680 O O . SER B 1 192 ? -2.145 -13.312 -14.906 1 94.81 192 SER B O 1
ATOM 3682 N N . HIS B 1 193 ? -3.363 -14.031 -16.609 1 95 193 HIS B N 1
ATOM 3683 C CA . HIS B 1 193 ? -2.363 -15 -17.047 1 95 193 HIS B CA 1
ATOM 3684 C C . HIS B 1 193 ? -1.157 -14.305 -17.656 1 95 193 HIS B C 1
ATOM 3686 O O . HIS B 1 193 ? -1.311 -13.336 -18.406 1 95 193 HIS B O 1
ATOM 3692 N N . PRO B 1 194 ? 0.066 -14.82 -17.375 1 95.44 194 PRO B N 1
ATOM 3693 C CA . PRO B 1 194 ? 1.258 -14.234 -17.984 1 95.44 194 PRO B CA 1
ATOM 3694 C C . PRO B 1 194 ? 1.216 -14.289 -19.516 1 95.44 194 PRO B C 1
ATOM 3696 O O . PRO B 1 194 ? 1.879 -13.492 -20.188 1 95.44 194 PRO B O 1
ATOM 3699 N N . THR B 1 195 ? 0.398 -15.172 -20.125 1 93.31 195 THR B N 1
ATOM 3700 C CA . THR B 1 195 ? 0.332 -15.352 -21.578 1 93.31 195 THR B CA 1
ATOM 3701 C C . THR B 1 195 ? -0.667 -14.383 -22.203 1 93.31 195 THR B C 1
ATOM 3703 O O . THR B 1 195 ? -0.811 -14.336 -23.422 1 93.31 195 THR B O 1
ATOM 3706 N N . TRP B 1 196 ? -1.408 -13.656 -21.375 1 92.5 196 TRP B N 1
ATOM 3707 C CA . TRP B 1 196 ? -2.395 -12.727 -21.906 1 92.5 196 TRP B CA 1
ATOM 3708 C C . TRP B 1 196 ? -1.729 -11.672 -22.781 1 92.5 196 TRP B C 1
ATOM 3710 O O . TRP B 1 196 ? -0.889 -10.898 -22.312 1 92.5 196 TRP B O 1
ATOM 3720 N N . CYS B 1 197 ? -2.021 -11.672 -24.047 1 92.69 197 CYS B N 1
ATOM 3721 C CA . CYS B 1 197 ? -1.636 -10.703 -25.062 1 92.69 197 CYS B CA 1
ATOM 3722 C C . CYS B 1 197 ? -0.159 -10.836 -25.422 1 92.69 197 CYS B C 1
ATOM 3724 O O . CYS B 1 197 ? 0.436 -9.922 -25.984 1 92.69 197 CYS B O 1
ATOM 3726 N N . GLY B 1 198 ? 0.442 -11.938 -25.031 1 95.31 198 GLY B N 1
ATOM 3727 C CA . GLY B 1 198 ? 1.84 -12.109 -25.391 1 95.31 198 GLY B CA 1
ATOM 3728 C C . GLY B 1 198 ? 2.4 -13.461 -24.984 1 95.31 198 GLY B C 1
ATOM 3729 O O . GLY B 1 198 ? 1.668 -14.32 -24.484 1 95.31 198 GLY B O 1
ATOM 3730 N N . ASP B 1 199 ? 3.713 -13.617 -25.297 1 96.19 199 ASP B N 1
ATOM 3731 C CA . ASP B 1 199 ? 4.461 -14.82 -24.953 1 96.19 199 ASP B CA 1
ATOM 3732 C C . ASP B 1 199 ? 5.492 -14.531 -23.859 1 96.19 199 ASP B C 1
ATOM 3734 O O . ASP B 1 199 ? 6.547 -13.953 -24.141 1 96.19 199 ASP B O 1
ATOM 3738 N N . PRO B 1 200 ? 5.191 -14.961 -22.656 1 96.31 200 PRO B N 1
ATOM 3739 C CA . PRO B 1 200 ? 6.109 -14.617 -21.578 1 96.31 200 PRO B CA 1
ATOM 3740 C C . PRO B 1 200 ? 7.469 -15.305 -21.703 1 96.31 200 PRO B C 1
ATOM 3742 O O . PRO B 1 200 ? 8.453 -14.852 -21.125 1 96.31 200 PRO B O 1
ATOM 3745 N N . ASN B 1 201 ? 7.57 -16.375 -22.438 1 95.5 201 ASN B N 1
ATOM 3746 C CA . ASN B 1 201 ? 8.844 -17.078 -22.609 1 95.5 201 ASN B CA 1
ATOM 3747 C C . ASN B 1 201 ? 9.805 -16.266 -23.469 1 95.5 201 ASN B C 1
ATOM 3749 O O . ASN B 1 201 ? 11.016 -16.25 -23.219 1 95.5 201 ASN B O 1
ATOM 3753 N N . THR B 1 202 ? 9.281 -15.508 -24.375 1 95.62 202 THR B N 1
ATOM 3754 C CA . THR B 1 202 ? 10.125 -14.703 -25.25 1 95.62 202 THR B CA 1
ATOM 3755 C C . THR B 1 202 ? 10.078 -13.234 -24.844 1 95.62 202 THR B C 1
ATOM 3757 O O . THR B 1 202 ? 10.914 -12.438 -25.281 1 95.62 202 THR B O 1
ATOM 3760 N N . GLY B 1 203 ? 9.078 -12.867 -24.109 1 95.69 203 GLY B N 1
ATOM 3761 C CA . GLY B 1 203 ? 8.883 -11.484 -23.734 1 95.69 203 GLY B CA 1
ATOM 3762 C C . GLY B 1 203 ? 8.227 -10.648 -24.812 1 95.69 203 GLY B C 1
ATOM 3763 O O . GLY B 1 203 ? 8.18 -9.422 -24.719 1 95.69 203 GLY B O 1
ATOM 3764 N N . LYS B 1 204 ? 7.695 -11.289 -25.828 1 96.69 204 LYS B N 1
ATOM 3765 C CA . LYS B 1 204 ? 7.152 -10.562 -26.969 1 96.69 204 LYS B CA 1
ATOM 3766 C C . LYS B 1 204 ? 5.66 -10.297 -26.781 1 96.69 204 LYS B C 1
ATOM 3768 O O . LYS B 1 204 ? 4.895 -11.203 -26.469 1 96.69 204 LYS B O 1
ATOM 3773 N N . TYR B 1 205 ? 5.289 -9.07 -26.984 1 97.12 205 TYR B N 1
ATOM 3774 C CA . TYR B 1 205 ? 3.883 -8.695 -27.078 1 97.12 205 TYR B CA 1
ATOM 3775 C C . TYR B 1 205 ? 3.307 -9.07 -28.438 1 97.12 205 TYR B C 1
ATOM 3777 O O . TYR B 1 205 ? 3.881 -8.734 -29.484 1 97.12 205 TYR B O 1
ATOM 3785 N N . THR B 1 206 ? 2.1 -9.711 -28.531 1 94.38 206 THR B N 1
ATOM 3786 C CA . THR B 1 206 ? 1.489 -10.117 -29.797 1 94.38 206 THR B CA 1
ATOM 3787 C C . THR B 1 206 ? 0.088 -9.531 -29.938 1 94.38 206 THR B C 1
ATOM 3789 O O . THR B 1 206 ? -0.479 -9.516 -31.031 1 94.38 206 THR B O 1
ATOM 3792 N N . GLY B 1 207 ? -0.421 -9.109 -28.797 1 91.19 207 GLY B N 1
ATOM 3793 C CA . GLY B 1 207 ? -1.795 -8.641 -28.781 1 91.19 207 GLY B CA 1
ATOM 3794 C C . GLY B 1 207 ? -2.816 -9.758 -28.859 1 91.19 207 GLY B C 1
ATOM 3795 O O . GLY B 1 207 ? -4.02 -9.5 -28.922 1 91.19 207 GLY B O 1
ATOM 3796 N N . LYS B 1 208 ? -2.391 -10.922 -28.859 1 86.12 208 LYS B N 1
ATOM 3797 C CA . LYS B 1 208 ? -3.271 -12.078 -29 1 86.12 208 LYS B CA 1
ATOM 3798 C C . LYS B 1 208 ? -3.543 -12.727 -27.641 1 86.12 208 LYS B C 1
ATOM 3800 O O . LYS B 1 208 ? -2.73 -12.609 -26.719 1 86.12 208 LYS B O 1
ATOM 3805 N N . PHE B 1 209 ? -4.695 -13.203 -27.484 1 80.12 209 PHE B N 1
ATOM 3806 C CA . PHE B 1 209 ? -5.012 -13.938 -26.266 1 80.12 209 PHE B CA 1
ATOM 3807 C C . PHE B 1 209 ? -5.957 -15.094 -26.562 1 80.12 209 PHE B C 1
ATOM 3809 O O . PHE B 1 209 ? -6.582 -15.141 -27.625 1 80.12 209 PHE B O 1
ATOM 3816 N N . GLU B 1 210 ? -5.867 -16 -25.703 1 73.75 210 GLU B N 1
ATOM 3817 C CA . GLU B 1 210 ? -6.762 -17.156 -25.797 1 73.75 210 GLU B CA 1
ATOM 3818 C C . GLU B 1 210 ? -8.117 -16.859 -25.156 1 73.75 210 GLU B C 1
ATOM 3820 O O . GLU B 1 210 ? -8.211 -16.031 -24.234 1 73.75 210 GLU B O 1
ATOM 3825 N N . GLY B 1 211 ? -9.117 -17.312 -25.719 1 68.88 211 GLY B N 1
ATOM 3826 C CA . GLY B 1 211 ? -10.438 -17.203 -25.109 1 68.88 211 GLY B CA 1
ATOM 3827 C C . GLY B 1 211 ? -11.516 -16.812 -26.109 1 68.88 211 GLY B C 1
ATOM 3828 O O . GLY B 1 211 ? -11.211 -16.359 -27.219 1 68.88 211 GLY B O 1
ATOM 3829 N N . LYS B 1 212 ? -12.688 -17.219 -25.844 1 58.91 212 LYS B N 1
ATOM 3830 C CA . LYS B 1 212 ? -13.82 -17.062 -26.766 1 58.91 212 LYS B CA 1
ATOM 3831 C C . LYS B 1 212 ? -14.273 -15.602 -26.828 1 58.91 212 LYS B C 1
ATOM 3833 O O . LYS B 1 212 ? -14.836 -15.172 -27.828 1 58.91 212 LYS B O 1
ATOM 3838 N N . SER B 1 213 ? -14.07 -14.844 -25.719 1 58.59 213 SER B N 1
ATOM 3839 C CA . SER B 1 213 ? -14.547 -13.461 -25.688 1 58.59 213 SER B CA 1
ATOM 3840 C C . SER B 1 213 ? -13.578 -12.555 -24.953 1 58.59 213 SER B C 1
ATOM 3842 O O . SER B 1 213 ? -12.852 -13.008 -24.062 1 58.59 213 SER B O 1
ATOM 3844 N N . VAL B 1 214 ? -13.492 -11.352 -25.625 1 57.62 214 VAL B N 1
ATOM 3845 C CA . VAL B 1 214 ? -12.688 -10.32 -24.984 1 57.62 214 VAL B CA 1
ATOM 3846 C C . VAL B 1 214 ? -13.344 -9.922 -23.656 1 57.62 214 VAL B C 1
ATOM 3848 O O . VAL B 1 214 ? -14.523 -9.562 -23.625 1 57.62 214 VAL B O 1
ATOM 3851 N N . PRO B 1 215 ? -12.539 -10.094 -22.641 1 65.56 215 PRO B N 1
ATOM 3852 C CA . PRO B 1 215 ? -13.094 -9.672 -21.359 1 65.56 215 PRO B CA 1
ATOM 3853 C C . PRO B 1 215 ? -13.484 -8.195 -21.344 1 65.56 215 PRO B C 1
ATOM 3855 O O . PRO B 1 215 ? -13.047 -7.43 -22.203 1 65.56 215 PRO B O 1
ATOM 3858 N N . LYS B 1 216 ? -14.398 -7.84 -20.453 1 62.47 216 LYS B N 1
ATOM 3859 C CA . LYS B 1 216 ? -14.891 -6.48 -20.266 1 62.47 216 LYS B CA 1
ATOM 3860 C C . LYS B 1 216 ? -13.734 -5.484 -20.188 1 62.47 216 LYS B C 1
ATOM 3862 O O . LYS B 1 216 ? -13.812 -4.387 -20.734 1 62.47 216 LYS B O 1
ATOM 3867 N N . ASN B 1 217 ? -12.609 -5.977 -19.625 1 65.56 217 ASN B N 1
ATOM 3868 C CA . ASN B 1 217 ? -11.5 -5.055 -19.422 1 65.56 217 ASN B CA 1
ATOM 3869 C C . ASN B 1 217 ? -10.594 -4.992 -20.641 1 65.56 217 ASN B C 1
ATOM 3871 O O . ASN B 1 217 ? -9.711 -4.133 -20.719 1 65.56 217 ASN B O 1
ATOM 3875 N N . GLY B 1 218 ? -10.812 -5.898 -21.531 1 75.69 218 GLY B N 1
ATOM 3876 C CA . GLY B 1 218 ? -10.156 -5.836 -22.828 1 75.69 218 GLY B CA 1
ATOM 3877 C C . GLY B 1 218 ? -8.711 -6.305 -22.797 1 75.69 218 GLY B C 1
ATOM 3878 O O . GLY B 1 218 ? -8.344 -7.125 -21.953 1 75.69 218 GLY B O 1
ATOM 3879 N N . LYS B 1 219 ? -7.961 -5.902 -23.766 1 86.94 219 LYS B N 1
ATOM 3880 C CA . LYS B 1 219 ? -6.547 -6.23 -23.922 1 86.94 219 LYS B CA 1
ATOM 3881 C C . LYS B 1 219 ? -5.664 -5.312 -23.094 1 86.94 219 LYS B C 1
ATOM 3883 O O . LYS B 1 219 ? -6.066 -4.195 -22.75 1 86.94 219 LYS B O 1
ATOM 3888 N N . ILE B 1 220 ? -4.582 -5.941 -22.656 1 93.94 220 ILE B N 1
ATOM 3889 C CA . ILE B 1 220 ? -3.578 -5.051 -22.094 1 93.94 220 ILE B CA 1
ATOM 3890 C C . ILE B 1 220 ? -2.715 -4.461 -23.203 1 93.94 220 ILE B C 1
ATOM 3892 O O . ILE B 1 220 ? -2.654 -5.008 -24.312 1 93.94 220 ILE B O 1
ATOM 3896 N N . THR B 1 221 ? -2.107 -3.35 -22.922 1 95.75 221 THR B N 1
ATOM 3897 C CA . THR B 1 221 ? -1.259 -2.674 -23.906 1 95.75 221 THR B CA 1
ATOM 3898 C C . THR B 1 221 ? 0.124 -3.316 -23.953 1 95.75 221 THR B C 1
ATOM 3900 O O . THR B 1 221 ? 0.481 -4.105 -23.078 1 95.75 221 THR B O 1
ATOM 3903 N N . GLU B 1 222 ? 0.872 -3.004 -25 1 97.06 222 GLU B N 1
ATOM 3904 C CA . GLU B 1 222 ? 2.25 -3.471 -25.109 1 97.06 222 GLU B CA 1
ATOM 3905 C C . GLU B 1 222 ? 3.086 -3.029 -23.922 1 97.06 222 GLU B C 1
ATOM 3907 O O . GLU B 1 222 ? 3.9 -3.801 -23.406 1 97.06 222 GLU B O 1
ATOM 3912 N N . LYS B 1 223 ? 2.9 -1.786 -23.5 1 97.94 223 LYS B N 1
ATOM 3913 C CA . LYS B 1 223 ? 3.643 -1.274 -22.344 1 97.94 223 LYS B CA 1
ATOM 3914 C C . LYS B 1 223 ? 3.322 -2.072 -21.078 1 97.94 223 LYS B C 1
ATOM 3916 O O . LYS B 1 223 ? 4.223 -2.41 -20.312 1 97.94 223 LYS B O 1
ATOM 3921 N N . GLN B 1 224 ? 2.098 -2.352 -20.891 1 97.69 224 GLN B N 1
ATOM 3922 C CA . GLN B 1 224 ? 1.668 -3.127 -19.734 1 97.69 224 GLN B CA 1
ATOM 3923 C C . GLN B 1 224 ? 2.273 -4.527 -19.75 1 97.69 224 GLN B C 1
ATOM 3925 O O . GLN B 1 224 ? 2.732 -5.027 -18.719 1 97.69 224 GLN B O 1
ATOM 3930 N N . PHE B 1 225 ? 2.254 -5.152 -20.891 1 97.81 225 PHE B N 1
ATOM 3931 C CA . PHE B 1 225 ? 2.875 -6.465 -21.031 1 97.81 225 PHE B CA 1
ATOM 3932 C C . PHE B 1 225 ? 4.367 -6.391 -20.719 1 97.81 225 PHE B C 1
ATOM 3934 O O . PHE B 1 225 ? 4.902 -7.23 -20 1 97.81 225 PHE B O 1
ATOM 3941 N N . LYS B 1 226 ? 5.008 -5.418 -21.266 1 98.12 226 LYS B N 1
ATOM 3942 C CA . LYS B 1 226 ? 6.434 -5.223 -21.016 1 98.12 226 LYS B CA 1
ATOM 3943 C C . LYS B 1 226 ? 6.711 -5.035 -19.531 1 98.12 226 LYS B C 1
ATOM 3945 O O . LYS B 1 226 ? 7.719 -5.527 -19.016 1 98.12 226 LYS B O 1
ATOM 3950 N N . ASN B 1 227 ? 5.848 -4.293 -18.859 1 98.56 227 ASN B N 1
ATOM 3951 C CA . ASN B 1 227 ? 5.973 -4.125 -17.406 1 98.56 227 ASN B CA 1
ATOM 3952 C C . ASN B 1 227 ? 5.934 -5.465 -16.688 1 98.56 227 ASN B C 1
ATOM 3954 O O . ASN B 1 227 ? 6.738 -5.715 -15.781 1 98.56 227 ASN B O 1
ATOM 3958 N N . ARG B 1 228 ? 5.016 -6.312 -17.094 1 98.62 228 ARG B N 1
ATOM 3959 C CA . ARG B 1 228 ? 4.945 -7.645 -16.5 1 98.62 228 ARG B CA 1
ATOM 3960 C C . ARG B 1 228 ? 6.246 -8.414 -16.719 1 98.62 228 ARG B C 1
ATOM 3962 O O . ARG B 1 228 ? 6.707 -9.125 -15.836 1 98.62 228 ARG B O 1
ATOM 3969 N N . MET B 1 229 ? 6.816 -8.227 -17.906 1 98.62 229 MET B N 1
ATOM 3970 C CA . MET B 1 229 ? 8.039 -8.953 -18.234 1 98.62 229 MET B CA 1
ATOM 3971 C C . MET B 1 229 ? 9.219 -8.438 -17.422 1 98.62 229 MET B C 1
ATOM 3973 O O . MET B 1 229 ? 10.117 -9.203 -17.062 1 98.62 229 MET B O 1
ATOM 3977 N N . ILE B 1 230 ? 9.25 -7.145 -17.062 1 98.69 230 ILE B N 1
ATOM 3978 C CA . ILE B 1 230 ? 10.297 -6.605 -16.203 1 98.69 230 ILE B CA 1
ATOM 3979 C C . ILE B 1 230 ? 10.289 -7.328 -14.859 1 98.69 230 ILE B C 1
ATOM 3981 O O . ILE B 1 230 ? 11.328 -7.781 -14.383 1 98.69 230 ILE B O 1
ATOM 3985 N N . LEU B 1 231 ? 9.148 -7.465 -14.281 1 98.81 231 LEU B N 1
ATOM 3986 C CA . LEU B 1 231 ? 9.016 -8.172 -13.008 1 98.81 231 LEU B CA 1
ATOM 3987 C C . LEU B 1 231 ? 9.398 -9.633 -13.156 1 98.81 231 LEU B C 1
ATOM 3989 O O . LEU B 1 231 ? 10.188 -10.156 -12.359 1 98.81 231 LEU B O 1
ATOM 3993 N N . ARG B 1 232 ? 8.82 -10.266 -14.164 1 98.81 232 ARG B N 1
ATOM 3994 C CA . ARG B 1 232 ? 9.039 -11.688 -14.398 1 98.81 232 ARG B CA 1
ATOM 3995 C C . ARG B 1 232 ? 10.531 -11.992 -14.547 1 98.81 232 ARG B C 1
ATOM 3997 O O . ARG B 1 232 ? 11.039 -12.922 -13.914 1 98.81 232 ARG B O 1
ATOM 4004 N N . GLU B 1 233 ? 11.195 -11.227 -15.328 1 98.62 233 GLU B N 1
ATOM 4005 C CA . GLU B 1 233 ? 12.617 -11.438 -15.578 1 98.62 233 GLU B CA 1
ATOM 4006 C C . GLU B 1 233 ? 13.438 -11.234 -14.305 1 98.62 233 GLU B C 1
ATOM 4008 O O . GLU B 1 233 ? 14.352 -12.016 -14.016 1 98.62 233 GLU B O 1
ATOM 4013 N N . ALA B 1 234 ? 13.125 -10.188 -13.578 1 98.81 234 ALA B N 1
ATOM 4014 C CA . ALA B 1 234 ? 13.844 -9.922 -12.336 1 98.81 234 ALA B CA 1
ATOM 4015 C C . ALA B 1 234 ? 13.688 -11.07 -11.352 1 98.81 234 ALA B C 1
ATOM 4017 O O . ALA B 1 234 ? 14.656 -11.484 -10.703 1 98.81 234 ALA B O 1
ATOM 4018 N N . MET B 1 235 ? 12.508 -11.602 -11.234 1 98.94 235 MET B N 1
ATOM 4019 C CA . MET B 1 235 ? 12.227 -12.695 -10.312 1 98.94 235 MET B CA 1
ATOM 4020 C C . MET B 1 235 ? 12.945 -13.969 -10.75 1 98.94 235 MET B C 1
ATOM 4022 O O . MET B 1 235 ? 13.617 -14.617 -9.953 1 98.94 235 MET B O 1
ATOM 4026 N N . MET B 1 236 ? 12.812 -14.32 -11.977 1 98.88 236 MET B N 1
ATOM 4027 C CA . MET B 1 236 ? 13.383 -15.57 -12.484 1 98.88 236 MET B CA 1
ATOM 4028 C C . MET B 1 236 ? 14.906 -15.547 -12.406 1 98.88 236 MET B C 1
ATOM 4030 O O . MET B 1 236 ? 15.531 -16.578 -12.18 1 98.88 236 MET B O 1
ATOM 4034 N N . LYS B 1 237 ? 15.469 -14.391 -12.617 1 98.75 237 LYS B N 1
ATOM 4035 C CA . LYS B 1 237 ? 16.922 -14.234 -12.539 1 98.75 237 LYS B CA 1
ATOM 4036 C C . LYS B 1 237 ? 17.453 -14.727 -11.203 1 98.75 237 LYS B C 1
ATOM 4038 O O . LYS B 1 237 ? 18.578 -15.219 -11.117 1 98.75 237 LYS B O 1
ATOM 4043 N N . HIS B 1 238 ? 16.656 -14.594 -10.188 1 98.75 238 HIS B N 1
ATOM 4044 C CA . HIS B 1 238 ? 17.156 -14.922 -8.859 1 98.75 238 HIS B CA 1
ATOM 4045 C C . HIS B 1 238 ? 16.422 -16.125 -8.281 1 98.75 238 HIS B C 1
ATOM 4047 O O . HIS B 1 238 ? 16.219 -16.219 -7.066 1 98.75 238 HIS B O 1
ATOM 4053 N N . GLY B 1 239 ? 15.938 -17.016 -9.125 1 98.75 239 GLY B N 1
ATOM 4054 C CA . GLY B 1 239 ? 15.578 -18.359 -8.711 1 98.75 239 GLY B CA 1
ATOM 4055 C C . GLY B 1 239 ? 14.094 -18.531 -8.461 1 98.75 239 GLY B C 1
ATOM 4056 O O . GLY B 1 239 ? 13.648 -19.609 -8.055 1 98.75 239 GLY B O 1
ATOM 4057 N N . PHE B 1 240 ? 13.32 -17.531 -8.672 1 98.94 240 PHE B N 1
ATOM 4058 C CA . PHE B 1 240 ? 11.875 -17.672 -8.539 1 98.94 240 PHE B CA 1
ATOM 4059 C C . PHE B 1 240 ? 11.258 -18.172 -9.844 1 98.94 240 PHE B C 1
ATOM 4061 O O . PHE B 1 240 ? 11.75 -17.859 -10.93 1 98.94 240 PHE B O 1
ATOM 4068 N N . GLU B 1 241 ? 10.195 -18.891 -9.68 1 98.69 241 GLU B N 1
ATOM 4069 C CA . GLU B 1 241 ? 9.438 -19.406 -10.82 1 98.69 241 GLU B CA 1
ATOM 4070 C C . GLU B 1 241 ? 8.008 -18.859 -10.82 1 98.69 241 GLU B C 1
ATOM 4072 O O . GLU B 1 241 ? 7.363 -18.797 -9.773 1 98.69 241 GLU B O 1
ATOM 4077 N N . PRO B 1 242 ? 7.586 -18.422 -12.023 1 98.44 242 PRO B N 1
ATOM 4078 C CA . PRO B 1 242 ? 6.195 -17.984 -12.148 1 98.44 242 PRO B CA 1
ATOM 4079 C C . PRO B 1 242 ? 5.215 -19.141 -12.273 1 98.44 242 PRO B C 1
ATOM 4081 O O . PRO B 1 242 ? 5.629 -20.297 -12.438 1 98.44 242 PRO B O 1
ATOM 4084 N N . ILE B 1 243 ? 3.924 -18.906 -12.102 1 97.44 243 ILE B N 1
ATOM 4085 C CA . ILE B 1 243 ? 2.873 -19.844 -12.477 1 97.44 243 ILE B CA 1
ATOM 4086 C C . ILE B 1 243 ? 2.137 -19.328 -13.711 1 97.44 243 ILE B C 1
ATOM 4088 O O . ILE B 1 243 ? 2.328 -18.188 -14.133 1 97.44 243 ILE B O 1
ATOM 4092 N N . ASP B 1 244 ? 1.327 -20.094 -14.289 1 94.75 244 ASP B N 1
ATOM 4093 C CA . ASP B 1 244 ? 0.775 -19.797 -15.609 1 94.75 244 ASP B CA 1
ATOM 4094 C C . ASP B 1 244 ? -0.554 -19.047 -15.492 1 94.75 244 ASP B C 1
ATOM 4096 O O . ASP B 1 244 ? -1.125 -18.625 -16.5 1 94.75 244 ASP B O 1
ATOM 4100 N N . THR B 1 245 ? -1 -18.797 -14.266 1 95.38 245 THR B N 1
ATOM 4101 C CA . THR B 1 245 ? -2.359 -18.281 -14.141 1 95.38 245 THR B CA 1
ATOM 4102 C C . THR B 1 245 ? -2.363 -16.906 -13.5 1 95.38 245 THR B C 1
ATOM 4104 O O . THR B 1 245 ? -3.387 -16.219 -13.492 1 95.38 245 THR B O 1
ATOM 4107 N N . GLU B 1 246 ? -1.239 -16.438 -12.953 1 97.5 246 GLU B N 1
ATOM 4108 C CA . GLU B 1 246 ? -1.142 -15.172 -12.227 1 97.5 246 GLU B CA 1
ATOM 4109 C C . GLU B 1 246 ? 0.166 -14.453 -12.547 1 97.5 246 GLU B C 1
ATOM 4111 O O . GLU B 1 246 ? 1.247 -14.945 -12.211 1 97.5 246 GLU B O 1
ATOM 4116 N N . TRP B 1 247 ? 0.045 -13.258 -13.117 1 98.19 247 TRP B N 1
ATOM 4117 C CA . TRP B 1 247 ? 1.254 -12.523 -13.492 1 98.19 247 TRP B CA 1
ATOM 4118 C C . TRP B 1 247 ? 2.018 -12.062 -12.25 1 98.19 247 TRP B C 1
ATOM 4120 O O . TRP B 1 247 ? 3.217 -11.789 -12.32 1 98.19 247 TRP B O 1
ATOM 4130 N N . TRP B 1 248 ? 1.371 -12 -11.062 1 98.75 248 TRP B N 1
ATOM 4131 C CA . TRP B 1 248 ? 1.956 -11.43 -9.852 1 98.75 248 TRP B CA 1
ATOM 4132 C C . TRP B 1 248 ? 2.574 -12.523 -8.984 1 98.75 248 TRP B C 1
ATOM 4134 O O . TRP B 1 248 ? 3.186 -12.234 -7.957 1 98.75 248 TRP B O 1
ATOM 4144 N N . HIS B 1 249 ? 2.422 -13.773 -9.25 1 98.88 249 HIS B N 1
ATOM 4145 C CA . HIS B 1 249 ? 2.76 -14.875 -8.352 1 98.88 249 HIS B CA 1
ATOM 4146 C C . HIS B 1 249 ? 4.07 -15.539 -8.758 1 98.88 249 HIS B C 1
ATOM 4148 O O . HIS B 1 249 ? 4.242 -15.914 -9.922 1 98.88 249 HIS B O 1
ATOM 4154 N N . PHE B 1 250 ? 4.934 -15.703 -7.758 1 98.94 250 PHE B N 1
ATOM 4155 C CA . PHE B 1 250 ? 6.191 -16.422 -7.938 1 98.94 250 PHE B CA 1
ATOM 4156 C C . PHE B 1 250 ? 6.492 -17.297 -6.73 1 98.94 250 PHE B C 1
ATOM 4158 O O . PHE B 1 250 ? 6.004 -17.047 -5.629 1 98.94 250 PHE B O 1
ATOM 4165 N N . PHE B 1 251 ? 7.238 -18.359 -6.941 1 98.88 251 PHE B N 1
ATOM 4166 C CA . PHE B 1 251 ? 7.727 -19.156 -5.828 1 98.88 251 PHE B CA 1
ATOM 4167 C C . PHE B 1 251 ? 9.188 -19.531 -6.031 1 98.88 251 PHE B C 1
ATOM 4169 O O . PHE B 1 251 ? 9.664 -19.625 -7.168 1 98.88 251 PHE B O 1
ATOM 4176 N N . LEU B 1 252 ? 9.961 -19.625 -4.922 1 98.88 252 LEU B N 1
ATOM 4177 C CA . LEU B 1 252 ? 11.375 -19.984 -4.996 1 98.88 252 LEU B CA 1
ATOM 4178 C C . LEU B 1 252 ? 11.531 -21.422 -5.48 1 98.88 252 LEU B C 1
ATOM 4180 O O . LEU B 1 252 ? 10.992 -22.359 -4.875 1 98.88 252 LEU B O 1
ATOM 4184 N N . LYS B 1 253 ? 12.391 -21.453 -6.504 1 97.5 253 LYS B N 1
ATOM 4185 C CA . LYS B 1 253 ? 12.742 -22.781 -6.973 1 97.5 253 LYS B CA 1
ATOM 4186 C C . LYS B 1 253 ? 13.484 -23.562 -5.895 1 97.5 253 LYS B C 1
ATOM 4188 O O . LYS B 1 253 ? 14.32 -23.016 -5.18 1 97.5 253 LYS B O 1
ATOM 4193 N N . ASN B 1 254 ? 13.258 -24.797 -5.66 1 96.81 254 ASN B N 1
ATOM 4194 C CA . ASN B 1 254 ? 13.867 -25.641 -4.645 1 96.81 254 ASN B CA 1
ATOM 4195 C C . ASN B 1 254 ? 13.602 -25.125 -3.236 1 96.81 254 ASN B C 1
ATOM 4197 O O . ASN B 1 254 ? 14.523 -25.016 -2.426 1 96.81 254 ASN B O 1
ATOM 4201 N N . GLU B 1 255 ? 12.5 -24.656 -3.057 1 97.88 255 GLU B N 1
ATOM 4202 C CA . GLU B 1 255 ? 12.086 -24.156 -1.748 1 97.88 255 GLU B CA 1
ATOM 4203 C C . GLU B 1 255 ? 12.406 -25.156 -0.647 1 97.88 255 GLU B C 1
ATOM 4205 O O . GLU B 1 255 ? 12.477 -26.359 -0.903 1 97.88 255 GLU B O 1
ATOM 4210 N N . PRO B 1 256 ? 12.633 -24.719 0.599 1 97.75 256 PRO B N 1
ATOM 4211 C CA . PRO B 1 256 ? 13.125 -25.578 1.678 1 97.75 256 PRO B CA 1
ATOM 4212 C C . PRO B 1 256 ? 12.047 -26.531 2.201 1 97.75 256 PRO B C 1
ATOM 4214 O O . PRO B 1 256 ? 12.367 -27.594 2.738 1 97.75 256 PRO B O 1
ATOM 4217 N N . TYR B 1 257 ? 10.773 -26.188 2.033 1 97.38 257 TYR B N 1
ATOM 4218 C CA . TYR B 1 257 ? 9.711 -27 2.607 1 97.38 257 TYR B CA 1
ATOM 4219 C C . TYR B 1 257 ? 8.664 -27.344 1.558 1 97.38 257 TYR B C 1
ATOM 4221 O O . TYR B 1 257 ? 7.484 -27.016 1.716 1 97.38 257 TYR B O 1
ATOM 4229 N N . PRO B 1 258 ? 9.016 -28.078 0.522 1 97.19 258 PRO B N 1
ATOM 4230 C CA . PRO B 1 258 ? 8.117 -28.297 -0.609 1 97.19 258 PRO B CA 1
ATOM 4231 C C . PRO B 1 258 ? 6.906 -29.156 -0.24 1 97.19 258 PRO B C 1
ATOM 4233 O O . PRO B 1 258 ? 5.922 -29.188 -0.98 1 97.19 258 PRO B O 1
ATOM 4236 N N . ASN B 1 259 ? 6.898 -29.859 0.912 1 96.62 259 ASN B N 1
ATOM 4237 C CA . ASN B 1 259 ? 5.82 -30.781 1.251 1 96.62 259 ASN B CA 1
ATOM 4238 C C . ASN B 1 259 ? 5.148 -30.406 2.568 1 96.62 259 ASN B C 1
ATOM 4240 O O . ASN B 1 259 ? 4.398 -31.203 3.137 1 96.62 259 ASN B O 1
ATOM 4244 N N . THR B 1 260 ? 5.488 -29.297 3.084 1 96.88 260 THR B N 1
ATOM 4245 C CA . THR B 1 260 ? 4.918 -28.844 4.352 1 96.88 260 THR B CA 1
ATOM 4246 C C . THR B 1 260 ? 4.027 -27.625 4.141 1 96.88 260 THR B C 1
ATOM 4248 O O . THR B 1 260 ? 4.473 -26.609 3.6 1 96.88 260 THR B O 1
ATOM 4251 N N . TYR B 1 261 ? 2.832 -27.734 4.566 1 97.75 261 TYR B N 1
ATOM 4252 C CA . TYR B 1 261 ? 1.891 -26.625 4.531 1 97.75 261 TYR B CA 1
ATOM 4253 C C . TYR B 1 261 ? 1.654 -26.062 5.93 1 97.75 261 TYR B C 1
ATOM 4255 O O . TYR B 1 261 ? 0.845 -26.609 6.691 1 97.75 261 TYR B O 1
ATOM 4263 N N . PHE B 1 262 ? 2.309 -25 6.277 1 97.12 262 PHE B N 1
ATOM 4264 C CA . PHE B 1 262 ? 2.307 -24.438 7.621 1 97.12 262 PHE B CA 1
ATOM 4265 C C . PHE B 1 262 ? 0.971 -23.766 7.918 1 97.12 262 PHE B C 1
ATOM 4267 O O . PHE B 1 262 ? 0.229 -23.406 7 1 97.12 262 PHE B O 1
ATOM 4274 N N . ASN B 1 263 ? 0.695 -23.547 9.195 1 96.88 263 ASN B N 1
ATOM 4275 C CA . ASN B 1 263 ? -0.611 -23.016 9.578 1 96.88 263 ASN B CA 1
ATOM 4276 C C . ASN B 1 263 ? -0.505 -22.062 10.766 1 96.88 263 ASN B C 1
ATOM 4278 O O . ASN B 1 263 ? -1.493 -21.812 11.453 1 96.88 263 ASN B O 1
ATOM 4282 N N . PHE B 1 264 ? 0.656 -21.641 11.078 1 95.38 264 PHE B N 1
ATOM 4283 C CA . PHE B 1 264 ? 0.777 -20.703 12.188 1 95.38 264 PHE B CA 1
ATOM 4284 C C . PHE B 1 264 ? 0.286 -19.312 11.781 1 95.38 264 PHE B C 1
ATOM 4286 O O . PHE B 1 264 ? 0.395 -18.938 10.609 1 95.38 264 PHE B O 1
ATOM 4293 N N . ILE B 1 265 ? -0.25 -18.547 12.664 1 95.19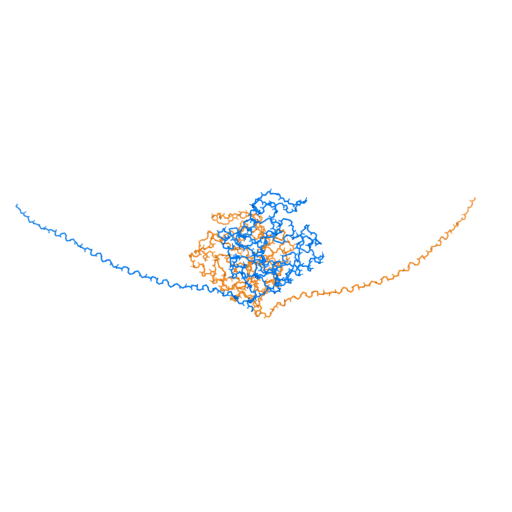 265 ILE B N 1
ATOM 4294 C CA . ILE B 1 265 ? -0.825 -17.234 12.398 1 95.19 265 ILE B CA 1
ATOM 4295 C C . ILE B 1 265 ? 0.292 -16.219 12.188 1 95.19 265 ILE B C 1
ATOM 4297 O O . ILE B 1 265 ? 1.409 -16.391 12.672 1 95.19 265 ILE B O 1
ATOM 4301 N N . ILE B 1 266 ? -0.065 -15.25 11.414 1 93.38 266 ILE B N 1
ATOM 4302 C CA . ILE B 1 266 ? 0.833 -14.109 11.25 1 93.38 266 ILE B CA 1
ATOM 4303 C C . ILE B 1 266 ? 0.653 -13.133 12.406 1 93.38 266 ILE B C 1
ATOM 4305 O O . ILE B 1 266 ? -0.344 -12.414 12.469 1 93.38 266 ILE B O 1
ATOM 4309 N N . ASP B 1 267 ? 1.456 -13.328 13.312 1 82.12 267 ASP B N 1
ATOM 4310 C CA . ASP B 1 267 ? 1.459 -12.492 14.508 1 82.12 267 ASP B CA 1
ATOM 4311 C C . ASP B 1 267 ? 2.846 -11.906 14.766 1 82.12 267 ASP B C 1
ATOM 4313 O O . ASP B 1 267 ? 3.766 -12.102 13.969 1 82.12 267 ASP B O 1
ATOM 4317 N N . ASP B 1 268 ? 2.99 -11.016 15.82 1 61.19 268 ASP B N 1
ATOM 4318 C CA . ASP B 1 268 ? 4.312 -10.5 16.156 1 61.19 268 ASP B CA 1
ATOM 4319 C C . ASP B 1 268 ? 5.285 -11.633 16.469 1 61.19 268 ASP B C 1
ATOM 4321 O O . ASP B 1 268 ? 5.023 -12.453 17.344 1 61.19 268 ASP B O 1
ATOM 4325 N N . MET B 1 269 ? 5.883 -12.164 15.398 1 47.81 269 MET B N 1
ATOM 4326 C CA . MET B 1 269 ? 6.793 -13.281 15.641 1 47.81 269 MET B CA 1
ATOM 4327 C C . MET B 1 269 ? 7.691 -13 16.844 1 47.81 269 MET B C 1
ATOM 4329 O O . MET B 1 269 ? 8.547 -13.812 17.188 1 47.81 269 MET B O 1
ATOM 4333 N N . LYS B 1 270 ? 7.941 -11.711 17.266 1 46.75 270 LYS B N 1
ATOM 4334 C CA . LYS B 1 270 ? 8.922 -11.578 18.344 1 46.75 270 LYS B CA 1
ATOM 4335 C C . LYS B 1 270 ? 8.43 -12.242 19.625 1 46.75 270 LYS B C 1
ATOM 4337 O O . LYS B 1 270 ? 9.016 -12.047 20.688 1 46.75 270 LYS B O 1
ATOM 4342 N N . LYS B 1 271 ? 7.258 -12.93 19.641 1 34.84 271 LYS B N 1
ATOM 4343 C CA . LYS B 1 271 ? 7.098 -13.398 21 1 34.84 271 LYS B CA 1
ATOM 4344 C C . LYS B 1 271 ? 7.93 -14.656 21.25 1 34.84 271 LYS B C 1
ATOM 4346 O O . LYS B 1 271 ? 8.125 -15.469 20.359 1 34.84 271 LYS B O 1
#